Protein AF-0000000085181084 (afdb_homodimer)

Organism: NCBI:txid2984134

Sequence (718 aa):
MHEFSTTYSQARTTFMAAAGNAGAENFSYGRSDVFGAQGEALSVDVAVLGPAQADKAAIVISGVHGGEAFTGSAAQVKWLQSEAPKALPPGLRVVLVHGVNPWGFSHMLRTTEANIDLNRNFHTAWPVPENQAYRQLAPYFHTDQSDAAEDLRAWRAYCSYLDQNGWDIEGRAISGQSQDPKGIFYTGTGPDWANLTFRRILNDHFNGAAKIGFIDFHTGVGDYGEIVHLIFAAADSDERARAMKWWQLDGDGSSGFRAGSVPPYEGLLCGAIAQELPDARIVGSVIEFGTGDAFSVFRQDRFERWLRHEGQLEPDQPGLRDFCRDATTLRDHGWRQLVLKQGSARINRMLMGLAAWNDMHEFSTTYSQARTTFMAAAGNAGAENFSYGRSDVFGAQGEALSVDVAVLGPAQADKAAIVISGVHGGEAFTGSAAQVKWLQSEAPKALPPGLRVVLVHGVNPWGFSHMLRTTEANIDLNRNFHTAWPVPENQAYRQLAPYFHTDQSDAAEDLRAWRAYCSYLDQNGWDIEGRAISGQSQDPKGIFYTGTGPDWANLTFRRILNDHFNGAAKIGFIDFHTGVGDYGEIVHLIFAAADSDERARAMKWWQLDGDGSSGFRAGSVPPYEGLLCGAIAQELPDARIVGSVIEFGTGDAFSVFRQDRFERWLRHEGQLEPDQPGLRDFCRDATTLRDHGWRQLVLKQGSARINRMLMGLAAWND

Secondary structure (DSSP, 8-state):
-TTS-SSHHHHHHHHHHHHHHTT-EEEEEEE-S---TTS--EEEEEEEES-SS-SEEEEEEE-TTGGGHHHHHHHHHHHHHSSGGGGPPTTEEEEEEE-SSHHHHHHT-SS-TT-B-GGG---SSSSPPP-HHHHHHHHHHS---S-HHHHHHHHHHHHHHHHHH-THHHHHHTT-BSS-TTSTTB--SS--HHHHHHHHHHHHH-TT-SEEEEEEEEEESSSTT-EEEE--S-TTSHHHHHHHHHTT--TTS-TT-TTSS-----S-HHHHHHHH-TTSEEEEEEEEEE-S-HHHHHHHHHHHHHHHHT-TT-TTHHHHHHHHHHHHS---HHHHHHHHHHHHHHHHHHHHHHHT---/-TTS-SSHHHHHHHHHHHHHHTT-EEEEEEE-S---TTS--EEEEEEEES-SS-SEEEEEEE-TTGGGHHHHHHHHHHHHHSSGGGGPPTTEEEEEEE-SSHHHHHHT-SS-TT-B-GGG---SSSSPPP-HHHHHHHHHHS---S-HHHHHHHHHHHHHHHHHH-THHHHHHTT-BSS-TTSTTB--SS--HHHHHHHHHHHHH-TT-SEEEEEEEEEESSSTT-EEEE--S-TTSHHHHHHHHHTT--TTS-TT-TTSS-----S-HHHHHHHH-TTSEEEEEEEEEE-S-HHHHHHHHHHHHHHHHT-TT-TTHHHHHHHHHHHHS---HHHHHHHHHHHHHHHHHHHHHHHT---

InterPro domains:
  IPR021259 Protein of unknown function DUF2817 [PF10994] (4-342)

pLDDT: mean 92.29, std 7.9, range [60.12, 98.94]

Solvent-accessible surface area (backbone atoms only — not comparable to full-atom values): 36570 Å² total; per-residue (Å²): 117,88,52,57,46,92,44,43,68,53,39,50,52,50,39,52,51,27,30,50,76,46,66,29,52,74,47,74,50,72,44,85,88,58,60,28,71,83,66,40,84,31,43,33,37,34,34,37,39,65,50,76,84,18,52,33,32,37,38,41,37,14,3,55,44,2,36,23,16,45,52,25,46,15,18,53,30,43,32,34,67,44,69,54,60,81,62,56,61,87,60,39,19,39,37,38,38,43,27,52,22,32,51,6,30,34,57,54,29,50,27,40,91,78,38,24,23,49,61,23,27,42,56,93,63,72,72,59,67,72,36,67,45,30,64,70,48,40,74,65,54,71,53,78,67,66,40,26,50,53,42,40,52,42,49,52,50,48,49,53,49,30,72,74,73,38,50,60,47,55,34,52,25,65,29,26,28,46,78,43,71,78,41,82,40,7,21,51,79,52,73,45,70,48,52,54,49,49,53,49,50,46,59,73,64,46,59,79,31,43,38,35,39,39,39,36,36,42,42,33,52,40,46,53,43,33,74,32,60,45,56,81,53,55,89,90,34,68,43,34,54,48,38,33,60,43,68,68,55,69,85,88,48,33,83,79,32,93,64,61,46,80,49,77,68,43,15,31,56,73,52,43,56,46,69,77,35,70,85,32,48,71,32,46,31,41,37,17,44,14,55,33,54,72,66,57,50,54,47,42,59,33,42,55,44,34,42,73,73,69,37,73,77,44,87,58,43,68,52,54,51,48,49,49,44,46,53,37,44,62,81,44,58,27,50,46,49,46,42,38,54,49,40,28,49,51,52,50,30,48,51,52,44,55,72,65,65,69,136,117,87,54,56,46,92,44,47,70,52,38,51,52,51,39,53,50,28,31,50,76,47,66,29,52,74,47,74,52,72,44,85,86,58,60,28,71,84,66,39,85,31,43,31,37,34,34,36,39,66,50,77,84,17,52,34,33,35,39,41,36,14,3,55,44,2,36,22,15,46,50,23,45,16,18,52,29,42,33,33,66,43,70,54,61,81,62,59,60,89,60,39,20,40,36,37,38,44,27,51,24,32,52,6,31,34,58,53,29,49,28,40,92,78,37,25,24,48,59,23,28,43,57,94,62,76,71,58,68,72,35,68,46,30,63,71,47,41,73,64,54,71,52,73,66,68,39,27,50,53,42,39,50,41,50,52,49,48,49,52,48,29,72,75,72,39,52,60,47,54,34,52,24,65,30,25,27,46,78,42,71,80,40,83,41,7,22,51,79,53,73,45,71,49,52,54,49,50,54,49,50,47,57,72,63,46,60,78,32,44,36,36,39,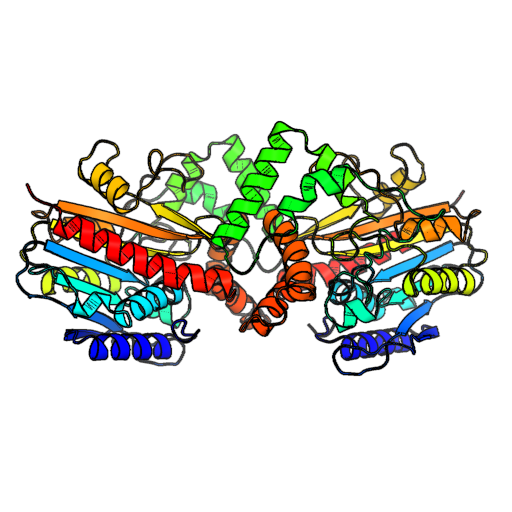40,38,37,37,42,41,34,52,39,46,51,42,34,75,31,59,47,56,80,53,56,90,90,35,70,43,32,54,48,38,32,60,43,68,69,55,69,84,89,49,32,82,78,31,93,63,60,45,80,49,78,68,43,14,32,57,73,52,44,54,47,67,78,36,70,83,30,48,69,32,44,31,41,35,18,43,14,54,34,57,72,65,58,50,55,47,44,59,32,41,55,43,34,40,72,75,69,36,73,77,45,86,59,43,69,54,54,50,50,49,51,45,46,53,36,43,62,81,46,60,30,49,47,50,47,43,39,54,49,40,29,50,51,53,49,29,48,52,51,43,54,71,65,64,68,134

Foldseek 3Di:
DQLQDDALVSLVVLLVVLLVVLVWDKDWAWDDPDAFPVRHTFTKMKTKAADLAAQAEEEEEAALQQLLLSLSSSQSSLLSNDCDSVVFPHRYMYMYIHRLQRRSNRHNGGAHPLQARQQQAQFPDFDDDFQVLLVVCVVLLADDQPDPVVLVVSVVVSVVVCVVVPVLSVLSNLLAGPPDSLTHRHHHGHHDPSLVVLLVVLCNRVPNHAEYEYEYEFEAQDAQPDKAWAWPPDQPDPLQVLLCVLLVDDDSSQVRPPNSDRRPHDNGSVVSNCVSVVNHDYHYTYMYNYQHDPSLSSSLRSLSSCCVPPCVPPPPSVVSSVSNSCSSPPPDPVSSVSSNVVSSVSVVSSSVSSSPDDD/DQLQDDALVSLVVLLVVLLVVLVWDKDWAWDDPDAFPVRHTFTKMKTKAADLAAQAEEEEEAALQQLLLSLSSSQSSLLSNDCDSVVFPHRYMYMYIHRLQRRSNRHNGGAHPQQARQQQAQFPDFDDDFQVLLVVLVVLLADDLPDPVVLVVSVVVSVVVCVVVPVLSVLSNLLAGPPDSLTHRHHHGHHDPSLVVLLVVLCNRVPNHAEYEYEYEFEAQDAQPDKAWAWPPDQPDPLQVLLCVLLVDDDSSQVRDPNSDRRPHDNGSVVSNCVSVVNHDYHYTYMYNYQHDPSLSSSLRSLSSCCVPPCVPPPPSVVSSVSNSCSSPPPDPVSSVSSNVVSSVSVVSSSVSSSVDDD

Structure (mmCIF, N/CA/C/O backbone):
data_AF-0000000085181084-model_v1
#
loop_
_entity.id
_entity.type
_entity.pdbx_description
1 polymer 'M14 family metallopeptidase'
#
loop_
_atom_site.group_PDB
_atom_site.id
_atom_site.type_symbol
_atom_site.label_atom_id
_atom_site.label_alt_id
_atom_site.label_comp_id
_atom_site.label_asym_id
_atom_site.label_entity_id
_atom_site.label_seq_id
_atom_site.pdbx_PDB_ins_code
_atom_site.Cartn_x
_atom_site.Cartn_y
_atom_site.Cartn_z
_atom_site.occupancy
_atom_site.B_iso_or_equiv
_atom_site.auth_seq_id
_atom_site.auth_comp_id
_atom_site.auth_asym_id
_atom_site.auth_atom_id
_atom_site.pdbx_PDB_model_num
ATOM 1 N N . MET A 1 1 ? -15.305 12.445 -5.426 1 74.56 1 MET A N 1
ATOM 2 C CA . MET A 1 1 ? -15.125 13.305 -4.258 1 74.56 1 MET A CA 1
ATOM 3 C C . MET A 1 1 ? -14.469 14.625 -4.641 1 74.56 1 MET A C 1
ATOM 5 O O . MET A 1 1 ? -13.25 14.68 -4.836 1 74.56 1 MET A O 1
ATOM 9 N N . HIS A 1 2 ? -15.203 15.711 -4.68 1 82.25 2 HIS A N 1
ATOM 10 C CA . HIS A 1 2 ? -14.805 16.969 -5.297 1 82.25 2 HIS A CA 1
ATOM 11 C C . HIS A 1 2 ? -13.852 17.75 -4.391 1 82.25 2 HIS A C 1
ATOM 13 O O . HIS A 1 2 ? -13.195 18.688 -4.84 1 82.25 2 HIS A O 1
ATOM 19 N N . GLU A 1 3 ? -13.75 17.328 -3.152 1 90.44 3 GLU A N 1
ATOM 20 C CA . GLU A 1 3 ? -12.883 18.047 -2.221 1 90.44 3 GLU A CA 1
ATOM 21 C C . GLU A 1 3 ? -11.414 17.734 -2.48 1 90.44 3 GLU A C 1
ATOM 23 O O . GLU A 1 3 ? -10.531 18.531 -2.139 1 90.44 3 GLU A O 1
ATOM 28 N N . PHE A 1 4 ? -11.18 16.594 -3.049 1 94.06 4 PHE A N 1
ATOM 29 C CA . PHE A 1 4 ? -9.812 16.203 -3.357 1 94.06 4 PHE A CA 1
ATOM 30 C C . PHE A 1 4 ? -9.414 16.688 -4.75 1 94.06 4 PHE A C 1
ATOM 32 O O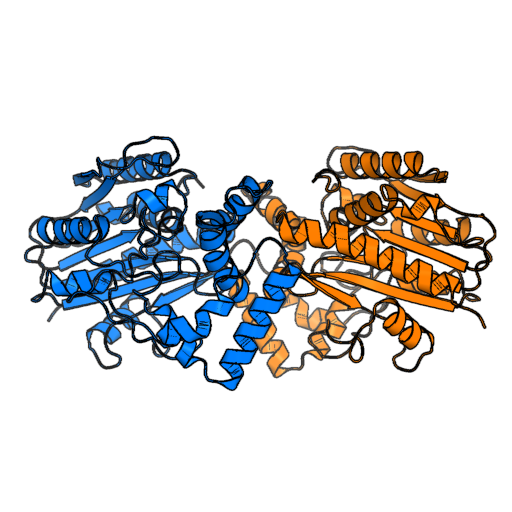 . PHE A 1 4 ? -9.938 16.188 -5.754 1 94.06 4 PHE A O 1
ATOM 39 N N . SER A 1 5 ? -8.516 17.641 -4.762 1 95.12 5 SER A N 1
ATOM 40 C CA . SER A 1 5 ? -8 18.156 -6.023 1 95.12 5 SER A CA 1
ATOM 41 C C . SER A 1 5 ? -6.777 17.375 -6.48 1 95.12 5 SER A C 1
ATOM 43 O O . SER A 1 5 ? -6.168 16.641 -5.691 1 95.12 5 SER A O 1
ATOM 45 N N . THR A 1 6 ? -6.414 17.547 -7.781 1 91.31 6 THR A N 1
ATOM 46 C CA . THR A 1 6 ? -5.309 16.766 -8.328 1 91.31 6 THR A CA 1
ATOM 47 C C . THR A 1 6 ? -4.125 17.672 -8.664 1 91.31 6 THR A C 1
ATOM 49 O O . THR A 1 6 ? -3.014 17.188 -8.891 1 91.31 6 THR A O 1
ATOM 52 N N . THR A 1 7 ? -4.395 18.953 -8.672 1 95.44 7 THR A N 1
ATOM 53 C CA . THR A 1 7 ? -3.32 19.922 -8.906 1 95.44 7 THR A CA 1
ATOM 54 C C . THR A 1 7 ? -3.377 21.047 -7.887 1 95.44 7 THR A C 1
ATOM 56 O O . THR A 1 7 ? -4.418 21.297 -7.273 1 95.44 7 THR A O 1
ATOM 59 N N . TYR A 1 8 ? -2.268 21.672 -7.758 1 97.25 8 TYR A N 1
ATOM 60 C CA . TYR A 1 8 ? -2.188 22.844 -6.891 1 97.25 8 TYR A CA 1
ATOM 61 C C . TYR A 1 8 ? -3.205 23.891 -7.301 1 97.25 8 TYR A C 1
ATOM 63 O O . TYR A 1 8 ? -3.932 24.422 -6.457 1 97.25 8 TYR A O 1
ATOM 71 N N . SER A 1 9 ? -3.301 24.188 -8.578 1 98 9 SER A N 1
ATOM 72 C CA . SER A 1 9 ? -4.203 25.219 -9.07 1 98 9 SER A CA 1
ATOM 73 C C . SER A 1 9 ? -5.656 24.875 -8.766 1 98 9 SER A C 1
ATOM 75 O O . SER A 1 9 ? -6.434 25.75 -8.359 1 98 9 SER A O 1
ATOM 77 N N . GLN A 1 10 ? -5.965 23.656 -8.953 1 97.81 10 GLN A N 1
ATOM 78 C CA . GLN A 1 10 ? -7.324 23.219 -8.648 1 97.81 10 GLN A CA 1
ATOM 79 C C . GLN A 1 10 ? -7.617 23.328 -7.156 1 97.81 10 GLN A C 1
ATOM 81 O O . GLN A 1 10 ? -8.703 23.75 -6.758 1 97.81 10 GLN A O 1
ATOM 86 N N . ALA A 1 11 ? -6.695 22.906 -6.359 1 98.25 11 ALA A N 1
ATOM 87 C CA . ALA A 1 11 ? -6.871 22.938 -4.91 1 98.25 11 ALA A CA 1
ATOM 88 C C . ALA A 1 11 ? -7.047 24.359 -4.41 1 98.25 11 ALA A C 1
ATOM 90 O O . ALA A 1 11 ? -7.906 24.625 -3.564 1 98.25 11 ALA A O 1
ATOM 91 N N . ARG A 1 12 ? -6.23 25.203 -4.934 1 98.12 12 ARG A N 1
ATOM 92 C CA . ARG A 1 12 ? -6.312 26.609 -4.559 1 98.12 12 ARG A CA 1
ATOM 93 C C . ARG A 1 12 ? -7.676 27.188 -4.922 1 98.12 12 ARG A C 1
ATOM 95 O O . ARG A 1 12 ? -8.312 27.844 -4.098 1 98.12 12 ARG A O 1
ATOM 102 N N . THR A 1 13 ? -8.086 26.922 -6.133 1 98.06 13 THR A N 1
ATOM 103 C CA . THR A 1 13 ? -9.367 27.438 -6.613 1 98.06 13 THR A CA 1
ATOM 104 C C . THR A 1 13 ? -10.516 26.906 -5.746 1 98.06 13 THR A C 1
ATOM 106 O O . THR A 1 13 ? -11.398 27.672 -5.359 1 98.06 13 THR A O 1
ATOM 109 N N . THR A 1 14 ? -10.469 25.641 -5.488 1 98.44 14 THR A N 1
ATOM 110 C CA . THR A 1 14 ? -11.508 25.016 -4.691 1 98.44 14 THR A CA 1
ATOM 111 C C . THR A 1 14 ? -11.531 25.594 -3.277 1 98.44 14 THR A C 1
ATOM 113 O O . THR A 1 14 ? -12.602 25.875 -2.732 1 98.44 14 THR A O 1
ATOM 116 N N . PHE A 1 15 ? -10.406 25.781 -2.705 1 98.69 15 PHE A N 1
ATOM 117 C CA . PHE A 1 15 ? -10.297 26.328 -1.358 1 98.69 15 PHE A CA 1
ATOM 118 C C . PHE A 1 15 ? -10.82 27.75 -1.308 1 98.69 15 PHE A C 1
ATOM 120 O O . PHE A 1 15 ? -11.625 28.094 -0.436 1 98.69 15 PHE A O 1
ATOM 127 N N . MET A 1 16 ? -10.391 28.547 -2.258 1 98.38 16 MET A N 1
ATOM 128 C CA . MET A 1 16 ? -10.781 29.953 -2.279 1 98.38 16 MET A CA 1
ATOM 129 C C . MET A 1 16 ? -12.281 30.094 -2.49 1 98.38 16 MET A C 1
ATOM 131 O O . MET A 1 16 ? -12.922 30.953 -1.878 1 98.38 16 MET A O 1
ATOM 135 N N . ALA A 1 17 ? -12.805 29.297 -3.316 1 98.25 17 ALA A N 1
ATOM 136 C CA . ALA A 1 17 ? -14.242 29.328 -3.551 1 98.25 17 ALA A CA 1
ATOM 137 C C . ALA A 1 17 ? -15.008 28.922 -2.295 1 98.25 17 ALA A C 1
ATOM 139 O O . ALA A 1 17 ? -16 29.578 -1.931 1 98.25 17 ALA A O 1
ATOM 140 N N . ALA A 1 18 ? -14.578 27.844 -1.667 1 98.56 18 ALA A N 1
ATOM 141 C CA . ALA A 1 18 ? -15.234 27.391 -0.444 1 98.56 18 ALA A CA 1
ATOM 142 C C . ALA A 1 18 ? -15.156 28.453 0.652 1 98.56 18 ALA A C 1
ATOM 144 O O . ALA A 1 18 ? -16.125 28.672 1.382 1 98.56 18 ALA A O 1
ATOM 145 N N . ALA A 1 19 ? -14.023 29.078 0.76 1 98.69 19 ALA A N 1
ATOM 146 C CA . ALA A 1 19 ? -13.82 30.125 1.755 1 98.69 19 ALA A CA 1
ATOM 147 C C . ALA A 1 19 ? -14.758 31.312 1.497 1 98.69 19 ALA A C 1
ATOM 149 O O . ALA A 1 19 ? -15.391 31.812 2.422 1 98.69 19 ALA A O 1
ATOM 150 N N . GLY A 1 20 ? -14.781 31.734 0.252 1 98 20 GLY A N 1
ATOM 151 C CA . GLY A 1 20 ? -15.688 32.812 -0.111 1 98 20 GLY A CA 1
ATOM 152 C C . GLY A 1 20 ? -17.141 32.5 0.195 1 98 20 GLY A C 1
ATOM 153 O O . GLY A 1 20 ? -17.859 33.344 0.743 1 98 20 GLY A O 1
ATOM 154 N N . ASN A 1 21 ? -17.547 31.344 -0.14 1 97.81 21 ASN A N 1
ATOM 155 C CA . ASN A 1 21 ? -18.922 30.906 0.087 1 97.81 21 ASN A CA 1
ATOM 156 C C . ASN A 1 21 ? -19.25 30.844 1.576 1 97.81 21 ASN A C 1
ATOM 158 O O . ASN A 1 21 ? -20.406 31.031 1.975 1 97.81 21 ASN A O 1
ATOM 162 N N . ALA A 1 22 ? -18.25 30.625 2.359 1 98.06 22 ALA A N 1
ATOM 163 C CA . ALA A 1 22 ? -18.438 30.516 3.805 1 98.06 22 ALA A CA 1
ATOM 164 C C . ALA A 1 22 ? -18.422 31.906 4.457 1 98.06 22 ALA A C 1
ATOM 166 O O . ALA A 1 22 ? -18.641 32.031 5.66 1 98.06 22 ALA A O 1
ATOM 167 N N . GLY A 1 23 ? -18.141 32.938 3.68 1 97.25 23 GLY A N 1
ATOM 168 C CA . GLY A 1 23 ? -18.125 34.312 4.191 1 97.25 23 GLY A CA 1
ATOM 169 C C . GLY A 1 23 ? -16.781 34.688 4.793 1 97.25 23 GLY A C 1
ATOM 170 O O . GLY A 1 23 ? -16.703 35.656 5.574 1 97.25 23 GLY A O 1
ATOM 171 N N . ALA A 1 24 ? -15.742 33.969 4.484 1 98.38 24 ALA A N 1
ATOM 172 C CA . ALA A 1 24 ? -14.422 34.25 5.023 1 98.38 24 ALA A CA 1
ATOM 173 C C . ALA A 1 24 ? -13.789 35.438 4.301 1 98.38 24 ALA A C 1
ATOM 175 O O . ALA A 1 24 ? -14.094 35.719 3.133 1 98.38 24 ALA A O 1
ATOM 176 N N . GLU A 1 25 ? -12.992 36.188 5.004 1 97.88 25 GLU A N 1
ATOM 177 C CA . GLU A 1 25 ? -12.055 37.125 4.371 1 97.88 25 GLU A CA 1
ATOM 178 C C . GLU A 1 25 ? -10.812 36.375 3.877 1 97.88 25 GLU A C 1
ATOM 180 O O . GLU A 1 25 ? -10.148 35.688 4.645 1 97.88 25 GLU A O 1
ATOM 185 N N . ASN A 1 26 ? -10.523 36.562 2.609 1 98.19 26 ASN A N 1
ATOM 186 C CA . ASN A 1 26 ? -9.445 35.812 2 1 98.19 26 ASN A CA 1
ATOM 187 C C . ASN A 1 26 ? -8.211 36.656 1.768 1 98.19 26 ASN A C 1
ATOM 189 O O . ASN A 1 26 ? -8.328 37.844 1.402 1 98.19 26 ASN A O 1
ATOM 193 N N . PHE A 1 27 ? -7.09 36.125 2.049 1 98.5 27 PHE A N 1
ATOM 194 C CA . PHE A 1 27 ? -5.789 36.75 1.811 1 98.5 27 PHE A CA 1
ATOM 195 C C . PHE A 1 27 ? -4.871 35.812 1.046 1 98.5 27 PHE A C 1
ATOM 197 O O . PHE A 1 27 ? -5.004 34.594 1.153 1 98.5 27 PHE A O 1
ATOM 204 N N . SER A 1 28 ? -3.977 36.375 0.241 1 98.56 28 SER A N 1
ATOM 205 C CA . SER A 1 28 ? -2.98 35.594 -0.475 1 98.56 28 SER A CA 1
ATOM 206 C C . SER A 1 28 ? -1.583 36.156 -0.304 1 98.56 28 SER A C 1
ATOM 208 O O . SER A 1 28 ? -1.39 37.375 -0.447 1 98.56 28 SER A O 1
ATOM 210 N N . TYR A 1 29 ? -0.683 35.344 0.09 1 98.62 29 TYR A N 1
ATOM 211 C CA . TYR A 1 29 ? 0.729 35.719 0.202 1 98.62 29 TYR A CA 1
ATOM 212 C C . TYR A 1 29 ? 1.536 35.062 -0.929 1 98.62 29 TYR A C 1
ATOM 214 O O . TYR A 1 29 ? 1.897 33.906 -0.865 1 98.62 29 TYR A O 1
ATOM 222 N N . GLY A 1 30 ? 1.889 35.844 -1.874 1 97.75 30 GLY A N 1
ATOM 223 C CA . GLY A 1 30 ? 2.436 35.344 -3.129 1 97.75 30 GLY A CA 1
ATOM 224 C C . GLY A 1 30 ? 3.934 35.125 -3.076 1 97.75 30 GLY A C 1
ATOM 225 O O . GLY A 1 30 ? 4.66 35.875 -2.408 1 97.75 30 GLY A O 1
ATOM 226 N N . ARG A 1 31 ? 4.289 34.125 -3.715 1 94.56 31 ARG A N 1
ATOM 227 C CA . ARG A 1 31 ? 5.695 33.844 -3.998 1 94.56 31 ARG A CA 1
ATOM 228 C C . ARG A 1 31 ? 6.035 34.188 -5.445 1 94.56 31 ARG A C 1
ATOM 230 O O . ARG A 1 31 ? 5.52 33.562 -6.371 1 94.56 31 ARG A O 1
ATOM 237 N N . SER A 1 32 ? 6.867 35.094 -5.699 1 88.88 32 SER A N 1
ATOM 238 C CA . SER A 1 32 ? 7.039 35.656 -7.031 1 88.88 32 SER A CA 1
ATOM 239 C C . SER A 1 32 ? 8.32 35.156 -7.688 1 88.88 32 SER A C 1
ATOM 241 O O . SER A 1 32 ? 8.516 35.344 -8.891 1 88.88 32 SER A O 1
ATOM 243 N N . ASP A 1 33 ? 9.102 34.469 -7.043 1 92.62 33 ASP A N 1
ATOM 244 C CA . ASP A 1 33 ? 10.43 34.219 -7.582 1 92.62 33 ASP A CA 1
ATOM 245 C C . ASP A 1 33 ? 10.523 32.781 -8.133 1 92.62 33 ASP A C 1
ATOM 247 O O . ASP A 1 33 ? 11.5 32.438 -8.797 1 92.62 33 ASP A O 1
ATOM 251 N N . VAL A 1 34 ? 9.531 31.984 -7.812 1 95 34 VAL A N 1
ATOM 252 C CA . VAL A 1 34 ? 9.5 30.625 -8.344 1 95 34 VAL A CA 1
ATOM 253 C C . VAL A 1 34 ? 8.094 30.312 -8.844 1 95 34 VAL A C 1
ATOM 255 O O . VAL A 1 34 ? 7.125 30.953 -8.453 1 95 34 VAL A O 1
ATOM 258 N N . PHE A 1 35 ? 8.008 29.312 -9.758 1 96.5 35 PHE A N 1
ATOM 259 C CA . PHE A 1 35 ? 6.73 28.938 -10.359 1 96.5 35 PHE A CA 1
ATOM 260 C C . PHE A 1 35 ? 6.379 27.484 -10.031 1 96.5 35 PHE A C 1
ATOM 262 O O . PHE A 1 35 ? 7.238 26.719 -9.586 1 96.5 35 PHE A O 1
ATOM 269 N N . GLY A 1 36 ? 5.098 27.219 -10.148 1 96.5 36 GLY A N 1
ATOM 270 C CA . GLY A 1 36 ? 4.621 25.859 -9.914 1 96.5 36 GLY A CA 1
ATOM 271 C C . GLY A 1 36 ? 4.961 24.906 -11.047 1 96.5 36 GLY A C 1
ATOM 272 O O . GLY A 1 36 ? 5.645 25.281 -12 1 96.5 36 GLY A O 1
ATOM 273 N N . ALA A 1 37 ? 4.586 23.688 -10.844 1 92.75 37 ALA A N 1
ATOM 274 C CA . ALA A 1 37 ? 4.918 22.609 -11.773 1 92.75 37 ALA A CA 1
ATOM 275 C C . ALA A 1 37 ? 4.352 22.875 -13.164 1 92.75 37 ALA A C 1
ATOM 277 O O . ALA A 1 37 ? 4.934 22.469 -14.164 1 92.75 37 ALA A O 1
ATOM 278 N N . GLN A 1 38 ? 3.271 23.641 -13.25 1 94.44 38 GLN A N 1
ATOM 279 C CA . GLN A 1 38 ? 2.645 23.953 -14.531 1 94.44 38 GLN A CA 1
ATOM 280 C C . GLN A 1 38 ? 2.852 25.422 -14.906 1 94.44 38 GLN A C 1
ATOM 282 O O . GLN A 1 38 ? 2.109 25.969 -15.719 1 94.44 38 GLN A O 1
ATOM 287 N N . GLY A 1 39 ? 3.73 25.953 -14.258 1 96.06 39 GLY A N 1
ATOM 288 C CA . GLY A 1 39 ? 4.062 27.344 -14.57 1 96.06 39 GLY A CA 1
ATOM 289 C C . GLY A 1 39 ? 3.162 28.344 -13.867 1 96.06 39 GLY A C 1
ATOM 290 O O . GLY A 1 39 ? 3.25 29.547 -14.125 1 96.06 39 GLY A O 1
ATOM 291 N N . GLU A 1 40 ? 2.334 27.859 -12.984 1 97.06 40 GLU A N 1
ATOM 292 C CA . GLU A 1 40 ? 1.401 28.75 -12.305 1 97.06 40 GLU A CA 1
ATOM 293 C C . GLU A 1 40 ? 2.102 29.547 -11.203 1 97.06 40 GLU A C 1
ATOM 295 O O . GLU A 1 40 ? 3.146 29.125 -10.695 1 97.06 40 GLU A O 1
ATOM 300 N N . ALA A 1 41 ? 1.485 30.734 -10.875 1 97.06 41 ALA A N 1
ATOM 301 C CA . ALA A 1 41 ? 1.943 31.5 -9.719 1 97.06 41 ALA A CA 1
ATOM 302 C C . ALA A 1 41 ? 1.644 30.766 -8.422 1 97.06 41 ALA A C 1
ATOM 304 O O . ALA A 1 41 ? 0.668 30.016 -8.336 1 97.06 41 ALA A O 1
ATOM 305 N N . LEU A 1 42 ? 2.506 30.953 -7.457 1 98.31 42 LEU A N 1
ATOM 306 C CA . LEU A 1 42 ? 2.373 30.266 -6.18 1 98.31 42 LEU A CA 1
ATOM 307 C C . LEU A 1 42 ? 2.033 31.25 -5.062 1 98.31 42 LEU A C 1
ATOM 309 O O . LEU A 1 42 ? 2.484 32.406 -5.078 1 98.31 42 LEU A O 1
ATOM 313 N N . SER A 1 43 ? 1.199 30.828 -4.129 1 98.5 43 SER A N 1
ATOM 314 C CA . SER A 1 43 ? 0.86 31.625 -2.951 1 98.5 43 SER A CA 1
ATOM 315 C C . SER A 1 43 ? 0.435 30.734 -1.79 1 98.5 43 SER A C 1
ATOM 317 O O . SER A 1 43 ? 0.093 29.562 -1.989 1 98.5 43 SER A O 1
ATOM 319 N N . VAL A 1 44 ? 0.63 31.25 -0.634 1 98.75 44 VAL A N 1
ATOM 320 C CA . VAL A 1 44 ? -0.093 30.75 0.527 1 98.75 44 VAL A CA 1
ATOM 321 C C . VAL A 1 44 ? -1.41 31.5 0.687 1 98.75 44 VAL A C 1
ATOM 323 O O . VAL A 1 44 ? -1.422 32.75 0.736 1 98.75 44 VAL A O 1
ATOM 326 N N . ASP A 1 45 ? -2.5 30.766 0.714 1 98.88 45 ASP A N 1
ATOM 327 C CA . ASP A 1 45 ? -3.801 31.406 0.853 1 98.88 45 ASP A CA 1
ATOM 328 C C . ASP A 1 45 ? -4.348 31.25 2.27 1 98.88 45 ASP A C 1
ATOM 330 O O . ASP A 1 45 ? -4.148 30.203 2.902 1 98.88 45 ASP A O 1
ATOM 334 N N . VAL A 1 46 ? -4.996 32.312 2.744 1 98.81 46 VAL A N 1
ATOM 335 C CA . VAL A 1 46 ? -5.512 32.344 4.109 1 98.81 46 VAL A CA 1
ATOM 336 C C . VAL A 1 46 ? -6.984 32.75 4.098 1 98.81 46 VAL A C 1
ATOM 338 O O . VAL A 1 46 ? -7.359 33.719 3.42 1 98.81 46 VAL A O 1
ATOM 341 N N . ALA A 1 47 ? -7.797 31.984 4.723 1 98.88 47 ALA A N 1
ATOM 342 C CA . ALA A 1 47 ? -9.195 32.312 4.953 1 98.88 47 ALA A CA 1
ATOM 343 C C . ALA A 1 47 ? -9.453 32.625 6.43 1 98.88 47 ALA A C 1
ATOM 345 O O . ALA A 1 47 ? -9.078 31.828 7.301 1 98.88 47 ALA A O 1
ATOM 346 N N . VAL A 1 48 ? -10.086 33.75 6.715 1 98.38 48 VAL A N 1
ATOM 347 C CA . VAL A 1 48 ? -10.297 34.156 8.094 1 98.38 48 VAL A CA 1
ATOM 348 C C . VAL A 1 48 ? -11.797 34.312 8.359 1 98.38 48 VAL A C 1
ATOM 350 O O . VAL A 1 48 ? -12.508 34.969 7.598 1 98.38 48 VAL A O 1
ATOM 353 N N . LEU A 1 49 ? -12.234 33.688 9.375 1 98.06 49 LEU A N 1
ATOM 354 C CA . LEU A 1 49 ? -13.602 33.812 9.867 1 98.06 49 LEU A CA 1
ATOM 355 C C . LEU A 1 49 ? -13.625 34.312 11.305 1 98.06 49 LEU A C 1
ATOM 357 O O . LEU A 1 49 ? -12.734 33.969 12.094 1 98.06 49 LEU A O 1
ATOM 361 N N . GLY A 1 50 ? -14.641 35.094 11.688 1 95.5 50 GLY A N 1
ATOM 362 C CA . GLY A 1 50 ? -14.773 35.594 13.039 1 95.5 50 GLY A CA 1
ATOM 363 C C . GLY A 1 50 ? -14.133 36.969 13.227 1 95.5 50 GLY A C 1
ATOM 364 O O . GLY A 1 50 ? -13.633 37.562 12.273 1 95.5 50 GLY A O 1
ATOM 365 N N . PRO A 1 51 ? -14.203 37.469 14.414 1 93.81 51 PRO A N 1
ATOM 366 C CA . PRO A 1 51 ? -13.727 38.844 14.656 1 93.81 51 PRO A CA 1
ATOM 367 C C . PRO A 1 51 ? -12.203 38.938 14.648 1 93.81 51 PRO A C 1
ATOM 369 O O . PRO A 1 51 ? -11.516 38.031 15.078 1 93.81 51 PRO A O 1
ATOM 372 N N . ALA A 1 52 ? -11.648 40.062 14.172 1 88.75 52 ALA A N 1
ATOM 373 C CA . ALA A 1 52 ? -10.211 40.312 14.039 1 88.75 52 ALA A CA 1
ATOM 374 C C . ALA A 1 52 ? -9.531 40.312 15.406 1 88.75 52 ALA A C 1
ATOM 376 O O . ALA A 1 52 ? -8.398 39.844 15.539 1 88.75 52 ALA A O 1
ATOM 377 N N . GLN A 1 53 ? -10.289 40.906 16.375 1 88.12 53 GLN A N 1
ATOM 378 C CA . GLN A 1 53 ? -9.719 40.938 17.719 1 88.12 53 GLN A CA 1
ATOM 379 C C . GLN A 1 53 ? -10.406 39.906 18.625 1 88.12 53 GLN A C 1
ATOM 381 O O . GLN A 1 53 ? -11.492 40.188 19.156 1 88.12 53 GLN A O 1
ATOM 386 N N . ALA A 1 54 ? -9.984 38.688 18.516 1 93.12 54 ALA A N 1
ATOM 387 C CA . ALA A 1 54 ? -10.539 37.656 19.359 1 93.12 54 ALA A CA 1
ATOM 388 C C . ALA A 1 54 ? -9.508 37.156 20.359 1 93.12 54 ALA A C 1
ATOM 390 O O . ALA A 1 54 ? -8.32 37.031 20.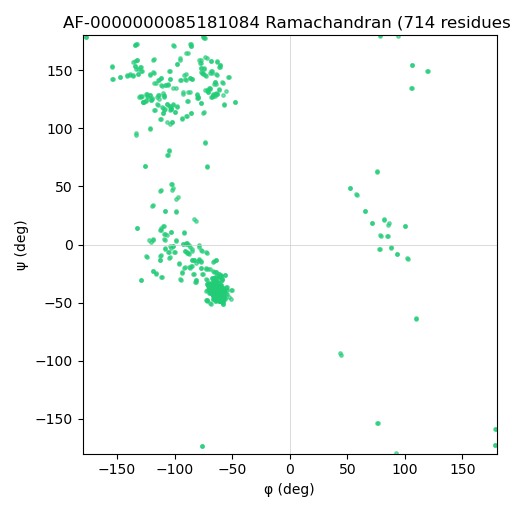047 1 93.12 54 ALA A O 1
ATOM 391 N N . ASP A 1 55 ? -9.938 36.969 21.562 1 94.81 55 ASP A N 1
ATOM 392 C CA . ASP A 1 55 ? -9.086 36.406 22.609 1 94.81 55 ASP A CA 1
ATOM 393 C C . ASP A 1 55 ? -8.75 34.938 22.328 1 94.81 55 ASP A C 1
ATOM 395 O O . ASP A 1 55 ? -7.703 34.469 22.75 1 94.81 55 ASP A O 1
ATOM 399 N N . LYS A 1 56 ? -9.688 34.281 21.703 1 97.19 56 LYS A N 1
ATOM 400 C CA . LYS A 1 56 ? -9.539 32.875 21.328 1 97.19 56 LYS A CA 1
ATOM 401 C C . LYS A 1 56 ? -9.516 32.719 19.812 1 97.19 56 LYS A C 1
ATOM 403 O O . LYS A 1 56 ? -10.383 33.25 19.109 1 97.19 56 LYS A O 1
ATOM 408 N N . ALA A 1 57 ? -8.461 32 19.312 1 97.88 57 ALA A N 1
ATOM 409 C CA . ALA A 1 57 ? -8.328 31.828 17.859 1 97.88 57 ALA A CA 1
ATOM 410 C C . ALA A 1 57 ? -7.832 30.422 17.516 1 97.88 57 ALA A C 1
ATOM 412 O O . ALA A 1 57 ? -7.109 29.797 18.297 1 97.88 57 ALA A O 1
ATOM 413 N N . ALA A 1 58 ? -8.312 29.922 16.406 1 98.44 58 ALA A N 1
ATOM 414 C CA . ALA A 1 58 ? -7.879 28.625 15.875 1 98.44 58 ALA A CA 1
ATOM 415 C C . ALA A 1 58 ? -7.125 28.797 14.555 1 98.44 58 ALA A C 1
ATOM 417 O O . ALA A 1 58 ? -7.477 29.656 13.742 1 98.44 58 ALA A O 1
ATOM 418 N N . ILE A 1 59 ? -6.125 28.031 14.375 1 98.69 59 ILE A N 1
ATOM 419 C CA . ILE A 1 59 ? -5.422 28 13.094 1 98.69 59 ILE A CA 1
ATOM 420 C C . ILE A 1 59 ? -5.414 26.562 12.547 1 98.69 59 ILE A C 1
ATOM 422 O O . ILE A 1 59 ? -5.113 25.625 13.281 1 98.69 59 ILE A O 1
ATOM 426 N N . VAL A 1 60 ? -5.84 26.328 11.328 1 98.88 60 VAL A N 1
ATOM 427 C CA . VAL A 1 60 ? -5.828 25.062 10.617 1 98.88 60 VAL A CA 1
ATOM 428 C C . VAL A 1 60 ? -4.891 25.141 9.414 1 98.88 60 VAL A C 1
ATOM 430 O O . VAL A 1 60 ? -5.113 25.938 8.5 1 98.88 60 VAL A O 1
ATOM 433 N N . ILE A 1 61 ? -3.906 24.281 9.453 1 98.88 61 ILE A N 1
ATOM 434 C CA . ILE A 1 61 ? -2.803 24.422 8.508 1 98.88 61 ILE A CA 1
ATOM 435 C C . ILE A 1 61 ? -2.742 23.219 7.59 1 98.88 61 ILE A C 1
ATOM 437 O O . ILE A 1 61 ? -2.967 22.078 8.031 1 98.88 61 ILE A O 1
ATOM 441 N N . SER A 1 62 ? -2.48 23.438 6.312 1 98.69 62 SER A N 1
ATOM 442 C CA . SER A 1 62 ? -2.164 22.375 5.363 1 98.69 62 SER A CA 1
ATOM 443 C C . SER A 1 62 ? -0.925 22.719 4.543 1 98.69 62 SER A C 1
ATOM 445 O O . SER A 1 62 ? -0.612 23.891 4.344 1 98.69 62 SER A O 1
ATOM 447 N N . GLY A 1 63 ? -0.167 21.719 4.195 1 98.31 63 GLY A N 1
ATOM 448 C CA . GLY A 1 63 ? 0.814 21.875 3.131 1 98.31 63 GLY A CA 1
ATOM 449 C C . GLY A 1 63 ? 2.225 22.094 3.645 1 98.31 63 GLY A C 1
ATOM 450 O O . GLY A 1 63 ? 3.104 22.516 2.896 1 98.31 63 GLY A O 1
ATOM 451 N N . VAL A 1 64 ? 2.461 21.797 4.91 1 98.5 64 VAL A N 1
ATOM 452 C CA . VAL A 1 64 ? 3.826 21.891 5.418 1 98.5 64 VAL A CA 1
ATOM 453 C C . VAL A 1 64 ? 4.746 20.984 4.613 1 98.5 64 VAL A C 1
ATOM 455 O O . VAL A 1 64 ? 5.848 21.375 4.227 1 98.5 64 VAL A O 1
ATOM 458 N N . HIS A 1 65 ? 4.246 19.797 4.395 1 97.44 65 HIS A N 1
ATOM 459 C CA . HIS A 1 65 ? 5 18.828 3.611 1 97.44 65 HIS A CA 1
ATOM 460 C C . HIS A 1 65 ? 4.461 18.719 2.189 1 97.44 65 HIS A C 1
ATOM 462 O O . HIS A 1 65 ? 4.23 17.625 1.686 1 97.44 65 HIS A O 1
ATOM 468 N N . GLY A 1 66 ? 4.34 19.812 1.539 1 94.5 66 GLY A N 1
ATOM 469 C CA . GLY A 1 66 ? 4.059 19.922 0.117 1 94.5 66 GLY A CA 1
ATOM 470 C C . GLY A 1 66 ? 2.973 18.984 -0.359 1 94.5 66 GLY A C 1
ATOM 471 O O . GLY A 1 66 ? 1.782 19.266 -0.188 1 94.5 66 GLY A O 1
ATOM 472 N N . GLY A 1 67 ? 3.381 17.844 -0.852 1 92.25 67 GLY A N 1
ATOM 473 C CA . GLY A 1 67 ? 2.486 16.875 -1.458 1 92.25 67 GLY A CA 1
ATOM 474 C C . GLY A 1 67 ? 1.361 16.438 -0.537 1 92.25 67 GLY A C 1
ATOM 475 O O . GLY A 1 67 ? 0.284 16.062 -1 1 92.25 67 GLY A O 1
ATOM 476 N N . GLU A 1 68 ? 1.525 16.5 0.725 1 96.12 68 GLU A N 1
ATOM 477 C CA . GLU A 1 68 ? 0.503 16.141 1.699 1 96.12 68 GLU A CA 1
ATOM 478 C C . GLU A 1 68 ? -0.62 17.172 1.738 1 96.12 68 GLU A C 1
ATOM 480 O O . GLU A 1 68 ? -1.686 16.922 2.305 1 96.12 68 GLU A O 1
ATOM 485 N N . ALA A 1 69 ? -0.39 18.219 1.03 1 97.44 69 ALA A N 1
ATOM 486 C CA . ALA A 1 69 ? -1.312 19.359 1.101 1 97.44 69 ALA A CA 1
ATOM 487 C C . ALA A 1 69 ? -2.678 18.984 0.531 1 97.44 69 ALA A C 1
ATOM 489 O O . ALA A 1 69 ? -3.699 19.547 0.94 1 97.44 69 ALA A O 1
ATOM 490 N N . PHE A 1 70 ? -2.719 18.078 -0.385 1 97.44 70 PHE A N 1
ATOM 491 C CA . PHE A 1 70 ? -3.988 17.719 -1.004 1 97.44 70 PHE A CA 1
ATOM 492 C C . PHE A 1 70 ? -4.965 17.188 0.037 1 97.44 70 PHE A C 1
ATOM 494 O O . PHE A 1 70 ? -6.164 17.469 -0.023 1 97.44 70 PHE A O 1
ATOM 501 N N . THR A 1 71 ? -4.434 16.469 0.973 1 97.56 71 THR A N 1
ATOM 502 C CA . THR A 1 71 ? -5.266 15.93 2.041 1 97.56 71 THR A CA 1
ATOM 503 C C . THR A 1 71 ? -5.723 17.031 2.986 1 97.56 71 THR A C 1
ATOM 505 O O . THR A 1 71 ? -6.906 17.125 3.316 1 97.56 71 THR A O 1
ATOM 508 N N . GLY A 1 72 ? -4.793 17.828 3.398 1 98.44 72 GLY A N 1
ATOM 509 C CA . GLY A 1 72 ? -5.164 18.938 4.258 1 98.44 72 GLY A CA 1
ATOM 510 C C . GLY A 1 72 ? -6.117 19.922 3.592 1 98.44 72 GLY A C 1
ATOM 511 O O . GLY A 1 72 ? -7.043 20.422 4.227 1 98.44 72 GLY A O 1
ATOM 512 N N . SER A 1 73 ? -5.855 20.188 2.354 1 98.69 73 SER A N 1
ATOM 513 C CA . SER A 1 73 ? -6.734 21.047 1.569 1 98.69 73 SER A CA 1
ATOM 514 C C . SER A 1 73 ? -8.156 20.5 1.527 1 98.69 73 SER A C 1
ATOM 516 O O . SER A 1 73 ? -9.125 21.234 1.719 1 98.69 73 SER A O 1
ATOM 518 N N . ALA A 1 74 ? -8.273 19.219 1.286 1 98.5 74 ALA A N 1
ATOM 519 C CA . ALA A 1 74 ? -9.586 18.594 1.222 1 98.5 74 ALA A CA 1
ATOM 520 C C . ALA A 1 74 ? -10.32 18.703 2.557 1 98.5 74 ALA A C 1
ATOM 522 O O . ALA A 1 74 ? -11.523 18.953 2.594 1 98.5 74 ALA A O 1
ATOM 523 N N . ALA A 1 75 ? -9.602 18.5 3.637 1 98.56 75 ALA A N 1
ATOM 524 C CA . ALA A 1 75 ? -10.188 18.609 4.969 1 98.56 75 ALA A CA 1
ATOM 525 C C . ALA A 1 75 ? -10.672 20.047 5.227 1 98.56 75 ALA A C 1
ATOM 527 O O . ALA A 1 75 ? -11.766 20.25 5.754 1 98.56 75 ALA A O 1
ATOM 528 N N . GLN A 1 76 ? -9.883 21 4.844 1 98.88 76 GLN A N 1
ATOM 529 C CA . GLN A 1 76 ? -10.25 22.391 5.016 1 98.88 76 GLN A CA 1
ATOM 530 C C . GLN A 1 76 ? -11.484 22.75 4.18 1 98.88 76 GLN A C 1
ATOM 532 O O . GLN A 1 76 ? -12.406 23.406 4.668 1 98.88 76 GLN A O 1
ATOM 537 N N . VAL A 1 77 ? -11.438 22.281 2.945 1 98.81 77 VAL A N 1
ATOM 538 C CA . VAL A 1 77 ? -12.539 22.562 2.027 1 98.81 77 VAL A CA 1
ATOM 539 C C . VAL A 1 77 ? -13.828 21.938 2.551 1 98.81 77 VAL A C 1
ATOM 541 O O . VAL A 1 77 ? -14.875 22.594 2.566 1 98.81 77 VAL A O 1
ATOM 544 N N . LYS A 1 78 ? -13.727 20.703 2.971 1 98.62 78 LYS A N 1
ATOM 545 C CA . LYS A 1 78 ? -14.906 20.031 3.496 1 98.62 78 LYS A CA 1
ATOM 546 C C . LYS A 1 78 ? -15.492 20.781 4.684 1 98.62 78 LYS A C 1
ATOM 548 O O . LYS A 1 78 ? -16.703 20.922 4.797 1 98.62 78 LYS A O 1
ATOM 553 N N . TRP A 1 79 ? -14.656 21.203 5.605 1 98.75 79 TRP A N 1
ATOM 554 C CA . TRP A 1 79 ? -15.117 21.953 6.77 1 98.75 79 TRP A CA 1
ATOM 555 C C . TRP A 1 79 ? -15.781 23.266 6.348 1 98.75 79 TRP A C 1
ATOM 557 O O . TRP A 1 79 ? -16.844 23.609 6.859 1 98.75 79 TRP A O 1
ATOM 567 N N . LEU A 1 80 ? -15.211 23.969 5.391 1 98.69 80 LEU A N 1
ATOM 568 C CA . LEU A 1 80 ? -15.727 25.25 4.902 1 98.69 80 LEU A CA 1
ATOM 569 C C . LEU A 1 80 ? -17.094 25.062 4.258 1 98.69 80 LEU A C 1
ATOM 571 O O . LEU A 1 80 ? -17.938 25.969 4.301 1 98.69 80 LEU A O 1
ATOM 575 N N . GLN A 1 81 ? -17.297 23.938 3.703 1 98 81 GLN A N 1
ATOM 576 C CA . GLN A 1 81 ? -18.547 23.672 2.994 1 98 81 GLN A CA 1
ATOM 577 C C . GLN A 1 81 ? -19.625 23.203 3.955 1 98 81 GLN A C 1
ATOM 579 O O . GLN A 1 81 ? -20.812 23.172 3.592 1 98 81 GLN A O 1
ATOM 584 N N . SER A 1 82 ? -19.219 22.875 5.102 1 97.81 82 SER A N 1
ATOM 585 C CA . SER A 1 82 ? -20.188 22.438 6.102 1 97.81 82 SER A CA 1
ATOM 586 C C . SER A 1 82 ? -20.953 23.625 6.688 1 97.81 82 SER A C 1
ATOM 588 O O . SER A 1 82 ? -20.844 24.75 6.199 1 97.81 82 SER A O 1
ATOM 590 N N . GLU A 1 83 ? -21.781 23.328 7.746 1 96.62 83 GLU A N 1
ATOM 591 C CA . GLU A 1 83 ? -22.531 24.391 8.414 1 96.62 83 GLU A CA 1
ATOM 592 C C . GLU A 1 83 ? -21.703 25.031 9.523 1 96.62 83 GLU A C 1
ATOM 594 O O . GLU A 1 83 ? -22.094 26.078 10.062 1 96.62 83 GLU A O 1
ATOM 599 N N . ALA A 1 84 ? -20.516 24.516 9.68 1 96.38 84 ALA A N 1
ATOM 600 C CA . ALA A 1 84 ? -19.734 24.906 10.852 1 96.38 84 ALA A CA 1
ATOM 601 C C . ALA A 1 84 ? -19.312 26.359 10.766 1 96.38 84 ALA A C 1
ATOM 603 O O . ALA A 1 84 ? -19.406 27.094 11.75 1 96.38 84 ALA A O 1
ATOM 604 N N . PRO A 1 85 ? -18.906 26.828 9.617 1 96.75 85 PRO A N 1
ATOM 605 C CA . PRO A 1 85 ? -18.484 28.219 9.547 1 96.75 85 PRO A CA 1
ATOM 606 C C . PRO A 1 85 ? -19.609 29.203 9.898 1 96.75 85 PRO A C 1
ATOM 608 O O . PRO A 1 85 ? -19.344 30.281 10.422 1 96.75 85 PRO A O 1
ATOM 611 N N . LYS A 1 86 ? -20.812 28.859 9.695 1 93.75 86 LYS A N 1
ATOM 612 C CA . LYS A 1 86 ? -21.953 29.719 9.961 1 93.75 86 LYS A CA 1
ATOM 613 C C . LYS A 1 86 ? -22.359 29.656 11.43 1 93.75 86 LYS A C 1
ATOM 615 O O . LYS A 1 86 ? -23.094 30.531 11.914 1 93.75 86 LYS A O 1
ATOM 620 N N . ALA A 1 87 ? -21.844 28.703 12.094 1 94.5 87 ALA A N 1
ATOM 621 C CA . ALA A 1 87 ? -22.25 28.484 13.484 1 94.5 87 ALA A CA 1
ATOM 622 C C . ALA A 1 87 ? -21.062 28.609 14.43 1 94.5 87 ALA A C 1
ATOM 624 O O . ALA A 1 87 ? -21 27.938 15.453 1 94.5 87 ALA A O 1
ATOM 625 N N . LEU A 1 88 ? -20.156 29.469 14.078 1 94.88 88 LEU A N 1
ATOM 626 C CA . LEU A 1 88 ? -18.984 29.641 14.914 1 94.88 88 LEU A CA 1
ATOM 627 C C . LEU A 1 88 ? -19.359 30.188 16.281 1 94.88 88 LEU A C 1
ATOM 629 O O . LEU A 1 88 ? -20.219 31.062 16.391 1 94.88 88 LEU A O 1
ATOM 633 N N . PRO A 1 89 ? -18.75 29.672 17.344 1 91.69 89 PRO A N 1
ATOM 634 C CA . PRO A 1 89 ? -18.938 30.312 18.641 1 91.69 89 PRO A CA 1
ATOM 635 C C . PRO A 1 89 ? -18.609 31.797 18.625 1 91.69 89 PRO A C 1
ATOM 637 O O . PRO A 1 89 ? -17.641 32.219 17.969 1 91.69 89 PRO A O 1
ATOM 640 N N . PRO A 1 90 ? -19.406 32.562 19.422 1 89.81 90 PRO A N 1
ATOM 641 C CA . PRO A 1 90 ? -19.141 34 19.453 1 89.81 90 PRO A CA 1
ATOM 642 C C . PRO A 1 90 ? -17.734 34.344 19.969 1 89.81 90 PRO A C 1
ATOM 644 O O . PRO A 1 90 ? -17.266 33.719 20.922 1 89.81 90 PRO A O 1
ATOM 647 N N . GLY A 1 91 ? -17.031 35.219 19.281 1 91.75 91 GLY A N 1
ATOM 648 C CA . GLY A 1 91 ? -15.75 35.719 19.734 1 91.75 91 GLY A CA 1
ATOM 649 C C . GLY A 1 91 ? -14.586 34.875 19.297 1 91.75 91 GLY A C 1
ATOM 650 O O . GLY A 1 91 ? -13.43 35.188 19.609 1 91.75 91 GLY A O 1
ATOM 651 N N . LEU A 1 92 ? -14.883 33.781 18.609 1 95.75 92 LEU A N 1
ATOM 652 C CA . LEU A 1 92 ? -13.82 32.906 18.156 1 95.75 92 LEU A CA 1
ATOM 653 C C . LEU A 1 92 ? -13.375 33.281 16.75 1 95.75 92 LEU A C 1
ATOM 655 O O . LEU A 1 92 ? -14.211 33.5 15.867 1 95.75 92 LEU A O 1
ATOM 659 N N . ARG A 1 93 ? -12.102 33.406 16.547 1 97.38 93 ARG A N 1
ATOM 660 C CA . ARG A 1 93 ? -11.523 33.625 15.227 1 97.38 93 ARG A CA 1
ATOM 661 C C . ARG A 1 93 ? -10.945 32.312 14.672 1 97.38 93 ARG A C 1
ATOM 663 O O . ARG A 1 93 ? -10.305 31.562 15.406 1 97.38 93 ARG A O 1
ATOM 670 N N . VAL A 1 94 ? -11.227 32.031 13.43 1 98.5 94 VAL A N 1
ATOM 671 C CA . VAL A 1 94 ? -10.695 30.828 12.766 1 98.5 94 VAL A CA 1
ATOM 672 C C . VAL A 1 94 ? -9.875 31.25 11.547 1 98.5 94 VAL A C 1
ATOM 674 O O . VAL A 1 94 ? -10.367 31.984 10.68 1 98.5 94 VAL A O 1
ATOM 677 N N . VAL A 1 95 ? -8.656 30.828 11.516 1 98.75 95 VAL A N 1
ATOM 678 C CA . VAL A 1 95 ? -7.754 31.125 10.406 1 98.75 95 VAL A CA 1
ATOM 679 C C . VAL A 1 95 ? -7.336 29.8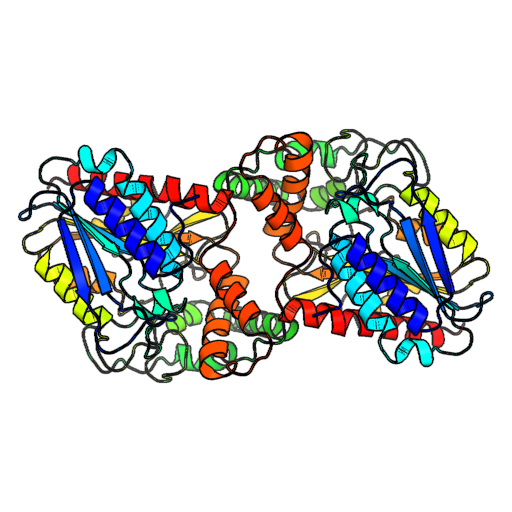28 9.727 1 98.75 95 VAL A C 1
ATOM 681 O O . VAL A 1 95 ? -6.719 28.953 10.352 1 98.75 95 VAL A O 1
ATOM 684 N N . LEU A 1 96 ? -7.699 29.641 8.477 1 98.94 96 LEU A N 1
ATOM 685 C CA . LEU A 1 96 ? -7.246 28.516 7.672 1 98.94 96 LEU A CA 1
ATOM 686 C C . LEU A 1 96 ? -6.074 28.922 6.785 1 98.94 96 LEU A C 1
ATOM 688 O O . LEU A 1 96 ? -6.188 29.844 5.992 1 98.94 96 LEU A O 1
ATOM 692 N N . VAL A 1 97 ? -4.957 28.281 6.992 1 98.94 97 VAL A N 1
ATOM 693 C CA . VAL A 1 97 ? -3.77 28.516 6.176 1 98.94 97 VAL A CA 1
ATOM 694 C C . VAL A 1 97 ? -3.604 27.375 5.176 1 98.94 97 VAL A C 1
ATOM 696 O O . VAL A 1 97 ? -3.375 26.219 5.562 1 98.94 97 VAL A O 1
ATOM 699 N N . HIS A 1 98 ? -3.682 27.672 3.898 1 98.88 98 HIS A N 1
ATOM 700 C CA . HIS A 1 98 ? -3.752 26.688 2.818 1 98.88 98 HIS A CA 1
ATOM 701 C C . HIS A 1 98 ? -2.465 26.672 2.002 1 98.88 98 HIS A C 1
ATOM 703 O O . HIS A 1 98 ? -2.127 27.672 1.353 1 98.88 98 HIS A O 1
ATOM 709 N N . GLY A 1 99 ? -1.757 25.562 2.102 1 98.44 99 GLY A N 1
ATOM 710 C CA . GLY A 1 99 ? -0.588 25.391 1.255 1 98.44 99 GLY A CA 1
ATOM 711 C C . GLY A 1 99 ? 0.609 26.203 1.707 1 98.44 99 GLY A C 1
ATOM 712 O O . GLY A 1 99 ? 1.16 26.984 0.934 1 98.44 99 GLY A O 1
ATOM 713 N N . VAL A 1 100 ? 1.114 25.922 2.9 1 98.38 100 VAL A N 1
ATOM 714 C CA . VAL A 1 100 ? 2.188 26.734 3.479 1 98.38 100 VAL A CA 1
ATOM 715 C C . VAL A 1 100 ? 3.461 26.562 2.652 1 98.38 100 VAL A C 1
ATOM 717 O O . VAL A 1 100 ? 4.285 27.469 2.576 1 98.38 100 VAL A O 1
ATOM 720 N N . ASN A 1 101 ? 3.682 25.422 2.092 1 98.38 101 ASN A N 1
ATOM 721 C CA . ASN A 1 101 ? 4.742 25.125 1.135 1 98.38 101 ASN A CA 1
ATOM 722 C C . ASN A 1 101 ? 4.191 24.984 -0.283 1 98.38 101 ASN A C 1
ATOM 724 O O . ASN A 1 101 ? 4.141 23.875 -0.825 1 98.38 101 ASN A O 1
ATOM 728 N N . PRO A 1 102 ? 3.895 26.156 -0.903 1 98.44 102 PRO A N 1
ATOM 729 C CA . PRO A 1 102 ? 3.164 26.094 -2.172 1 98.44 102 PRO A CA 1
ATOM 730 C C . PRO A 1 102 ? 3.986 25.484 -3.297 1 98.44 102 PRO A C 1
ATOM 732 O O . PRO A 1 102 ? 3.43 24.844 -4.203 1 98.44 102 PRO A O 1
ATOM 735 N N . TRP A 1 103 ? 5.273 25.609 -3.248 1 97.88 103 TRP A N 1
ATOM 736 C CA . TRP A 1 103 ? 6.094 25 -4.289 1 97.88 103 TRP A CA 1
ATOM 737 C C . TRP A 1 103 ? 6.062 23.469 -4.18 1 97.88 103 TRP A C 1
ATOM 739 O O . TRP A 1 103 ? 5.832 22.781 -5.176 1 97.88 103 TRP A O 1
ATOM 749 N N . GLY A 1 104 ? 6.328 22.984 -2.943 1 96.31 104 GLY A N 1
ATOM 750 C CA . GLY A 1 104 ? 6.207 21.547 -2.75 1 96.31 104 GLY A CA 1
ATOM 751 C C . GLY A 1 104 ? 4.824 21.016 -3.086 1 96.31 104 GLY A C 1
ATOM 752 O O . GLY A 1 104 ? 4.691 19.922 -3.652 1 96.31 104 GLY A O 1
ATOM 753 N N . PHE A 1 105 ? 3.82 21.812 -2.746 1 97 105 PHE A N 1
ATOM 754 C CA . PHE A 1 105 ? 2.432 21.484 -3.053 1 97 105 PHE A CA 1
ATOM 755 C C . PHE A 1 105 ? 2.236 21.312 -4.555 1 97 105 PHE A C 1
ATOM 757 O O . PHE A 1 105 ? 1.742 20.281 -5.004 1 97 105 PHE A O 1
ATOM 764 N N . SER A 1 106 ? 2.699 22.203 -5.281 1 96.5 106 SER A N 1
ATOM 765 C CA . SER A 1 106 ? 2.518 22.203 -6.73 1 96.5 106 SER A CA 1
ATOM 766 C C . SER A 1 106 ? 3.328 21.094 -7.391 1 96.5 106 SER A C 1
ATOM 768 O O . SER A 1 106 ? 2.859 20.453 -8.336 1 96.5 106 SER A O 1
ATOM 770 N N . HIS A 1 107 ? 4.5 20.875 -6.875 1 92.56 107 HIS A N 1
ATOM 771 C CA . HIS A 1 107 ? 5.398 19.906 -7.484 1 92.56 107 HIS A CA 1
ATOM 772 C C . HIS A 1 107 ? 5.227 18.531 -6.855 1 92.56 107 HIS A C 1
ATOM 774 O O . HIS A 1 107 ? 5.926 17.578 -7.227 1 92.56 107 HIS A O 1
ATOM 780 N N . MET A 1 108 ? 4.352 18.469 -5.953 1 90.69 108 MET A N 1
ATOM 781 C CA . MET A 1 108 ? 4.043 17.219 -5.266 1 90.69 108 MET A CA 1
ATOM 782 C C . MET A 1 108 ? 5.285 16.641 -4.598 1 90.69 108 MET A C 1
ATOM 784 O O . MET A 1 108 ? 5.598 15.461 -4.773 1 90.69 108 MET A O 1
ATOM 788 N N . LEU A 1 109 ? 6 17.531 -3.986 1 92.38 109 LEU A N 1
ATOM 789 C CA . LEU A 1 109 ? 7.18 17.172 -3.203 1 92.38 109 LEU A CA 1
ATOM 790 C C . LEU A 1 109 ? 6.996 17.562 -1.741 1 92.38 109 LEU A C 1
ATOM 792 O O . LEU A 1 109 ? 6.297 18.531 -1.436 1 92.38 109 LEU A O 1
ATOM 796 N N . ARG A 1 110 ? 7.578 16.797 -0.896 1 95.31 110 ARG A N 1
ATOM 797 C CA . ARG A 1 110 ? 7.5 17.047 0.54 1 95.31 110 ARG A CA 1
ATOM 798 C C . ARG A 1 110 ? 8.164 18.375 0.902 1 95.31 110 ARG A C 1
ATOM 800 O O . ARG A 1 110 ? 7.68 19.109 1.768 1 95.31 110 ARG A O 1
ATOM 807 N N . THR A 1 111 ? 9.297 18.656 0.252 1 96.81 111 THR A N 1
ATOM 808 C CA . THR A 1 111 ? 10.188 19.734 0.659 1 96.81 111 THR A CA 1
ATOM 809 C C . THR A 1 111 ? 9.992 20.969 -0.224 1 96.81 111 THR A C 1
ATOM 811 O O . THR A 1 111 ? 9.219 20.938 -1.188 1 96.81 111 THR A O 1
ATOM 814 N N . THR A 1 112 ? 10.617 22.062 0.174 1 97.38 112 THR A N 1
ATOM 815 C CA . THR A 1 112 ? 10.586 23.312 -0.598 1 97.38 112 THR A CA 1
ATOM 816 C C . THR A 1 112 ? 11.508 23.203 -1.81 1 97.38 112 THR A C 1
ATOM 818 O O . THR A 1 112 ? 12.148 22.172 -2.029 1 97.38 112 THR A O 1
ATOM 821 N N . GLU A 1 113 ? 11.555 24.25 -2.605 1 96 113 GLU A N 1
ATOM 822 C CA . GLU A 1 113 ? 12.406 24.312 -3.791 1 96 113 GLU A CA 1
ATOM 823 C C . GLU A 1 113 ? 13.875 24.125 -3.43 1 96 113 GLU A C 1
ATOM 825 O O . GLU A 1 113 ? 14.648 23.578 -4.215 1 96 113 GLU A O 1
ATOM 830 N N . ALA A 1 114 ? 14.273 24.516 -2.273 1 96.5 114 ALA A N 1
ATOM 831 C CA . ALA A 1 114 ? 15.656 24.406 -1.817 1 96.5 114 ALA A CA 1
ATOM 832 C C . ALA A 1 114 ? 15.875 23.078 -1.077 1 96.5 114 ALA A C 1
ATOM 834 O O . ALA A 1 114 ? 16.891 22.906 -0.406 1 96.5 114 ALA A O 1
ATOM 835 N N . ASN A 1 115 ? 14.898 22.141 -1.129 1 96.81 115 ASN A N 1
ATOM 836 C CA . ASN A 1 115 ? 14.906 20.828 -0.509 1 96.81 115 ASN A CA 1
ATOM 837 C C . ASN A 1 115 ? 14.773 20.922 1.008 1 96.81 115 ASN A C 1
ATOM 839 O O . ASN A 1 115 ? 15.086 19.953 1.721 1 96.81 115 ASN A O 1
ATOM 843 N N . ILE A 1 116 ? 14.328 21.984 1.468 1 98 116 ILE A N 1
ATOM 844 C CA . ILE A 1 116 ? 14.18 22.188 2.904 1 98 116 ILE A CA 1
ATOM 845 C C . ILE A 1 116 ? 12.906 21.5 3.395 1 98 116 ILE A C 1
ATOM 847 O O . ILE A 1 116 ? 11.844 21.641 2.793 1 98 116 ILE A O 1
ATOM 851 N N . ASP A 1 117 ? 13.039 20.688 4.383 1 98.06 117 ASP A N 1
ATOM 852 C CA . ASP A 1 117 ? 11.875 20.219 5.129 1 98.06 117 ASP A CA 1
ATOM 853 C C . ASP A 1 117 ? 11.344 21.297 6.055 1 98.06 117 ASP A C 1
ATOM 855 O O . ASP A 1 117 ? 11.969 21.625 7.066 1 98.06 117 ASP A O 1
ATOM 859 N N . LEU A 1 118 ? 10.188 21.75 5.762 1 97.75 118 LEU A N 1
ATOM 860 C CA . LEU A 1 118 ? 9.688 22.938 6.438 1 97.75 118 LEU A CA 1
ATOM 861 C C . LEU A 1 118 ? 9.461 22.672 7.922 1 97.75 118 LEU A C 1
ATOM 863 O O . LEU A 1 118 ? 9.562 23.578 8.742 1 97.75 118 LEU A O 1
ATOM 867 N N . ASN A 1 119 ? 9.156 21.453 8.289 1 97.81 119 ASN A N 1
ATOM 868 C CA . ASN A 1 119 ? 9.016 21.125 9.703 1 97.81 119 ASN A CA 1
ATOM 869 C C . ASN A 1 119 ? 10.367 20.844 10.352 1 97.81 119 ASN A C 1
ATOM 871 O O . ASN A 1 119 ? 10.445 20.172 11.375 1 97.81 119 ASN A O 1
ATOM 875 N N . ARG A 1 120 ? 11.406 21.359 9.734 1 97.75 120 ARG A N 1
ATOM 876 C CA . ARG A 1 120 ? 12.742 21.391 10.312 1 97.75 120 ARG A CA 1
ATOM 877 C C . ARG A 1 120 ? 13.375 22.766 10.164 1 97.75 120 ARG A C 1
ATOM 879 O O . ARG A 1 120 ? 14.578 22.938 10.398 1 97.75 120 ARG A O 1
ATOM 886 N N . ASN A 1 121 ? 12.625 23.719 9.844 1 98.38 121 ASN A N 1
ATOM 887 C CA . ASN A 1 121 ? 13.211 24.984 9.438 1 98.38 121 ASN A CA 1
ATOM 888 C C . ASN A 1 121 ? 12.797 26.109 10.367 1 98.38 121 ASN A C 1
ATOM 890 O O . ASN A 1 121 ? 13.156 27.281 10.148 1 98.38 121 ASN A O 1
ATOM 894 N N . PHE A 1 122 ? 12.109 25.891 11.414 1 98 122 PHE A N 1
ATOM 895 C CA . PHE A 1 122 ? 11.633 26.938 12.297 1 98 122 PHE A CA 1
ATOM 896 C C . PHE A 1 122 ? 12.492 27.031 13.547 1 98 122 PHE A C 1
ATOM 898 O O . PHE A 1 122 ? 11.969 27.109 14.664 1 98 122 PHE A O 1
ATOM 905 N N . HIS A 1 123 ? 13.719 27.031 13.312 1 95.69 123 HIS A N 1
ATOM 906 C CA . HIS A 1 123 ? 14.688 27.172 14.398 1 95.69 123 HIS A CA 1
ATOM 907 C C . HIS A 1 123 ? 14.789 28.625 14.859 1 95.69 123 HIS A C 1
ATOM 909 O O . HIS A 1 123 ? 14.469 29.547 14.102 1 95.69 123 HIS A O 1
ATOM 915 N N . THR A 1 124 ? 15.281 28.797 16.078 1 93 124 THR A N 1
ATOM 916 C CA . THR A 1 124 ? 15.43 30.125 16.656 1 93 124 THR A CA 1
ATOM 917 C C . THR A 1 124 ? 16.859 30.641 16.453 1 93 124 THR A C 1
ATOM 919 O O . THR A 1 124 ? 17.109 31.844 16.625 1 93 124 THR A O 1
ATOM 922 N N . ALA A 1 125 ? 17.688 29.75 16.156 1 94.12 125 ALA A N 1
ATOM 923 C CA . ALA A 1 125 ? 19.094 30.109 15.977 1 94.12 125 ALA A CA 1
ATOM 924 C C . ALA A 1 125 ? 19.703 29.391 14.781 1 94.12 125 ALA A C 1
ATOM 926 O O . ALA A 1 125 ? 19.344 28.25 14.492 1 94.12 125 ALA A O 1
ATOM 927 N N . TRP A 1 126 ? 20.594 30.109 14.148 1 94.94 126 TRP A N 1
ATOM 928 C CA . TRP A 1 126 ? 21.297 29.609 12.977 1 94.94 126 TRP A CA 1
ATOM 929 C C . TRP A 1 126 ? 22.797 29.844 13.094 1 94.94 126 TRP A C 1
ATOM 931 O O . TRP A 1 126 ? 23.234 30.844 13.672 1 94.94 126 TRP A O 1
ATOM 941 N N . PRO A 1 127 ? 23.688 29 12.484 1 93.06 127 PRO A N 1
ATOM 942 C CA . PRO A 1 127 ? 23.344 27.781 11.773 1 93.06 127 PRO A CA 1
ATOM 943 C C . PRO A 1 127 ? 22.953 26.641 12.703 1 93.06 127 PRO A C 1
ATOM 945 O O . PRO A 1 127 ? 23.344 26.625 13.875 1 93.06 127 PRO A O 1
ATOM 948 N N . VAL A 1 128 ? 22.094 25.703 12.242 1 95.5 128 VAL A N 1
ATOM 949 C CA . VAL A 1 128 ? 21.734 24.484 12.969 1 95.5 128 VAL A CA 1
ATOM 950 C C . VAL A 1 128 ? 22.922 23.516 12.961 1 95.5 128 VAL A C 1
ATOM 952 O O . VAL A 1 128 ? 23.547 23.312 11.922 1 95.5 128 VAL A O 1
ATOM 955 N N . PRO A 1 129 ? 23.266 22.953 14.094 1 94.06 129 PRO A N 1
ATOM 956 C CA . PRO A 1 129 ? 24.391 22.031 14.148 1 94.06 129 PRO A CA 1
ATOM 957 C C . PRO A 1 129 ? 24.172 20.781 13.305 1 94.06 129 PRO A C 1
ATOM 959 O O . PRO A 1 129 ? 23.031 20.406 13.031 1 94.06 129 PRO A O 1
ATOM 962 N N . GLU A 1 130 ? 25.344 20.203 12.969 1 96.06 130 GLU A N 1
ATOM 963 C CA . GLU A 1 130 ? 25.281 18.938 12.242 1 96.06 130 GLU A CA 1
ATOM 964 C C . GLU A 1 130 ? 24.625 17.844 13.094 1 96.06 130 GLU A C 1
ATOM 966 O O . GLU A 1 130 ? 24.734 17.875 14.32 1 96.06 130 GLU A O 1
ATOM 971 N N . ASN A 1 131 ? 23.922 16.984 12.438 1 97 131 ASN A N 1
ATOM 972 C CA . ASN A 1 131 ? 23.234 15.867 13.086 1 97 131 ASN A CA 1
ATOM 973 C C . ASN A 1 131 ? 24 14.555 12.891 1 97 131 ASN A C 1
ATOM 975 O O . ASN A 1 131 ? 23.922 13.945 11.82 1 97 131 ASN A O 1
ATOM 979 N N . GLN A 1 132 ? 24.641 14.109 13.922 1 96.44 132 GLN A N 1
ATOM 980 C CA . GLN A 1 132 ? 25.484 12.914 13.852 1 96.44 132 GLN A CA 1
ATOM 981 C C . GLN A 1 132 ? 24.641 11.672 13.586 1 96.44 132 GLN A C 1
ATOM 983 O O . GLN A 1 132 ? 25.078 10.75 12.898 1 96.44 132 GLN A O 1
ATOM 988 N N . ALA A 1 133 ? 23.453 11.648 14.18 1 96.19 133 ALA A N 1
ATOM 989 C CA . ALA A 1 133 ? 22.578 10.5 13.945 1 96.19 133 ALA A CA 1
ATOM 990 C C . ALA A 1 133 ? 22.188 10.398 12.477 1 96.19 133 ALA A C 1
ATOM 992 O O . ALA A 1 133 ? 22.094 9.297 11.93 1 96.19 133 ALA A O 1
ATOM 993 N N . TYR A 1 134 ? 21.938 11.523 11.883 1 96.5 134 TYR A N 1
ATOM 994 C CA . TYR A 1 134 ? 21.641 11.508 10.453 1 96.5 134 TYR A CA 1
ATOM 995 C C . TYR A 1 134 ? 22.828 10.969 9.656 1 96.5 134 TYR A C 1
ATOM 997 O O . TYR A 1 134 ? 22.641 10.172 8.727 1 96.5 134 TYR A O 1
ATOM 1005 N N . ARG A 1 135 ? 24 11.438 9.977 1 95.75 135 ARG A N 1
ATOM 1006 C CA . ARG A 1 135 ? 25.188 10.945 9.297 1 95.75 135 ARG A CA 1
ATOM 1007 C C . ARG A 1 135 ? 25.281 9.43 9.383 1 95.75 135 ARG A C 1
ATOM 1009 O O . ARG A 1 135 ? 25.672 8.766 8.422 1 95.75 135 ARG A O 1
ATOM 1016 N N . GLN A 1 136 ? 24.938 8.922 10.484 1 95.06 136 GLN A N 1
ATOM 1017 C CA . GLN A 1 136 ? 24.984 7.48 10.719 1 95.06 136 GLN A CA 1
ATOM 1018 C C . GLN A 1 136 ? 23.984 6.738 9.836 1 95.06 136 GLN A C 1
ATOM 1020 O O . GLN A 1 136 ? 24.266 5.629 9.375 1 95.06 136 GLN A O 1
ATOM 1025 N N . LEU A 1 137 ? 22.875 7.324 9.602 1 95.5 137 LEU A N 1
ATOM 1026 C CA . LEU A 1 137 ? 21.797 6.617 8.914 1 95.5 137 LEU A CA 1
ATOM 1027 C C . LEU A 1 137 ? 21.75 7.008 7.438 1 95.5 137 LEU A C 1
ATOM 1029 O O . LEU A 1 137 ? 21.031 6.379 6.648 1 95.5 137 LEU A O 1
ATOM 1033 N N . ALA A 1 138 ? 22.531 7.969 6.996 1 94.12 138 ALA A N 1
ATOM 1034 C CA . ALA A 1 138 ? 22.531 8.516 5.645 1 94.12 138 ALA A CA 1
ATOM 1035 C C . ALA A 1 138 ? 22.719 7.414 4.605 1 94.12 138 ALA A C 1
ATOM 1037 O O . ALA A 1 138 ? 22.109 7.449 3.533 1 94.12 138 ALA A O 1
ATOM 1038 N N . PRO A 1 139 ? 23.531 6.387 4.863 1 91.75 139 PRO A N 1
ATOM 1039 C CA . PRO A 1 139 ? 23.719 5.332 3.859 1 91.75 139 PRO A CA 1
ATOM 1040 C C . PRO A 1 139 ? 22.406 4.598 3.537 1 91.75 139 PRO A C 1
ATOM 1042 O O . PRO A 1 139 ? 22.266 4.059 2.438 1 91.75 139 PRO A O 1
ATOM 1045 N N . TYR A 1 140 ? 21.469 4.586 4.445 1 91.69 140 TYR A N 1
ATOM 1046 C CA . TYR A 1 140 ? 20.203 3.898 4.223 1 91.69 140 TYR A CA 1
ATOM 1047 C C . TYR A 1 140 ? 19.219 4.801 3.488 1 91.69 140 TYR A C 1
ATOM 1049 O O . TYR A 1 140 ? 18.25 4.316 2.904 1 91.69 140 TYR A O 1
ATOM 1057 N N . PHE A 1 141 ? 19.484 6.09 3.518 1 89.56 141 PHE A N 1
ATOM 1058 C CA . PHE A 1 141 ? 18.562 7.059 2.938 1 89.56 141 PHE A CA 1
ATOM 1059 C C . PHE A 1 141 ? 18.922 7.34 1.482 1 89.56 141 PHE A C 1
ATOM 1061 O O . PHE A 1 141 ? 18.094 7.812 0.713 1 89.56 141 PHE A O 1
ATOM 1068 N N . HIS A 1 142 ? 20.156 7.055 1.053 1 81.38 142 HIS A N 1
ATOM 1069 C CA . HIS A 1 142 ? 20.672 7.48 -0.246 1 81.38 142 HIS A CA 1
ATOM 1070 C C . HIS A 1 142 ? 20.891 6.285 -1.17 1 81.38 142 HIS A C 1
ATOM 1072 O O . HIS A 1 142 ? 21.953 6.148 -1.771 1 81.38 142 HIS A O 1
ATOM 1078 N N . THR A 1 143 ? 19.953 5.383 -1.276 1 75 143 THR A N 1
ATOM 1079 C CA . THR A 1 143 ? 20.109 4.211 -2.131 1 75 143 THR A CA 1
ATOM 1080 C C . THR A 1 143 ? 19.281 4.355 -3.4 1 75 143 THR A C 1
ATOM 1082 O O . THR A 1 143 ? 18.312 5.121 -3.432 1 75 143 THR A O 1
ATOM 1085 N N . ASP A 1 144 ? 19.797 3.746 -4.461 1 72.12 144 ASP A N 1
ATOM 1086 C CA . ASP A 1 144 ? 19.016 3.629 -5.684 1 72.12 144 ASP A CA 1
ATOM 1087 C C . ASP A 1 144 ? 17.672 2.947 -5.418 1 72.12 144 ASP A C 1
ATOM 1089 O O . ASP A 1 144 ? 17.625 1.936 -4.715 1 72.12 144 ASP A O 1
ATOM 1093 N N . GLN A 1 145 ? 16.672 3.604 -5.953 1 71.44 145 GLN A N 1
ATOM 1094 C CA . GLN A 1 145 ? 15.328 3.156 -5.582 1 71.44 145 GLN A CA 1
ATOM 1095 C C . GLN A 1 145 ? 14.602 2.543 -6.777 1 71.44 145 GLN A C 1
ATOM 1097 O O . GLN A 1 145 ? 13.383 2.357 -6.738 1 71.44 145 GLN A O 1
ATOM 1102 N N . SER A 1 146 ? 15.359 2.307 -7.77 1 71.88 146 SER A N 1
ATOM 1103 C CA . SER A 1 146 ? 14.711 1.792 -8.969 1 71.88 146 SER A CA 1
ATOM 1104 C C . SER A 1 146 ? 14.477 0.288 -8.875 1 71.88 146 SER A C 1
ATOM 1106 O O . SER A 1 146 ? 13.656 -0.268 -9.609 1 71.88 146 SER A O 1
ATOM 1108 N N . ASP A 1 147 ? 15.156 -0.311 -7.934 1 80.19 147 ASP A N 1
ATOM 1109 C CA . ASP A 1 147 ? 15.055 -1.758 -7.777 1 80.19 147 ASP A CA 1
ATOM 1110 C C . ASP A 1 147 ? 14.273 -2.119 -6.516 1 80.19 147 ASP A C 1
ATOM 1112 O O . ASP A 1 147 ? 14.742 -1.881 -5.398 1 80.19 147 ASP A O 1
ATOM 1116 N N . ALA A 1 148 ? 13.117 -2.777 -6.688 1 85.12 148 ALA A N 1
ATOM 1117 C CA . ALA A 1 148 ? 12.219 -3.082 -5.578 1 85.12 148 ALA A CA 1
ATOM 1118 C C . ALA A 1 148 ? 12.883 -4.008 -4.566 1 85.12 148 ALA A C 1
ATOM 1120 O O . ALA A 1 148 ? 12.711 -3.842 -3.357 1 85.12 148 ALA A O 1
ATOM 1121 N N . ALA A 1 149 ? 13.57 -5.004 -5.047 1 87.88 149 ALA A N 1
ATOM 1122 C CA . ALA A 1 149 ? 14.25 -5.934 -4.148 1 87.88 149 ALA A CA 1
ATOM 1123 C C . ALA A 1 149 ? 15.32 -5.219 -3.322 1 87.88 149 ALA A C 1
ATOM 1125 O O . ALA A 1 149 ? 15.492 -5.512 -2.137 1 87.88 149 ALA A O 1
ATOM 1126 N N . GLU A 1 150 ? 15.969 -4.324 -3.959 1 86.69 150 GLU A N 1
ATOM 1127 C CA . GLU A 1 150 ? 17 -3.555 -3.26 1 86.69 150 GLU A CA 1
ATOM 1128 C C . GLU A 1 150 ? 16.375 -2.613 -2.232 1 86.69 150 GLU A C 1
ATOM 1130 O O . GLU A 1 150 ? 16.953 -2.375 -1.171 1 86.69 150 GLU A O 1
ATOM 1135 N N . ASP A 1 151 ? 15.242 -2.094 -2.59 1 88.12 151 ASP A N 1
ATOM 1136 C CA . ASP A 1 151 ? 14.531 -1.242 -1.642 1 88.12 151 ASP A CA 1
ATOM 1137 C C . ASP A 1 151 ? 14.18 -2.01 -0.369 1 88.12 151 ASP A C 1
ATOM 1139 O O . ASP A 1 151 ? 14.344 -1.495 0.739 1 88.12 151 ASP A O 1
ATOM 1143 N N . LEU A 1 152 ? 13.727 -3.174 -0.582 1 89.69 152 LEU A N 1
ATOM 1144 C CA . LEU A 1 152 ? 13.359 -4.012 0.554 1 89.69 152 LEU A CA 1
ATOM 1145 C C . LEU A 1 152 ? 14.594 -4.395 1.368 1 89.69 152 LEU A C 1
ATOM 1147 O O . LEU A 1 152 ? 14.555 -4.387 2.602 1 89.69 152 LEU A O 1
ATOM 1151 N N . ARG A 1 153 ? 15.633 -4.758 0.7 1 90.44 153 ARG A N 1
ATOM 1152 C CA . ARG A 1 153 ? 16.875 -5.09 1.385 1 90.44 153 ARG A CA 1
ATOM 1153 C C . ARG A 1 153 ? 17.359 -3.918 2.229 1 90.44 153 ARG A C 1
ATOM 1155 O O . ARG A 1 153 ? 17.812 -4.109 3.361 1 90.44 153 ARG A O 1
ATOM 1162 N N . ALA A 1 154 ? 17.281 -2.719 1.635 1 91.12 154 ALA A N 1
ATOM 1163 C CA . ALA A 1 154 ? 17.688 -1.518 2.354 1 91.12 154 ALA A CA 1
ATOM 1164 C C . ALA A 1 154 ? 16.844 -1.304 3.604 1 91.12 154 ALA A C 1
ATOM 1166 O O . ALA A 1 154 ? 17.359 -0.956 4.664 1 91.12 154 ALA A O 1
ATOM 1167 N N . TRP A 1 155 ? 15.578 -1.514 3.465 1 92.75 155 TRP A N 1
ATOM 1168 C CA . TRP A 1 155 ? 14.664 -1.372 4.594 1 92.75 155 TRP A CA 1
ATOM 1169 C C . TRP A 1 155 ? 15 -2.373 5.695 1 92.75 155 TRP A C 1
ATOM 1171 O O . TRP A 1 155 ? 15.07 -2.012 6.871 1 92.75 155 TRP A O 1
ATOM 1181 N N . ARG A 1 156 ? 15.219 -3.625 5.32 1 93.12 156 ARG A N 1
ATOM 1182 C CA . ARG A 1 156 ? 15.523 -4.668 6.293 1 93.12 156 ARG A CA 1
ATOM 1183 C C . ARG A 1 156 ? 16.859 -4.402 6.98 1 93.12 156 ARG A C 1
ATOM 1185 O O . ARG A 1 156 ? 17 -4.633 8.188 1 93.12 156 ARG A O 1
ATOM 1192 N N . ALA A 1 157 ? 17.812 -3.945 6.199 1 94 157 ALA A N 1
ATOM 1193 C CA . ALA A 1 157 ? 19.109 -3.58 6.777 1 94 157 ALA A CA 1
ATOM 1194 C C . ALA A 1 157 ? 18.969 -2.414 7.75 1 94 157 ALA A C 1
ATOM 1196 O O . ALA A 1 157 ? 19.578 -2.406 8.82 1 94 157 ALA A O 1
ATOM 1197 N N . TYR A 1 158 ? 18.172 -1.425 7.379 1 94.75 158 TYR A N 1
ATOM 1198 C CA . TYR A 1 158 ? 17.859 -0.274 8.219 1 94.75 158 TYR A CA 1
ATOM 1199 C C . TYR A 1 158 ? 17.234 -0.714 9.539 1 94.75 158 TYR A C 1
ATOM 1201 O O . TYR A 1 158 ? 17.688 -0.32 10.609 1 94.75 158 TYR A O 1
ATOM 1209 N N . CYS A 1 159 ? 16.25 -1.578 9.469 1 94.88 159 CYS A N 1
ATOM 1210 C CA . CYS A 1 159 ? 15.57 -2.082 10.656 1 94.88 159 CYS A CA 1
ATOM 1211 C C . CYS A 1 159 ? 16.531 -2.891 11.531 1 94.88 159 CYS A C 1
ATOM 1213 O O . CYS A 1 159 ? 16.547 -2.734 12.75 1 94.88 159 CYS A O 1
ATOM 1215 N N . SER A 1 160 ? 17.266 -3.77 10.859 1 95.56 160 SER A N 1
ATOM 1216 C CA . SER A 1 160 ? 18.234 -4.582 11.594 1 95.56 160 SER A CA 1
ATOM 1217 C C . SER A 1 160 ? 19.234 -3.709 12.344 1 95.56 160 SER A C 1
ATOM 1219 O O . SER A 1 160 ? 19.562 -3.99 13.5 1 95.56 160 SER A O 1
ATOM 1221 N N . TYR A 1 161 ? 19.688 -2.674 11.711 1 95.75 161 TYR A N 1
ATOM 1222 C CA . TYR A 1 161 ? 20.625 -1.747 12.344 1 95.75 161 TYR A CA 1
ATOM 1223 C C . TYR A 1 161 ? 20 -1.095 13.57 1 95.75 161 TYR A C 1
ATOM 1225 O O . TYR A 1 161 ? 20.625 -1.022 14.633 1 95.75 161 TYR A O 1
ATOM 1233 N N . LEU A 1 162 ? 18.781 -0.646 13.445 1 94.56 162 LEU A N 1
ATOM 1234 C CA . LEU A 1 162 ? 18.109 0.051 14.531 1 94.56 162 LEU A CA 1
ATOM 1235 C C . LEU A 1 162 ? 17.75 -0.913 15.664 1 94.56 162 LEU A C 1
ATOM 1237 O O . LEU A 1 162 ? 17.781 -0.537 16.828 1 94.56 162 LEU A O 1
ATOM 1241 N N . ASP A 1 163 ? 17.406 -2.123 15.297 1 94.06 163 ASP A N 1
ATOM 1242 C CA . ASP A 1 163 ? 17.156 -3.145 16.312 1 94.06 163 ASP A CA 1
ATOM 1243 C C . ASP A 1 163 ? 18.406 -3.383 17.156 1 94.06 163 ASP A C 1
ATOM 1245 O O . ASP A 1 163 ? 18.297 -3.623 18.375 1 94.06 163 ASP A O 1
ATOM 1249 N N . GLN A 1 164 ? 19.531 -3.346 16.531 1 95.5 164 GLN A N 1
ATOM 1250 C CA . GLN A 1 164 ? 20.797 -3.639 17.188 1 95.5 164 GLN A CA 1
ATOM 1251 C C . GLN A 1 164 ? 21.312 -2.422 17.953 1 95.5 164 GLN A C 1
ATOM 1253 O O . GLN A 1 164 ? 21.938 -2.562 19.016 1 95.5 164 GLN A O 1
ATOM 1258 N N . ASN A 1 165 ? 21.047 -1.222 17.469 1 94.31 165 ASN A N 1
ATOM 1259 C CA . ASN A 1 165 ? 21.703 -0.035 18 1 94.31 165 ASN A CA 1
ATOM 1260 C C . ASN A 1 165 ? 20.734 0.872 18.734 1 94.31 165 ASN A C 1
ATOM 1262 O O . ASN A 1 165 ? 21.141 1.803 19.438 1 94.31 165 ASN A O 1
ATOM 1266 N N . GLY A 1 166 ? 19.438 0.557 18.625 1 90.44 166 GLY A N 1
ATOM 1267 C CA . GLY A 1 166 ? 18.422 1.348 19.297 1 90.44 166 GLY A CA 1
ATOM 1268 C C . GLY A 1 166 ? 17.641 2.25 18.375 1 90.44 166 GLY A C 1
ATOM 1269 O O . GLY A 1 166 ? 18.219 2.982 17.562 1 90.44 166 GLY A O 1
ATOM 1270 N N . TRP A 1 167 ? 16.375 2.242 18.562 1 89.31 167 TRP A N 1
ATOM 1271 C CA . TRP A 1 167 ? 15.469 2.963 17.672 1 89.31 167 TRP A CA 1
ATOM 1272 C C . TRP A 1 167 ? 15.484 4.457 17.969 1 89.31 167 TRP A C 1
ATOM 1274 O O . TRP A 1 167 ? 14.992 5.262 17.172 1 89.31 167 TRP A O 1
ATOM 1284 N N . ASP A 1 168 ? 15.984 4.895 19.062 1 88.88 168 ASP A N 1
ATOM 1285 C CA . ASP A 1 168 ? 16.125 6.309 19.391 1 88.88 168 ASP A CA 1
ATOM 1286 C C . ASP A 1 168 ? 17 7.031 18.375 1 88.88 168 ASP A C 1
ATOM 1288 O O . ASP A 1 168 ? 16.844 8.234 18.156 1 88.88 168 ASP A O 1
ATOM 1292 N N . ILE A 1 169 ? 17.922 6.297 17.734 1 93.5 169 ILE A N 1
ATOM 1293 C CA . ILE A 1 169 ? 18.781 6.867 16.703 1 93.5 169 ILE A CA 1
ATOM 1294 C C . ILE A 1 169 ? 17.938 7.414 15.562 1 93.5 169 ILE A C 1
ATOM 1296 O O . ILE A 1 169 ? 18.234 8.477 15.008 1 93.5 169 ILE A O 1
ATOM 1300 N N . GLU A 1 170 ? 16.891 6.695 15.227 1 92.44 170 GLU A N 1
ATOM 1301 C CA . GLU A 1 170 ? 16.016 7.156 14.148 1 92.44 170 GLU A CA 1
ATOM 1302 C C . GLU A 1 170 ? 15.375 8.492 14.5 1 92.44 170 GLU A C 1
ATOM 1304 O O . GLU A 1 170 ? 15.336 9.406 13.68 1 92.44 170 GLU A O 1
ATOM 1309 N N . GLY A 1 171 ? 14.859 8.531 15.758 1 90.06 171 GLY A N 1
ATOM 1310 C CA . GLY A 1 171 ? 14.25 9.781 16.203 1 90.06 171 GLY A CA 1
ATOM 1311 C C . GLY A 1 171 ? 15.18 10.969 16.078 1 90.06 171 GLY A C 1
ATOM 1312 O O . GLY A 1 171 ? 14.766 12.047 15.633 1 90.06 171 GLY A O 1
ATOM 1313 N N . ARG A 1 172 ? 16.391 10.781 16.438 1 93.25 172 ARG A N 1
ATOM 1314 C CA . ARG A 1 172 ? 17.375 11.844 16.344 1 93.25 172 ARG A CA 1
ATOM 1315 C C . ARG A 1 172 ? 17.703 12.156 14.883 1 93.25 172 ARG A C 1
ATOM 1317 O O . ARG A 1 172 ? 17.828 13.32 14.508 1 93.25 172 ARG A O 1
ATOM 1324 N N . ALA A 1 173 ? 17.812 11.141 14.125 1 93.88 173 ALA A N 1
ATOM 1325 C CA . ALA A 1 173 ? 18.203 11.297 12.727 1 93.88 173 ALA A CA 1
ATOM 1326 C C . ALA A 1 173 ? 17.156 12.086 11.945 1 93.88 173 ALA A C 1
ATOM 1328 O O . ALA A 1 173 ? 17.5 12.914 11.102 1 93.88 173 ALA A O 1
ATOM 1329 N N . ILE A 1 174 ? 15.93 11.852 12.273 1 92.19 174 ILE A N 1
ATOM 1330 C CA . ILE A 1 174 ? 14.867 12.422 11.461 1 92.19 174 ILE A CA 1
ATOM 1331 C C . ILE A 1 174 ? 14.492 13.805 11.992 1 92.19 174 ILE A C 1
ATOM 1333 O O . ILE A 1 174 ? 13.609 14.469 11.445 1 92.19 174 ILE A O 1
ATOM 1337 N N . SER A 1 175 ? 15.133 14.289 13.031 1 93.62 175 SER A N 1
ATOM 1338 C CA . SER A 1 175 ? 14.812 15.562 13.664 1 93.62 175 SER A CA 1
ATOM 1339 C C . SER A 1 175 ? 15.383 16.734 12.875 1 93.62 175 SER A C 1
ATOM 1341 O O . SER A 1 175 ? 15.172 17.891 13.242 1 93.62 175 SER A O 1
ATOM 1343 N N . GLY A 1 176 ? 16.062 16.438 11.789 1 95.62 176 GLY A N 1
ATOM 1344 C CA . GLY A 1 176 ? 16.625 17.484 10.93 1 95.62 176 GLY A CA 1
ATOM 1345 C C . GLY A 1 176 ? 18.141 17.406 10.82 1 95.62 176 GLY A C 1
ATOM 1346 O O . GLY A 1 176 ? 18.812 17 11.758 1 95.62 176 GLY A O 1
ATOM 1347 N N . GLN A 1 177 ? 18.641 17.828 9.672 1 96.81 177 GLN A N 1
ATOM 1348 C CA . GLN A 1 177 ? 20.094 17.859 9.445 1 96.81 177 GLN A CA 1
ATOM 1349 C C . GLN A 1 177 ? 20.484 19.016 8.531 1 96.81 177 GLN A C 1
ATOM 1351 O O . GLN A 1 177 ? 19.75 19.359 7.605 1 96.81 177 GLN A O 1
ATOM 1356 N N . SER A 1 178 ? 21.656 19.594 8.828 1 97.06 178 SER A N 1
ATOM 1357 C CA . SER A 1 178 ? 22.094 20.781 8.109 1 97.06 178 SER A CA 1
ATOM 1358 C C . SER A 1 178 ? 23.25 20.453 7.168 1 97.06 178 SER A C 1
ATOM 1360 O O . SER A 1 178 ? 23.656 21.297 6.359 1 97.06 178 SER A O 1
ATOM 1362 N N . GLN A 1 179 ? 23.75 19.25 7.164 1 96.31 179 GLN A N 1
ATOM 1363 C CA . GLN A 1 179 ? 25.047 18.969 6.559 1 96.31 179 GLN A CA 1
ATOM 1364 C C . GLN A 1 179 ? 24.891 18.516 5.109 1 96.31 179 GLN A C 1
ATOM 1366 O O . GLN A 1 179 ? 25.844 18.578 4.328 1 96.31 179 GLN A O 1
ATOM 1371 N N . ASP A 1 180 ? 23.812 17.984 4.691 1 96.19 180 ASP A N 1
ATOM 1372 C CA . ASP A 1 180 ? 23.594 17.484 3.338 1 96.19 180 ASP A CA 1
ATOM 1373 C C . ASP A 1 180 ? 22.422 18.188 2.672 1 96.19 180 ASP A C 1
ATOM 1375 O O . ASP A 1 180 ? 21.266 17.75 2.809 1 96.19 180 ASP A O 1
ATOM 1379 N N . PRO A 1 181 ? 22.656 19.141 1.826 1 96.5 181 PRO A N 1
ATOM 1380 C CA . PRO A 1 181 ? 21.562 19.891 1.2 1 96.5 181 PRO A CA 1
ATOM 1381 C C . PRO A 1 181 ? 20.719 19.016 0.263 1 96.5 181 PRO A C 1
ATOM 1383 O O . PRO A 1 181 ? 19.625 19.422 -0.134 1 96.5 181 PRO A O 1
ATOM 1386 N N . LYS A 1 182 ? 21.188 17.875 -0.111 1 95.12 182 LYS A N 1
ATOM 1387 C CA . LYS A 1 182 ? 20.422 16.984 -0.987 1 95.12 182 LYS A CA 1
ATOM 1388 C C . LYS A 1 182 ? 19.766 15.867 -0.191 1 95.12 182 LYS A C 1
ATOM 1390 O O . LYS A 1 182 ? 19.031 15.055 -0.751 1 95.12 182 LYS A O 1
ATOM 1395 N N . GLY A 1 183 ? 19.969 15.828 1.101 1 95.62 183 GLY A N 1
ATOM 1396 C CA . GLY A 1 183 ? 19.438 14.773 1.952 1 95.62 183 GLY A CA 1
ATOM 1397 C C . GLY A 1 183 ? 18.031 15.031 2.422 1 95.62 183 GLY A C 1
ATOM 1398 O O . GLY A 1 183 ? 17.484 16.109 2.193 1 95.62 183 GLY A O 1
ATOM 1399 N N . ILE A 1 184 ? 17.438 14.031 3.031 1 95.25 184 ILE A N 1
ATOM 1400 C CA . ILE A 1 184 ? 16.094 14.172 3.613 1 95.25 184 ILE A CA 1
ATOM 1401 C C . ILE A 1 184 ? 16.188 14.93 4.938 1 95.25 184 ILE A C 1
ATOM 1403 O O . ILE A 1 184 ? 17.25 14.938 5.582 1 95.25 184 ILE A O 1
ATOM 1407 N N . PHE A 1 185 ? 15.172 15.633 5.336 1 96.69 185 PHE A N 1
ATOM 1408 C CA . PHE A 1 185 ? 15.023 16.375 6.586 1 96.69 185 PHE A CA 1
ATOM 1409 C C . PHE A 1 185 ? 16.016 17.531 6.648 1 96.69 185 PHE A C 1
ATOM 1411 O O . PHE A 1 185 ? 16.516 17.875 7.723 1 96.69 185 PHE A O 1
ATOM 1418 N N . TYR A 1 186 ? 16.359 18.031 5.5 1 97.56 186 TYR A N 1
ATOM 1419 C CA . TYR A 1 186 ? 17.297 19.141 5.418 1 97.56 186 TYR A CA 1
ATOM 1420 C C . TYR A 1 186 ? 16.688 20.406 6.031 1 97.56 186 TYR A C 1
ATOM 1422 O O . TYR A 1 186 ? 15.578 20.812 5.676 1 97.56 186 TYR A O 1
ATOM 1430 N N . THR A 1 187 ? 17.438 21.078 6.961 1 98.06 187 THR A N 1
ATOM 1431 C CA . THR A 1 187 ? 16.922 22.203 7.727 1 98.06 187 THR A CA 1
ATOM 1432 C C . THR A 1 187 ? 17.125 23.516 6.957 1 98.06 187 THR A C 1
ATOM 1434 O O . THR A 1 187 ? 16.469 24.516 7.238 1 98.06 187 THR A O 1
ATOM 1437 N N . GLY A 1 188 ? 18.016 23.516 5.992 1 97.44 188 GLY A N 1
ATOM 1438 C CA . GLY A 1 188 ? 18.469 24.766 5.402 1 97.44 188 GLY A CA 1
ATOM 1439 C C . GLY A 1 188 ? 19.484 25.5 6.258 1 97.44 188 GLY A C 1
ATOM 1440 O O . GLY A 1 188 ? 19.922 24.984 7.293 1 97.44 188 GLY A O 1
ATOM 1441 N N . THR A 1 189 ? 19.953 26.656 5.77 1 96.56 189 THR A N 1
ATOM 1442 C CA . THR A 1 189 ? 20.969 27.438 6.469 1 96.56 189 THR A CA 1
ATOM 1443 C C . THR A 1 189 ? 20.359 28.719 7.051 1 96.56 189 THR A C 1
ATOM 1445 O O . THR A 1 189 ? 21.062 29.547 7.605 1 96.56 189 THR A O 1
ATOM 1448 N N . GLY A 1 190 ? 19.156 28.859 6.941 1 97.38 190 GLY A N 1
ATOM 1449 C CA . GLY A 1 190 ? 18.359 29.969 7.43 1 97.38 190 GLY A CA 1
ATOM 1450 C C . GLY A 1 190 ? 16.875 29.781 7.176 1 97.38 190 GLY A C 1
ATOM 1451 O O . GLY A 1 190 ? 16.453 28.766 6.621 1 97.38 190 GLY A O 1
ATOM 1452 N N . PRO A 1 191 ? 16.078 30.75 7.625 1 97.62 191 PRO A N 1
ATOM 1453 C CA . PRO A 1 191 ? 14.641 30.641 7.402 1 97.62 191 PRO A CA 1
ATOM 1454 C C . PRO A 1 191 ? 14.273 30.688 5.922 1 97.62 191 PRO A C 1
ATOM 1456 O O . PRO A 1 191 ? 14.727 31.562 5.188 1 97.62 191 PRO A O 1
ATOM 1459 N N . ASP A 1 192 ? 13.484 29.703 5.535 1 97.5 192 ASP A N 1
ATOM 1460 C CA . ASP A 1 192 ? 12.938 29.641 4.184 1 97.5 192 ASP A CA 1
ATOM 1461 C C . ASP A 1 192 ? 11.859 30.688 3.963 1 97.5 192 ASP A C 1
ATOM 1463 O O . ASP A 1 192 ? 11.359 31.281 4.922 1 97.5 192 ASP A O 1
ATOM 1467 N N . TRP A 1 193 ? 11.578 30.984 2.707 1 97.81 193 TRP A N 1
ATOM 1468 C CA . TRP A 1 193 ? 10.484 31.891 2.373 1 97.81 193 TRP A CA 1
ATOM 1469 C C . TRP A 1 193 ? 9.195 31.484 3.072 1 97.81 193 TRP A C 1
ATOM 1471 O O . TRP A 1 193 ? 8.469 32.312 3.602 1 97.81 193 TRP A O 1
ATOM 1481 N N . ALA A 1 194 ? 8.852 30.219 3.035 1 97.88 194 ALA A N 1
ATOM 1482 C CA . ALA A 1 194 ? 7.625 29.703 3.652 1 97.88 194 ALA A CA 1
ATOM 1483 C C . ALA A 1 194 ? 7.629 29.953 5.16 1 97.88 194 ALA A C 1
ATOM 1485 O O . ALA A 1 194 ? 6.578 30.203 5.754 1 97.88 194 ALA A O 1
ATOM 1486 N N . ASN A 1 195 ? 8.781 29.781 5.781 1 98.31 195 ASN A N 1
ATOM 1487 C CA . ASN A 1 195 ? 8.945 30.094 7.195 1 98.31 195 ASN A CA 1
ATOM 1488 C C . ASN A 1 195 ? 8.609 31.547 7.484 1 98.31 195 ASN A C 1
ATOM 1490 O O . ASN A 1 195 ? 7.773 31.844 8.344 1 98.31 195 ASN A O 1
ATOM 1494 N N . LEU A 1 196 ? 9.188 32.438 6.738 1 98.06 196 LEU A N 1
ATOM 1495 C CA . LEU A 1 196 ? 8.977 33.875 6.93 1 98.06 196 LEU A CA 1
ATOM 1496 C C . LEU A 1 196 ? 7.531 34.25 6.637 1 98.06 196 LEU A C 1
ATOM 1498 O O . LEU A 1 196 ? 6.945 35.062 7.34 1 98.06 196 LEU A O 1
ATOM 1502 N N . THR A 1 197 ? 7.016 33.688 5.625 1 98.56 197 THR A N 1
ATOM 1503 C CA . THR A 1 197 ? 5.633 33.938 5.25 1 98.56 197 THR A CA 1
ATOM 1504 C C . THR A 1 197 ? 4.676 33.5 6.344 1 98.56 197 THR A C 1
ATOM 1506 O O . THR A 1 197 ? 3.725 34.219 6.68 1 98.56 197 THR A O 1
ATOM 1509 N N . PHE A 1 198 ? 4.883 32.312 6.891 1 98.62 198 PHE A N 1
ATOM 1510 C CA . PHE A 1 198 ? 4.027 31.812 7.957 1 98.62 198 PHE A CA 1
ATOM 1511 C C . PHE A 1 198 ? 4.074 32.719 9.172 1 98.62 198 PHE A C 1
ATOM 1513 O O . PHE A 1 198 ? 3.041 33 9.781 1 98.62 198 PHE A O 1
ATOM 1520 N N . ARG A 1 199 ? 5.254 33.188 9.562 1 97.94 199 ARG A N 1
ATOM 1521 C CA . ARG A 1 199 ? 5.395 34.125 10.672 1 97.94 199 ARG A CA 1
ATOM 1522 C C . ARG A 1 199 ? 4.629 35.406 10.398 1 97.94 199 ARG A C 1
ATOM 1524 O O . ARG A 1 199 ? 4.008 35.969 11.305 1 97.94 199 ARG A O 1
ATOM 1531 N N . ARG A 1 200 ? 4.711 35.875 9.148 1 98.12 200 ARG A N 1
ATOM 1532 C CA . ARG A 1 200 ? 3.945 37.031 8.766 1 98.12 200 ARG A CA 1
ATOM 1533 C C . ARG A 1 200 ? 2.449 36.812 8.93 1 98.12 200 ARG A C 1
ATOM 1535 O O . ARG A 1 200 ? 1.725 37.688 9.422 1 98.12 200 ARG A O 1
ATOM 1542 N N . ILE A 1 201 ? 1.984 35.656 8.516 1 98.31 201 ILE A N 1
ATOM 1543 C CA . ILE A 1 201 ? 0.574 35.281 8.625 1 98.31 201 ILE A CA 1
ATOM 1544 C C . ILE A 1 201 ? 0.156 35.281 10.094 1 98.31 201 ILE A C 1
ATOM 1546 O O . ILE A 1 201 ? -0.908 35.812 10.438 1 98.31 201 ILE A O 1
ATOM 1550 N N . LEU A 1 202 ? 0.983 34.75 10.969 1 97.81 202 LEU A N 1
ATOM 1551 C CA . LEU A 1 202 ? 0.69 34.75 12.391 1 97.81 202 LEU A CA 1
ATOM 1552 C C . LEU A 1 202 ? 0.556 36.156 12.922 1 97.81 202 LEU A C 1
ATOM 1554 O O . LEU A 1 202 ? -0.39 36.469 13.648 1 97.81 202 LEU A O 1
ATOM 1558 N N . ASN A 1 203 ? 1.433 37.031 12.523 1 96.38 203 ASN A N 1
ATOM 1559 C CA . ASN A 1 203 ? 1.421 38.406 12.984 1 96.38 203 ASN A CA 1
ATOM 1560 C C . ASN A 1 203 ? 0.219 39.156 12.438 1 96.38 203 ASN A C 1
ATOM 1562 O O . ASN A 1 203 ? -0.351 40 13.125 1 96.38 203 ASN A O 1
ATOM 1566 N N . ASP A 1 204 ? -0.128 38.844 11.25 1 96.94 204 ASP A N 1
ATOM 1567 C CA . ASP A 1 204 ? -1.222 39.562 10.594 1 96.94 204 ASP A CA 1
ATOM 1568 C C . ASP A 1 204 ? -2.57 39.156 11.188 1 96.94 204 ASP A C 1
ATOM 1570 O O . ASP A 1 204 ? -3.496 39.969 11.242 1 96.94 204 ASP A O 1
ATOM 1574 N N . HIS A 1 205 ? -2.664 37.875 11.688 1 97.06 205 HIS A N 1
ATOM 1575 C CA . HIS A 1 205 ? -4.027 37.406 11.914 1 97.06 205 HIS A CA 1
ATOM 1576 C C . HIS A 1 205 ? -4.223 36.969 13.352 1 97.06 205 HIS A C 1
ATOM 1578 O O . HIS A 1 205 ? -5.348 36.688 13.773 1 97.06 205 HIS A O 1
ATOM 1584 N N . PHE A 1 206 ? -3.178 36.844 14.141 1 94.81 206 PHE A N 1
ATOM 1585 C CA . PHE A 1 206 ? -3.324 36.281 15.492 1 94.81 206 PHE A CA 1
ATOM 1586 C C . PHE A 1 206 ? -2.848 37.312 16.531 1 94.81 206 PHE A C 1
ATOM 1588 O O . PHE A 1 206 ? -2.811 37 17.719 1 94.81 206 PHE A O 1
ATOM 1595 N N . ASN A 1 207 ? -2.484 38.406 16.094 1 81.56 207 ASN A N 1
ATOM 1596 C CA . ASN A 1 207 ? -2.025 39.406 17.078 1 81.56 207 ASN A CA 1
ATOM 1597 C C . ASN A 1 207 ? -3.094 39.688 18.125 1 81.56 207 ASN A C 1
ATOM 1599 O O . ASN A 1 207 ? -4.25 39.938 17.781 1 81.56 207 ASN A O 1
ATOM 1603 N N . GLY A 1 208 ? -2.816 39.469 19.422 1 83.81 208 GLY A N 1
ATOM 1604 C CA . GLY A 1 208 ? -3.697 39.781 20.531 1 83.81 208 GLY A CA 1
ATOM 1605 C C . GLY A 1 208 ? -4.422 38.562 21.078 1 83.81 208 GLY A C 1
ATOM 1606 O O . GLY A 1 208 ? -5.062 38.625 22.125 1 83.81 208 GLY A O 1
ATOM 1607 N N . ALA A 1 209 ? -4.371 37.438 20.359 1 94.31 209 ALA A N 1
ATOM 1608 C CA . ALA A 1 209 ? -5.035 36.25 20.844 1 94.31 209 ALA A CA 1
ATOM 1609 C C . ALA A 1 209 ? -4.316 35.656 22.062 1 94.31 209 ALA A C 1
ATOM 1611 O O . ALA A 1 209 ? -3.086 35.594 22.094 1 94.31 209 ALA A O 1
ATOM 1612 N N . ALA A 1 210 ? -5.055 35.312 23.109 1 96.44 210 ALA A N 1
ATOM 1613 C CA . ALA A 1 210 ? -4.484 34.781 24.344 1 96.44 210 ALA A CA 1
ATOM 1614 C C . ALA A 1 210 ? -4.488 33.25 24.344 1 96.44 210 ALA A C 1
ATOM 1616 O O . ALA A 1 210 ? -3.666 32.625 25.031 1 96.44 210 ALA A O 1
ATOM 1617 N N . LYS A 1 211 ? -5.414 32.656 23.703 1 97.69 211 LYS A N 1
ATOM 1618 C CA . LYS A 1 211 ? -5.578 31.219 23.609 1 97.69 211 LYS A CA 1
ATOM 1619 C C . LYS A 1 211 ? -5.676 30.781 22.141 1 97.69 211 LYS A C 1
ATOM 1621 O O . LYS A 1 211 ? -6.555 31.234 21.406 1 97.69 211 LYS A O 1
ATOM 1626 N N . ILE A 1 212 ? -4.77 29.891 21.75 1 97.88 212 ILE A N 1
ATOM 1627 C CA . ILE A 1 212 ? -4.699 29.5 20.344 1 97.88 212 ILE A CA 1
ATOM 1628 C C . ILE A 1 212 ? -4.75 27.984 20.234 1 97.88 212 ILE A C 1
ATOM 1630 O O . ILE A 1 212 ? -4.012 27.281 20.922 1 97.88 212 ILE A O 1
ATOM 1634 N N . GLY A 1 213 ? -5.723 27.469 19.484 1 98.38 213 GLY A N 1
ATOM 1635 C CA . GLY A 1 213 ? -5.727 26.078 19.047 1 98.38 213 GLY A CA 1
ATOM 1636 C C . GLY A 1 213 ? -5.152 25.891 17.656 1 98.38 213 GLY A C 1
ATOM 1637 O O . GLY A 1 213 ? -5.367 26.734 16.766 1 98.38 213 GLY A O 1
ATOM 1638 N N . PHE A 1 214 ? -4.402 24.797 17.453 1 98.62 214 PHE A N 1
ATOM 1639 C CA . PHE A 1 214 ? -3.908 24.609 16.094 1 98.62 214 PHE A CA 1
ATOM 1640 C C . PHE A 1 214 ? -4.07 23.156 15.648 1 98.62 214 PHE A C 1
ATOM 1642 O O . PHE A 1 214 ? -4.02 22.234 16.469 1 98.62 214 PHE A O 1
ATOM 1649 N N . ILE A 1 215 ? -4.332 22.953 14.445 1 98.69 215 ILE A N 1
ATOM 1650 C CA . ILE A 1 215 ? -4.254 21.688 13.719 1 98.69 215 ILE A CA 1
ATOM 1651 C C . ILE A 1 215 ? -3.363 21.859 12.492 1 98.69 215 ILE A C 1
ATOM 1653 O O . ILE A 1 215 ? -3.529 22.797 11.719 1 98.69 215 ILE A O 1
ATOM 1657 N N . ASP A 1 216 ? -2.391 21.062 12.414 1 98.56 216 ASP A N 1
ATOM 1658 C CA . ASP A 1 216 ? -1.556 20.922 11.227 1 98.56 216 ASP A CA 1
ATOM 1659 C C . ASP A 1 216 ? -1.754 19.547 10.57 1 98.56 216 ASP A C 1
ATOM 1661 O O . ASP A 1 216 ? -1.282 18.531 11.086 1 98.56 216 ASP A O 1
ATOM 1665 N N . PHE A 1 217 ? -2.43 19.547 9.406 1 98.5 217 PHE A N 1
ATOM 1666 C CA . PHE A 1 217 ? -2.791 18.297 8.766 1 98.5 217 PHE A CA 1
ATOM 1667 C C . PHE A 1 217 ? -1.613 17.719 7.984 1 98.5 217 PHE A C 1
ATOM 1669 O O . PHE A 1 217 ? -0.979 18.438 7.207 1 98.5 217 PHE A O 1
ATOM 1676 N N . HIS A 1 218 ? -1.345 16.516 8.234 1 97.38 218 HIS A N 1
ATOM 1677 C CA . HIS A 1 218 ? -0.326 15.719 7.551 1 97.38 218 HIS A CA 1
ATOM 1678 C C . HIS A 1 218 ? -0.855 14.344 7.176 1 97.38 218 HIS A C 1
ATOM 1680 O O . HIS A 1 218 ? -2.004 14.008 7.477 1 97.38 218 HIS A O 1
ATOM 1686 N N . THR A 1 219 ? -0.068 13.633 6.406 1 96.19 219 THR A N 1
ATOM 1687 C CA . THR A 1 219 ? -0.308 12.227 6.102 1 96.19 219 THR A CA 1
ATOM 1688 C C . THR A 1 219 ? 0.971 11.414 6.273 1 96.19 219 THR A C 1
ATOM 1690 O O . THR A 1 219 ? 2.041 11.969 6.52 1 96.19 219 THR A O 1
ATOM 1693 N N . GLY A 1 220 ? 0.805 10.125 6.176 1 91.12 220 GLY A N 1
ATOM 1694 C CA . GLY A 1 220 ? 1.955 9.234 6.227 1 91.12 220 GLY A CA 1
ATOM 1695 C C . GLY A 1 220 ? 2.012 8.414 7.5 1 91.12 220 GLY A C 1
ATOM 1696 O O . GLY A 1 220 ? 1.84 7.191 7.461 1 91.12 220 GLY A O 1
ATOM 1697 N N . VAL A 1 221 ? 2.16 9.047 8.648 1 89.31 221 VAL A N 1
ATOM 1698 C CA . VAL A 1 221 ? 2.32 8.352 9.922 1 89.31 221 VAL A CA 1
ATOM 1699 C C . VAL A 1 221 ? 0.999 7.699 10.32 1 89.31 221 VAL A C 1
ATOM 1701 O O . VAL A 1 221 ? -0.051 8.344 10.297 1 89.31 221 VAL A O 1
ATOM 1704 N N . GLY A 1 222 ? 1.096 6.426 10.68 1 89.62 222 GLY A N 1
ATOM 1705 C CA . GLY A 1 222 ? -0.081 5.656 11.055 1 89.62 222 GLY A CA 1
ATOM 1706 C C . GLY A 1 222 ? -0.499 4.652 10 1 89.62 222 GLY A C 1
ATOM 1707 O O . GLY A 1 222 ? -0.26 4.859 8.805 1 89.62 222 GLY A O 1
ATOM 1708 N N . ASP A 1 223 ? -1.194 3.586 10.445 1 88.94 223 ASP A N 1
ATOM 1709 C CA . ASP A 1 223 ? -1.719 2.584 9.523 1 88.94 223 ASP A CA 1
ATOM 1710 C C . ASP A 1 223 ? -2.836 3.164 8.656 1 88.94 223 ASP A C 1
ATOM 1712 O O . ASP A 1 223 ? -3.408 4.203 8.992 1 88.94 223 ASP A O 1
ATOM 1716 N N . TYR A 1 224 ? -3.07 2.514 7.5 1 88.81 224 TYR A N 1
ATOM 1717 C CA . TYR A 1 224 ? -4.246 2.859 6.707 1 88.81 224 TYR A CA 1
ATOM 1718 C C . TYR A 1 224 ? -5.492 2.932 7.582 1 88.81 224 TYR A C 1
ATOM 1720 O O . TYR A 1 224 ? -5.793 1.992 8.32 1 88.81 224 TYR A O 1
ATOM 1728 N N . GLY A 1 225 ? -6.16 4.098 7.578 1 88.81 225 GLY A N 1
ATOM 1729 C CA . GLY A 1 225 ? -7.402 4.238 8.312 1 88.81 225 GLY A CA 1
ATOM 1730 C C . GLY A 1 225 ? -7.203 4.777 9.719 1 88.81 225 GLY A C 1
ATOM 1731 O O . GLY A 1 225 ? -8.172 5.086 10.414 1 88.81 225 GLY A O 1
ATOM 1732 N N . GLU A 1 226 ? -5.996 4.879 10.102 1 91.75 226 GLU A N 1
ATOM 1733 C CA . GLU A 1 226 ? -5.676 5.391 11.43 1 91.75 226 GLU A CA 1
ATOM 1734 C C . GLU A 1 226 ? -5.492 6.902 11.414 1 91.75 226 GLU A C 1
ATOM 1736 O O . GLU A 1 226 ? -4.996 7.461 10.43 1 91.75 226 GLU A O 1
ATOM 1741 N N . ILE A 1 227 ? -5.938 7.57 12.422 1 93.88 227 ILE A N 1
ATOM 1742 C CA . ILE A 1 227 ? -5.664 8.984 12.648 1 93.88 227 ILE A CA 1
ATOM 1743 C C . ILE A 1 227 ? -4.738 9.156 13.852 1 93.88 227 ILE A C 1
ATOM 1745 O O . ILE A 1 227 ? -5.098 8.789 14.969 1 93.88 227 ILE A O 1
ATOM 1749 N N . VAL A 1 228 ? -3.604 9.695 13.602 1 92.81 228 VAL A N 1
ATOM 1750 C CA . VAL A 1 228 ? -2.607 9.852 14.656 1 92.81 228 VAL A CA 1
ATOM 1751 C C . VAL A 1 228 ? -2.475 11.328 15.031 1 92.81 228 VAL A C 1
ATOM 1753 O O . VAL A 1 228 ? -2.314 12.18 14.156 1 92.81 228 VAL A O 1
ATOM 1756 N N . HIS A 1 229 ? -2.605 11.57 16.312 1 94.81 229 HIS A N 1
ATOM 1757 C CA . HIS A 1 229 ? -2.373 12.914 16.844 1 94.81 229 HIS A CA 1
ATOM 1758 C C . HIS A 1 229 ? -0.981 13.023 17.453 1 94.81 229 HIS A C 1
ATOM 1760 O O . HIS A 1 229 ? -0.678 12.352 18.453 1 94.81 229 HIS A O 1
ATOM 1766 N N . LEU A 1 230 ? -0.189 13.828 16.828 1 92.5 230 LEU A N 1
ATOM 1767 C CA . LEU A 1 230 ? 1.114 14.133 17.406 1 92.5 230 LEU A CA 1
ATOM 1768 C C . LEU A 1 230 ? 1.053 15.398 18.25 1 92.5 230 LEU A C 1
ATOM 1770 O O . LEU A 1 230 ? 0.967 16.5 17.719 1 92.5 230 LEU A O 1
ATOM 1774 N N . ILE A 1 231 ? 1.128 15.195 19.547 1 92.19 231 ILE A N 1
ATOM 1775 C CA . ILE A 1 231 ? 1.09 16.297 20.484 1 92.19 231 ILE A CA 1
ATOM 1776 C C . ILE A 1 231 ? 2.504 16.609 20.969 1 92.19 231 ILE A C 1
ATOM 1778 O O . ILE A 1 231 ? 3.164 15.766 21.578 1 92.19 231 ILE A O 1
ATOM 1782 N N . PHE A 1 232 ? 2.926 17.828 20.719 1 89.75 232 PHE A N 1
ATOM 1783 C CA . PHE A 1 232 ? 4.312 18.156 21.016 1 89.75 232 PHE A CA 1
ATOM 1784 C C . PHE A 1 232 ? 4.41 18.984 22.297 1 89.75 232 PHE A C 1
ATOM 1786 O O . PHE A 1 232 ? 5.508 19.328 22.75 1 89.75 232 PHE A O 1
ATOM 1793 N N . ALA A 1 233 ? 3.291 19.297 22.906 1 89.69 233 ALA A N 1
ATOM 1794 C CA . ALA A 1 233 ? 3.307 19.922 24.219 1 89.69 233 ALA A CA 1
ATOM 1795 C C . ALA A 1 233 ? 3.98 19.016 25.25 1 89.69 233 ALA A C 1
ATOM 1797 O O . ALA A 1 233 ? 3.957 17.797 25.125 1 89.69 233 ALA A O 1
ATOM 1798 N N . ALA A 1 234 ? 4.559 19.609 26.281 1 87.19 234 ALA A N 1
ATOM 1799 C CA . ALA A 1 234 ? 5.258 18.859 27.312 1 87.19 234 ALA A CA 1
ATOM 1800 C C . ALA A 1 234 ? 4.324 17.859 27.984 1 87.19 234 ALA A C 1
ATOM 1802 O O . ALA A 1 234 ? 3.139 18.125 28.172 1 87.19 234 ALA A O 1
ATOM 1803 N N . ALA A 1 235 ? 4.766 16.609 28.312 1 83.56 235 ALA A N 1
ATOM 1804 C CA . ALA A 1 235 ? 3.99 15.484 28.828 1 83.56 235 ALA A CA 1
ATOM 1805 C C . ALA A 1 235 ? 3.156 15.898 30.031 1 83.56 235 ALA A C 1
ATOM 1807 O O . ALA A 1 235 ? 2 15.492 30.172 1 83.56 235 ALA A O 1
ATOM 1808 N N . ASP A 1 236 ? 3.562 16.719 30.984 1 87.06 236 ASP A N 1
ATOM 1809 C CA . ASP A 1 236 ? 2.84 17.062 32.219 1 87.06 236 ASP A CA 1
ATOM 1810 C C . ASP A 1 236 ? 2.309 18.484 32.156 1 87.06 236 ASP A C 1
ATOM 1812 O O . ASP A 1 236 ? 1.957 19.062 33.188 1 87.06 236 ASP A O 1
ATOM 1816 N N . SER A 1 237 ? 2.049 18.891 30.906 1 91.5 237 SER A N 1
ATOM 1817 C CA . SER A 1 237 ? 1.568 20.266 30.781 1 91.5 237 SER A CA 1
ATOM 1818 C C . SER A 1 237 ? 0.048 20.312 30.672 1 91.5 237 SER A C 1
ATOM 1820 O O . SER A 1 237 ? -0.582 19.328 30.281 1 91.5 237 SER A O 1
ATOM 1822 N N . ASP A 1 238 ? -0.529 21.406 31.047 1 94.56 238 ASP A N 1
ATOM 1823 C CA . ASP A 1 238 ? -1.956 21.656 30.875 1 94.56 238 ASP A CA 1
ATOM 1824 C C . ASP A 1 238 ? -2.342 21.625 29.406 1 94.56 238 ASP A C 1
ATOM 1826 O O . ASP A 1 238 ? -3.438 21.188 29.047 1 94.56 238 ASP A O 1
ATOM 1830 N N . GLU A 1 239 ? -1.454 22.109 28.578 1 94.62 239 GLU A N 1
ATOM 1831 C CA . GLU A 1 239 ? -1.703 22.156 27.141 1 94.62 239 GLU A CA 1
ATOM 1832 C C . GLU A 1 239 ? -1.857 20.75 26.562 1 94.62 239 GLU A C 1
ATOM 1834 O O . GLU A 1 239 ? -2.738 20.5 25.734 1 94.62 239 GLU A O 1
ATOM 1839 N N . ARG A 1 240 ? -1.052 19.812 27.016 1 93.25 240 ARG A N 1
ATOM 1840 C CA . ARG A 1 240 ? -1.168 18.438 26.578 1 93.25 240 ARG A CA 1
ATOM 1841 C C . ARG A 1 240 ? -2.482 17.812 27.047 1 93.25 240 ARG A C 1
ATOM 1843 O O . ARG A 1 240 ? -3.162 17.125 26.281 1 93.25 240 ARG A O 1
ATOM 1850 N N . ALA A 1 241 ? -2.771 18.031 28.328 1 93.69 241 ALA A N 1
ATOM 1851 C CA . ALA A 1 241 ? -4.012 17.5 28.875 1 93.69 241 ALA A CA 1
ATOM 1852 C C . ALA A 1 241 ? -5.223 18 28.094 1 93.69 241 ALA A C 1
ATOM 1854 O O . ALA A 1 241 ? -6.164 17.25 27.844 1 93.69 241 ALA A O 1
ATOM 1855 N N . ARG A 1 242 ? -5.219 19.234 27.75 1 95.69 242 ARG A N 1
ATOM 1856 C CA . ARG A 1 242 ? -6.324 19.828 27 1 95.69 242 ARG A CA 1
ATOM 1857 C C . ARG A 1 242 ? -6.422 19.234 25.594 1 95.69 242 ARG A C 1
ATOM 1859 O O . ARG A 1 242 ? -7.52 18.953 25.109 1 95.69 242 ARG A O 1
ATOM 1866 N N . ALA A 1 243 ? -5.301 19.078 24.938 1 95.75 243 ALA A N 1
ATOM 1867 C CA . ALA A 1 243 ? -5.301 18.469 23.609 1 95.75 243 ALA A CA 1
ATOM 1868 C C . ALA A 1 243 ? -5.883 17.047 23.656 1 95.75 243 ALA A C 1
ATOM 1870 O O . ALA A 1 243 ? -6.695 16.688 22.797 1 95.75 243 ALA A O 1
ATOM 1871 N N . MET A 1 244 ? -5.469 16.312 24.672 1 94.31 244 MET A N 1
ATOM 1872 C CA . MET A 1 244 ? -5.973 14.945 24.844 1 94.31 244 MET A CA 1
ATOM 1873 C C . MET A 1 244 ? -7.484 14.953 25.031 1 94.31 244 MET A C 1
ATOM 1875 O O . MET A 1 244 ? -8.188 14.094 24.484 1 94.31 244 MET A O 1
ATOM 1879 N N . LYS A 1 245 ? -7.969 15.867 25.75 1 95.06 245 LYS A N 1
ATOM 1880 C CA . LYS A 1 245 ? -9.398 15.984 26 1 95.06 245 LYS A CA 1
ATOM 1881 C C . LYS A 1 245 ? -10.148 16.406 24.734 1 95.06 245 LYS A C 1
ATOM 1883 O O . LYS A 1 245 ? -11.219 15.867 24.438 1 95.06 245 LYS A O 1
ATOM 1888 N N . TRP A 1 246 ? -9.562 17.359 23.984 1 97.06 246 TRP A N 1
ATOM 1889 C CA . TRP A 1 246 ? -10.219 17.859 22.781 1 97.06 246 TRP A CA 1
ATOM 1890 C C . TRP A 1 246 ? -10.5 16.734 21.797 1 97.06 246 TRP A C 1
ATOM 1892 O O . TRP A 1 246 ? -11.578 16.672 21.188 1 97.06 246 TRP A O 1
ATOM 1902 N N . TRP A 1 247 ? -9.539 15.852 21.641 1 96.06 247 TRP A N 1
ATOM 1903 C CA . TRP A 1 247 ? -9.688 14.836 20.609 1 96.06 247 TRP A CA 1
ATOM 1904 C C . TRP A 1 247 ? -9.867 13.453 21.219 1 96.06 247 TRP A C 1
ATOM 1906 O O . TRP A 1 247 ? -9.758 12.438 20.531 1 96.06 247 TRP A O 1
ATOM 1916 N N . GLN A 1 248 ? -10.148 13.383 22.531 1 93.31 248 GLN A N 1
ATOM 1917 C CA . GLN A 1 248 ? -10.484 12.164 23.25 1 93.31 248 GLN A CA 1
ATOM 1918 C C . GLN A 1 248 ? -9.445 11.078 23.016 1 93.31 248 GLN A C 1
ATOM 1920 O O . GLN A 1 248 ? -9.789 9.961 22.625 1 93.31 248 GLN A O 1
ATOM 1925 N N . LEU A 1 249 ? -8.242 11.477 23.172 1 91.44 249 LEU A N 1
ATOM 1926 C CA . LEU A 1 249 ? -7.141 10.547 22.922 1 91.44 249 LEU A CA 1
ATOM 1927 C C . LEU A 1 249 ? -6.863 9.703 24.172 1 91.44 249 LEU A C 1
ATOM 1929 O O . LEU A 1 249 ? -7.012 10.18 25.297 1 91.44 249 LEU A O 1
ATOM 1933 N N . ASP A 1 250 ? -6.551 8.477 23.828 1 82.88 250 ASP A N 1
ATOM 1934 C CA . ASP A 1 250 ? -6.172 7.57 24.906 1 82.88 250 ASP A CA 1
ATOM 1935 C C . ASP A 1 250 ? -4.656 7.516 25.062 1 82.88 250 ASP A C 1
ATOM 1937 O O . ASP A 1 250 ? -3.912 7.859 24.141 1 82.88 250 ASP A O 1
ATOM 1941 N N . GLY A 1 251 ? -4.297 7.109 26.203 1 76.5 251 GLY A N 1
ATOM 1942 C CA . GLY A 1 251 ? -2.873 6.93 26.438 1 76.5 251 GLY A CA 1
ATOM 1943 C C . GLY A 1 251 ? -2.137 8.234 26.656 1 76.5 251 GLY A C 1
ATOM 1944 O O . GLY A 1 251 ? -2.688 9.18 27.234 1 76.5 251 GLY A O 1
ATOM 1945 N N . ASP A 1 252 ? -0.762 8.094 26.281 1 67.75 252 ASP A N 1
ATOM 1946 C CA . ASP A 1 252 ? 0.058 9.258 26.578 1 67.75 252 ASP A CA 1
ATOM 1947 C C . ASP A 1 252 ? 0.344 10.078 25.328 1 67.75 252 ASP A C 1
ATOM 1949 O O . ASP A 1 252 ? 1.175 10.984 25.344 1 67.75 252 ASP A O 1
ATOM 1953 N N . GLY A 1 253 ? -0.383 9.695 24.297 1 62.84 253 GLY A N 1
ATOM 1954 C CA . GLY A 1 253 ? -0.256 10.461 23.062 1 62.84 253 GLY A CA 1
ATOM 1955 C C . GLY A 1 253 ? 0.997 10.125 22.281 1 62.84 253 GLY A C 1
ATOM 1956 O O . GLY A 1 253 ? 1.35 10.836 21.328 1 62.84 253 GLY A O 1
ATOM 1957 N N . SER A 1 254 ? 1.698 9.117 22.688 1 60.94 254 SER A N 1
ATOM 1958 C CA . SER A 1 254 ? 2.975 8.805 22.047 1 60.94 254 SER A CA 1
ATOM 1959 C C . SER A 1 254 ? 2.824 7.684 21.016 1 60.94 254 SER A C 1
ATOM 1961 O O . SER A 1 254 ? 3.803 7.273 20.391 1 60.94 254 SER A O 1
ATOM 1963 N N . SER A 1 255 ? 1.722 7.215 20.766 1 60.12 255 SER A N 1
ATOM 1964 C CA . SER A 1 255 ? 1.491 6.016 19.969 1 60.12 255 SER A CA 1
ATOM 1965 C C . SER A 1 255 ? 1.941 6.215 18.531 1 60.12 255 SER A C 1
ATOM 1967 O O . SER A 1 255 ? 2.238 5.25 17.828 1 60.12 255 SER A O 1
ATOM 1969 N N . GLY A 1 256 ? 2.201 7.266 18.078 1 66.06 256 GLY A N 1
ATOM 1970 C CA . GLY A 1 256 ? 2.578 7.449 16.688 1 66.06 256 GLY A CA 1
ATOM 1971 C C . GLY A 1 256 ? 4.074 7.352 16.453 1 66.06 256 GLY A C 1
ATOM 1972 O O . GLY A 1 256 ? 4.531 7.359 15.312 1 66.06 256 GLY A O 1
ATOM 1973 N N . PHE A 1 257 ? 4.762 7.102 17.562 1 68.75 257 PHE A N 1
ATOM 1974 C CA . PHE A 1 257 ? 6.211 7.062 17.438 1 68.75 257 PHE A CA 1
ATOM 1975 C C . PHE A 1 257 ? 6.742 5.664 17.703 1 68.75 257 PHE A C 1
ATOM 1977 O O . PHE A 1 257 ? 6.453 5.078 18.75 1 68.75 257 PHE A O 1
ATOM 1984 N N . ARG A 1 258 ? 7.48 5.09 16.828 1 65.88 258 ARG A N 1
ATOM 1985 C CA . ARG A 1 258 ? 7.984 3.721 16.891 1 65.88 258 ARG A CA 1
ATOM 1986 C C . ARG A 1 258 ? 8.875 3.514 18.094 1 65.88 258 ARG A C 1
ATOM 1988 O O . ARG A 1 258 ? 8.883 2.436 18.703 1 65.88 258 ARG A O 1
ATOM 1995 N N . ALA A 1 259 ? 9.625 4.605 18.484 1 65.31 259 ALA A N 1
ATOM 1996 C CA . ALA A 1 259 ? 10.508 4.539 19.641 1 65.31 259 ALA A CA 1
ATOM 1997 C C . ALA A 1 259 ? 9.719 4.613 20.953 1 65.31 259 ALA A C 1
ATOM 1999 O O . ALA A 1 259 ? 10.266 4.406 22.031 1 65.31 259 ALA A O 1
ATOM 2000 N N . GLY A 1 260 ? 8.453 4.836 20.812 1 67.31 260 GLY A N 1
ATOM 2001 C CA . GLY A 1 260 ? 7.621 4.977 21.984 1 67.31 260 GLY A CA 1
ATOM 2002 C C . GLY A 1 260 ? 7.742 6.34 22.641 1 67.31 260 GLY A C 1
ATOM 2003 O O . GLY A 1 260 ? 7.148 6.582 23.703 1 67.31 260 GLY A O 1
ATOM 2004 N N . SER A 1 261 ? 8.672 7.188 22.078 1 71.31 261 SER A N 1
ATOM 2005 C CA . SER A 1 261 ? 8.828 8.547 22.578 1 71.31 261 SER A CA 1
ATOM 2006 C C . SER A 1 261 ? 8.898 9.555 21.438 1 71.31 261 SER A C 1
ATOM 2008 O O . SER A 1 261 ? 9.32 9.219 20.328 1 71.31 261 SER A O 1
ATOM 2010 N N . VAL A 1 262 ? 8.469 10.75 21.844 1 78.94 262 VAL A N 1
ATOM 2011 C CA . VAL A 1 262 ? 8.547 11.836 20.859 1 78.94 262 VAL A CA 1
ATOM 2012 C C . VAL A 1 262 ? 10.008 12.156 20.562 1 78.94 262 VAL A C 1
ATOM 2014 O O . VAL A 1 262 ? 10.805 12.375 21.484 1 78.94 262 VAL A O 1
ATOM 2017 N N . PRO A 1 263 ? 10.359 12.156 19.344 1 82.12 263 PRO A N 1
ATOM 2018 C CA . PRO A 1 263 ? 11.719 12.562 19 1 82.12 263 PRO A CA 1
ATOM 2019 C C . PRO A 1 263 ? 12.023 14 19.422 1 82.12 263 PRO A C 1
ATOM 2021 O O . PRO A 1 263 ? 11.102 14.789 19.656 1 82.12 263 PRO A O 1
ATOM 2024 N N . PRO A 1 264 ? 13.273 14.305 19.641 1 83.69 264 PRO A N 1
ATOM 2025 C CA . PRO A 1 264 ? 13.648 15.68 19.984 1 83.69 264 PRO A CA 1
ATOM 2026 C C . PRO A 1 264 ? 13.547 16.641 18.797 1 83.69 264 PRO A C 1
ATOM 2028 O O . PRO A 1 264 ? 14.547 17.219 18.391 1 83.69 264 PRO A O 1
ATOM 2031 N N . TYR A 1 265 ? 12.367 16.812 18.406 1 88.19 265 TYR A N 1
ATOM 2032 C CA . TYR A 1 265 ? 12.117 17.656 17.234 1 88.19 265 TYR A CA 1
ATOM 2033 C C . TYR A 1 265 ? 12.422 19.109 17.547 1 88.19 265 TYR A C 1
ATOM 2035 O O . TYR A 1 265 ? 12.086 19.609 18.625 1 88.19 265 TYR A O 1
ATOM 2043 N N . GLU A 1 266 ? 13.117 19.656 16.578 1 89.62 266 GLU A N 1
ATOM 2044 C CA . GLU A 1 266 ? 13.305 21.109 16.562 1 89.62 266 GLU A CA 1
ATOM 2045 C C . GLU A 1 266 ? 12.938 21.688 15.195 1 89.62 266 GLU A C 1
ATOM 2047 O O . GLU A 1 266 ? 12.93 20.984 14.195 1 89.62 266 GLU A O 1
ATOM 2052 N N . GLY A 1 267 ? 12.547 22.906 15.266 1 95.19 267 GLY A N 1
ATOM 2053 C CA . GLY A 1 267 ? 12.289 23.594 14.008 1 95.19 267 GLY A CA 1
ATOM 2054 C C . GLY A 1 267 ? 10.922 23.281 13.43 1 95.19 267 GLY A C 1
ATOM 2055 O O . GLY A 1 267 ? 10.688 23.469 12.234 1 95.19 267 GLY A O 1
ATOM 2056 N N . LEU A 1 268 ? 10.016 22.828 14.305 1 96.19 268 LEU A N 1
ATOM 2057 C CA . LEU A 1 268 ? 8.656 22.531 13.844 1 96.19 268 LEU A CA 1
ATOM 2058 C C . LEU A 1 268 ? 7.867 23.812 13.617 1 96.19 268 LEU A C 1
ATOM 2060 O O . LEU A 1 268 ? 8.055 24.797 14.328 1 96.19 268 LEU A O 1
ATOM 2064 N N . LEU A 1 269 ? 6.996 23.719 12.641 1 96.75 269 LEU A N 1
ATOM 2065 C CA . LEU A 1 269 ? 6.145 24.859 12.328 1 96.75 269 LEU A CA 1
ATOM 2066 C C . LEU A 1 269 ? 5.332 25.297 13.547 1 96.75 269 LEU A C 1
ATOM 2068 O O . LEU A 1 269 ? 5.156 26.484 13.789 1 96.75 269 LEU A O 1
ATOM 2072 N N . CYS A 1 270 ? 4.82 24.375 14.336 1 93.56 270 CYS A N 1
ATOM 2073 C CA . CYS A 1 270 ? 4.004 24.734 15.484 1 93.56 270 CYS A CA 1
ATOM 2074 C C . CYS A 1 270 ? 4.824 25.516 16.516 1 93.56 270 CYS A C 1
ATOM 2076 O O . CYS A 1 270 ? 4.273 26.312 17.281 1 93.56 270 CYS A O 1
ATOM 2078 N N . GLY A 1 271 ? 6.129 25.344 16.5 1 94.69 271 GLY A N 1
ATOM 2079 C CA . GLY A 1 271 ? 6.996 26.141 17.344 1 94.69 271 GLY A CA 1
ATOM 2080 C C . GLY A 1 271 ? 6.965 27.625 17 1 94.69 271 GLY A C 1
ATOM 2081 O O . GLY A 1 271 ? 7.133 28.469 17.859 1 94.69 271 GLY A O 1
ATOM 2082 N N . ALA A 1 272 ? 6.781 27.906 15.758 1 96.62 272 ALA A N 1
ATOM 2083 C CA . ALA A 1 272 ? 6.723 29.297 15.312 1 96.62 272 ALA A CA 1
ATOM 2084 C C . ALA A 1 272 ? 5.516 30.016 15.906 1 96.62 272 ALA A C 1
ATOM 2086 O O . ALA A 1 272 ? 5.559 31.234 16.141 1 96.62 272 ALA A O 1
ATOM 2087 N N . ILE A 1 273 ? 4.418 29.297 16.141 1 96.38 273 ILE A N 1
ATOM 2088 C CA . ILE A 1 273 ? 3.238 29.906 16.734 1 96.38 273 ILE A CA 1
ATOM 2089 C C . ILE A 1 273 ? 3.59 30.469 18.109 1 96.38 273 ILE A C 1
ATOM 2091 O O . ILE A 1 273 ? 3.297 31.641 18.406 1 96.38 273 ILE A O 1
ATOM 2095 N N . ALA A 1 274 ? 4.297 29.688 18.859 1 93.25 274 ALA A N 1
ATOM 2096 C CA . ALA A 1 274 ? 4.699 30.125 20.188 1 93.25 274 ALA A CA 1
ATOM 2097 C C . ALA A 1 274 ? 5.742 31.234 20.125 1 93.25 274 ALA A C 1
ATOM 2099 O O . ALA A 1 274 ? 5.762 32.125 20.969 1 93.25 274 ALA A O 1
ATOM 2100 N N . GLN A 1 275 ? 6.59 31.172 19.172 1 94.75 275 GLN A N 1
ATOM 2101 C CA . GLN A 1 275 ? 7.648 32.156 19.031 1 94.75 275 GLN A CA 1
ATOM 2102 C C . GLN A 1 275 ? 7.074 33.531 18.672 1 94.75 275 GLN A C 1
ATOM 2104 O O . GLN A 1 275 ? 7.527 34.562 19.188 1 94.75 275 GLN A O 1
ATOM 2109 N N . GLU A 1 276 ? 6.109 33.562 17.828 1 96.12 276 GLU A N 1
ATOM 2110 C CA . GLU A 1 276 ? 5.539 34.812 17.344 1 96.12 276 GLU A CA 1
ATOM 2111 C C . GLU A 1 276 ? 4.488 35.375 18.312 1 96.12 276 GLU A C 1
ATOM 2113 O O . GLU A 1 276 ? 4.195 36.562 18.312 1 96.12 276 GLU A O 1
ATOM 2118 N N . LEU A 1 277 ? 3.926 34.406 19.078 1 95.5 277 LEU A N 1
ATOM 2119 C CA . LEU A 1 277 ? 2.885 34.781 20.031 1 95.5 277 LEU A CA 1
ATOM 2120 C C . LEU A 1 277 ? 3.225 34.312 21.422 1 95.5 277 LEU A C 1
ATOM 2122 O O . LEU A 1 277 ? 2.498 33.5 22 1 95.5 277 LEU A O 1
ATOM 2126 N N . PRO A 1 278 ? 4.246 34.875 22.031 1 93.44 278 PRO A N 1
ATOM 2127 C CA . PRO A 1 278 ? 4.801 34.344 23.281 1 93.44 278 PRO A CA 1
ATOM 2128 C C . PRO A 1 278 ? 3.834 34.469 24.453 1 93.44 278 PRO A C 1
ATOM 2130 O O . PRO A 1 278 ? 3.957 33.75 25.438 1 93.44 278 PRO A O 1
ATOM 2133 N N . ASP A 1 279 ? 2.877 35.375 24.406 1 94.19 279 ASP A N 1
ATOM 2134 C CA . ASP A 1 279 ? 1.962 35.594 25.516 1 94.19 279 ASP A CA 1
ATOM 2135 C C . ASP A 1 279 ? 0.748 34.688 25.422 1 94.19 279 ASP A C 1
ATOM 2137 O O . ASP A 1 279 ? -0.049 34.594 26.359 1 94.19 279 ASP A O 1
ATOM 2141 N N . ALA A 1 280 ? 0.62 33.969 24.328 1 96.12 280 ALA A N 1
ATOM 2142 C CA . ALA A 1 280 ? -0.545 33.125 24.109 1 96.12 280 ALA A CA 1
ATOM 2143 C C . ALA A 1 280 ? -0.287 31.703 24.625 1 96.12 280 ALA A C 1
ATOM 2145 O O . ALA A 1 280 ? 0.846 31.219 24.594 1 96.12 280 ALA A O 1
ATOM 2146 N N . ARG A 1 281 ? -1.299 31.062 25.141 1 96.44 281 ARG A N 1
ATOM 2147 C CA . ARG A 1 281 ? -1.29 29.625 25.391 1 96.44 281 ARG A CA 1
ATOM 2148 C C . ARG A 1 281 ? -1.721 28.859 24.156 1 96.44 281 ARG A C 1
ATOM 2150 O O . ARG A 1 281 ? -2.711 29.203 23.516 1 96.44 281 ARG A O 1
ATOM 2157 N N . ILE A 1 282 ? -0.913 27.859 23.844 1 97.19 282 ILE A N 1
ATOM 2158 C CA . ILE A 1 282 ? -1.113 27.188 22.562 1 97.19 282 ILE A CA 1
ATOM 2159 C C . ILE A 1 282 ? -1.424 25.703 22.812 1 97.19 282 ILE A C 1
ATOM 2161 O O . ILE A 1 282 ? -0.68 25.016 23.516 1 97.19 282 ILE A O 1
ATOM 2165 N N . VAL A 1 283 ? -2.537 25.188 22.297 1 97.31 283 VAL A N 1
ATOM 2166 C CA . VAL A 1 283 ? -2.936 23.781 22.344 1 97.31 283 VAL A CA 1
ATOM 2167 C C . VAL A 1 283 ? -3.191 23.266 20.938 1 97.31 283 VAL A C 1
ATOM 2169 O O . VAL A 1 283 ? -3.885 23.906 20.141 1 97.31 283 VAL A O 1
ATOM 2172 N N . GLY A 1 284 ? -2.586 22.156 20.641 1 96.5 284 GLY A N 1
ATOM 2173 C CA . GLY A 1 284 ? -2.879 21.641 19.312 1 96.5 284 GLY A CA 1
ATOM 2174 C C . GLY A 1 284 ? -2.123 20.375 18.984 1 96.5 284 GLY A C 1
ATOM 2175 O O . GLY A 1 284 ? -1.586 19.703 19.875 1 96.5 284 GLY A O 1
ATOM 2176 N N . SER A 1 285 ? -2.246 19.969 17.719 1 95.44 285 SER A N 1
ATOM 2177 C CA . SER A 1 285 ? -1.678 18.703 17.266 1 95.44 285 SER A CA 1
ATOM 2178 C C . SER A 1 285 ? -1.373 18.734 15.781 1 95.44 285 SER A C 1
ATOM 2180 O O . SER A 1 285 ? -2.059 19.422 15.016 1 95.44 285 SER A O 1
ATOM 2182 N N . VAL A 1 286 ? -0.296 18.109 15.484 1 96.19 286 VAL A N 1
ATOM 2183 C CA . VAL A 1 286 ? -0.167 17.625 14.117 1 96.19 286 VAL A CA 1
ATOM 2184 C C . VAL A 1 286 ? -1.011 16.359 13.93 1 96.19 286 VAL A C 1
ATOM 2186 O O . VAL A 1 286 ? -0.878 15.398 14.688 1 96.19 286 VAL A O 1
ATOM 2189 N N . ILE A 1 287 ? -1.89 16.422 13.023 1 96.62 287 ILE A N 1
ATOM 2190 C CA . ILE A 1 287 ? -2.781 15.289 12.805 1 96.62 287 ILE A CA 1
ATOM 2191 C C . ILE A 1 287 ? -2.385 14.555 11.523 1 96.62 287 ILE A C 1
ATOM 2193 O O . ILE A 1 287 ? -2.379 15.148 10.438 1 96.62 287 ILE A O 1
ATOM 2197 N N . GLU A 1 288 ? -2.066 13.305 11.664 1 96.19 288 GLU A N 1
ATOM 2198 C CA . GLU A 1 288 ? -1.63 12.422 10.578 1 96.19 288 GLU A CA 1
ATOM 2199 C C . GLU A 1 288 ? -2.74 11.461 10.164 1 96.19 288 GLU A C 1
ATOM 2201 O O . GLU A 1 288 ? -3.252 10.703 10.992 1 96.19 288 GLU A O 1
ATOM 2206 N N . PHE A 1 289 ? -3.107 11.586 8.938 1 96.44 289 PHE A N 1
ATOM 2207 C CA . PHE A 1 289 ? -3.914 10.508 8.375 1 96.44 289 PHE A CA 1
ATOM 2208 C C . PHE A 1 289 ? -3.027 9.391 7.84 1 96.44 289 PHE A C 1
ATOM 2210 O O . PHE A 1 289 ? -2.34 9.562 6.828 1 96.44 289 PHE A O 1
ATOM 2217 N N . GLY A 1 290 ? -3.139 8.305 8.5 1 93.69 290 GLY A N 1
ATOM 2218 C CA . GLY A 1 290 ? -2.264 7.195 8.156 1 93.69 290 GLY A CA 1
ATOM 2219 C C . GLY A 1 290 ? -2.5 6.656 6.762 1 93.69 290 GLY A C 1
ATOM 2220 O O . GLY A 1 290 ? -3.645 6.543 6.32 1 93.69 290 GLY A O 1
ATOM 2221 N N . THR A 1 291 ? -1.399 6.312 6.02 1 90.94 291 THR A N 1
ATOM 2222 C CA . THR A 1 291 ? -1.519 5.902 4.625 1 90.94 291 THR A CA 1
ATOM 2223 C C . THR A 1 291 ? -1.066 4.453 4.449 1 90.94 291 THR A C 1
ATOM 2225 O O . THR A 1 291 ? -1.391 3.816 3.445 1 90.94 291 THR A O 1
ATOM 2228 N N . GLY A 1 292 ? -0.265 3.988 5.281 1 85.12 292 GLY A N 1
ATOM 2229 C CA . GLY A 1 292 ? 0.253 2.641 5.109 1 85.12 292 GLY A CA 1
ATOM 2230 C C . GLY A 1 292 ? 1.242 2.24 6.188 1 85.12 292 GLY A C 1
ATOM 2231 O O . GLY A 1 292 ? 1.278 2.846 7.262 1 85.12 292 GLY A O 1
ATOM 2232 N N . ASP A 1 293 ? 2.064 1.226 5.844 1 85.88 293 ASP A N 1
ATOM 2233 C CA . ASP A 1 293 ? 3.002 0.702 6.832 1 85.88 293 ASP A CA 1
ATOM 2234 C C . ASP A 1 293 ? 4.301 1.506 6.84 1 85.88 293 ASP A C 1
ATOM 2236 O O . ASP A 1 293 ? 4.5 2.377 5.992 1 85.88 293 ASP A O 1
ATOM 2240 N N . ALA A 1 294 ? 5.152 1.197 7.824 1 87 294 ALA A N 1
ATOM 2241 C CA . ALA A 1 294 ? 6.395 1.936 8.031 1 87 294 ALA A CA 1
ATOM 2242 C C . ALA A 1 294 ? 7.309 1.826 6.812 1 87 294 ALA A C 1
ATOM 2244 O O . ALA A 1 294 ? 8.031 2.77 6.484 1 87 294 ALA A O 1
ATOM 2245 N N . PHE A 1 295 ? 7.371 0.695 6.129 1 90.12 295 PHE A N 1
ATOM 2246 C CA . PHE A 1 295 ? 8.211 0.516 4.953 1 90.12 295 PHE A CA 1
ATOM 2247 C C . PHE A 1 295 ? 7.773 1.444 3.826 1 90.12 295 PHE A C 1
ATOM 2249 O O . PHE A 1 295 ? 8.609 2.025 3.133 1 90.12 295 PHE A O 1
ATOM 2256 N N . SER A 1 296 ? 6.477 1.57 3.648 1 87 296 SER A N 1
ATOM 2257 C CA . SER A 1 296 ? 5.969 2.441 2.594 1 87 296 SER A CA 1
ATOM 2258 C C . SER A 1 296 ? 6.375 3.893 2.834 1 87 296 SER A C 1
ATOM 2260 O O . SER A 1 296 ? 6.691 4.617 1.889 1 87 296 SER A O 1
ATOM 2262 N N . VAL A 1 297 ? 6.262 4.344 4.074 1 87.56 297 VAL A N 1
ATOM 2263 C CA . VAL A 1 297 ? 6.648 5.707 4.422 1 87.56 297 VAL A CA 1
ATOM 2264 C C . VAL A 1 297 ? 8.148 5.891 4.215 1 87.56 297 VAL A C 1
ATOM 2266 O O . VAL A 1 297 ? 8.586 6.898 3.65 1 87.56 297 VAL A O 1
ATOM 2269 N N . PHE A 1 298 ? 8.938 4.887 4.637 1 89.5 298 PHE A N 1
ATOM 2270 C CA . PHE A 1 298 ? 10.383 4.883 4.438 1 89.5 298 PHE A CA 1
ATOM 2271 C C . PHE A 1 298 ? 10.727 4.996 2.957 1 89.5 298 PHE A C 1
ATOM 2273 O O . PHE A 1 298 ? 11.602 5.777 2.576 1 89.5 298 PHE A O 1
ATOM 2280 N N . ARG A 1 299 ? 10.062 4.27 2.199 1 88.25 299 ARG A N 1
ATOM 2281 C CA . ARG A 1 299 ? 10.305 4.25 0.761 1 88.25 299 ARG A CA 1
ATOM 2282 C C . ARG A 1 299 ? 9.961 5.594 0.13 1 88.25 299 ARG A C 1
ATOM 2284 O O . ARG A 1 299 ? 10.68 6.086 -0.738 1 88.25 299 ARG A O 1
ATOM 2291 N N . GLN A 1 300 ? 8.859 6.191 0.543 1 88 300 GLN A N 1
ATOM 2292 C CA . GLN A 1 300 ? 8.383 7.441 -0.039 1 88 300 GLN A CA 1
ATOM 2293 C C . GLN A 1 300 ? 9.422 8.555 0.137 1 88 300 GLN A C 1
ATOM 2295 O O . GLN A 1 300 ? 9.719 9.281 -0.808 1 88 300 GLN A O 1
ATOM 2300 N N . ASP A 1 301 ? 9.898 8.688 1.286 1 88 301 ASP A N 1
ATOM 2301 C CA . ASP A 1 301 ? 10.875 9.734 1.563 1 88 301 ASP A CA 1
ATOM 2302 C C . ASP A 1 301 ? 12.125 9.555 0.706 1 88 301 ASP A C 1
ATOM 2304 O O . ASP A 1 301 ? 12.664 10.523 0.167 1 88 301 ASP A O 1
ATOM 2308 N N . ARG A 1 302 ? 12.539 8.391 0.564 1 88.25 302 ARG A N 1
ATOM 2309 C CA . ARG A 1 302 ? 13.758 8.086 -0.182 1 88.25 302 ARG A CA 1
ATOM 2310 C C . ARG A 1 302 ? 13.531 8.266 -1.682 1 88.25 302 ARG A C 1
ATOM 2312 O O . ARG A 1 302 ? 14.414 8.758 -2.389 1 88.25 302 ARG A O 1
ATOM 2319 N N . PHE A 1 303 ? 12.398 7.863 -2.104 1 86.25 303 PHE A N 1
ATOM 2320 C CA . PHE A 1 303 ? 12.094 7.941 -3.527 1 86.25 303 PHE A CA 1
ATOM 2321 C C . PHE A 1 303 ? 12.016 9.398 -3.982 1 86.25 303 PHE A C 1
ATOM 2323 O O . PHE A 1 303 ? 12.5 9.734 -5.062 1 86.25 303 PHE A O 1
ATOM 2330 N N . GLU A 1 304 ? 11.367 10.188 -3.217 1 88.12 304 GLU A N 1
ATOM 2331 C CA . GLU A 1 304 ? 11.266 11.602 -3.572 1 88.12 304 GLU A CA 1
ATOM 2332 C C . GLU A 1 304 ? 12.641 12.242 -3.693 1 88.12 304 GLU A C 1
ATOM 2334 O O . GLU A 1 304 ? 12.898 13 -4.633 1 88.12 304 GLU A O 1
ATOM 2339 N N . ARG A 1 305 ? 13.461 11.953 -2.768 1 88.94 305 ARG A N 1
ATOM 2340 C CA . ARG A 1 305 ? 14.82 12.469 -2.822 1 88.94 305 ARG A CA 1
ATOM 2341 C C . ARG A 1 305 ? 15.547 11.961 -4.062 1 88.94 305 ARG A C 1
ATOM 2343 O O . ARG A 1 305 ? 16.203 12.742 -4.77 1 88.94 305 ARG A O 1
ATOM 2350 N N . TRP A 1 306 ? 15.445 10.68 -4.242 1 86.88 306 TRP A N 1
ATOM 2351 C CA . TRP A 1 306 ? 16.141 10.055 -5.359 1 86.88 306 TRP A CA 1
ATOM 2352 C C . TRP A 1 306 ? 15.672 10.625 -6.691 1 86.88 306 TRP A C 1
ATOM 2354 O O . TRP A 1 306 ? 16.484 10.922 -7.57 1 86.88 306 TRP A O 1
ATOM 2364 N N . LEU A 1 307 ? 14.414 10.781 -6.859 1 84.06 307 LEU A N 1
ATOM 2365 C CA . LEU A 1 307 ? 13.859 11.32 -8.094 1 84.06 307 LEU A CA 1
ATOM 2366 C C . LEU A 1 307 ? 14.328 12.758 -8.32 1 84.06 307 LEU A C 1
ATOM 2368 O O . LEU A 1 307 ? 14.57 13.164 -9.453 1 84.06 307 LEU A O 1
ATOM 2372 N N . ARG A 1 308 ? 14.414 13.469 -7.262 1 86.88 308 ARG A N 1
ATOM 2373 C CA . ARG A 1 308 ? 14.781 14.875 -7.344 1 86.88 308 ARG A CA 1
ATOM 2374 C C . ARG A 1 308 ? 16.25 15.039 -7.715 1 86.88 308 ARG A C 1
ATOM 2376 O O . ARG A 1 308 ? 16.609 15.938 -8.484 1 86.88 308 ARG A O 1
ATOM 2383 N N . HIS A 1 309 ? 17.078 14.125 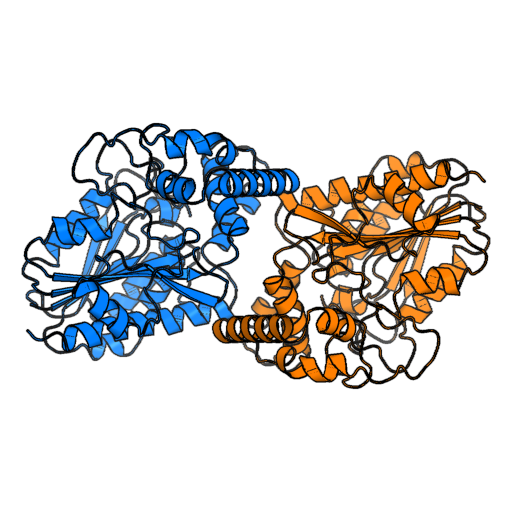-7.25 1 89.06 309 HIS A N 1
ATOM 2384 C CA . HIS A 1 309 ? 18.5 14.438 -7.328 1 89.06 309 HIS A CA 1
ATOM 2385 C C . HIS A 1 309 ? 19.234 13.43 -8.195 1 89.06 309 HIS A C 1
ATOM 2387 O O . HIS A 1 309 ? 20.312 13.727 -8.719 1 89.06 309 HIS A O 1
ATOM 2393 N N . GLU A 1 310 ? 18.703 12.242 -8.359 1 85.25 310 GLU A N 1
ATOM 2394 C CA . GLU A 1 310 ? 19.469 11.203 -9.039 1 85.25 310 GLU A CA 1
ATOM 2395 C C . GLU A 1 310 ? 18.656 10.555 -10.156 1 85.25 310 GLU A C 1
ATOM 2397 O O . GLU A 1 310 ? 19.219 10.062 -11.141 1 85.25 310 GLU A O 1
ATOM 2402 N N . GLY A 1 311 ? 17.422 10.531 -9.961 1 79.69 311 GLY A N 1
ATOM 2403 C CA . GLY A 1 311 ? 16.578 9.758 -10.859 1 79.69 311 GLY A CA 1
ATOM 2404 C C . GLY A 1 311 ? 15.906 10.602 -11.93 1 79.69 311 GLY A C 1
ATOM 2405 O O . GLY A 1 311 ? 14.852 10.234 -12.445 1 79.69 311 GLY A O 1
ATOM 2406 N N . GLN A 1 312 ? 16.469 11.672 -12.32 1 77.69 312 GLN A N 1
ATOM 2407 C CA . GLN A 1 312 ? 15.828 12.602 -13.25 1 77.69 312 GLN A CA 1
ATOM 2408 C C . GLN A 1 312 ? 15.727 12 -14.648 1 77.69 312 GLN A C 1
ATOM 2410 O O . GLN A 1 312 ? 14.82 12.352 -15.414 1 77.69 312 GLN A O 1
ATOM 2415 N N . LEU A 1 313 ? 16.562 11.031 -14.867 1 74.88 313 LEU A N 1
ATOM 2416 C CA . LEU A 1 313 ? 16.609 10.484 -16.219 1 74.88 313 LEU A CA 1
ATOM 2417 C C . LEU A 1 313 ? 16 9.086 -16.25 1 74.88 313 LEU A C 1
ATOM 2419 O O . LEU A 1 313 ? 16.062 8.406 -17.281 1 74.88 313 LEU A O 1
ATOM 2423 N N . GLU A 1 314 ? 15.422 8.758 -15.156 1 75.44 314 GLU A N 1
ATOM 2424 C CA . GLU A 1 314 ? 14.773 7.453 -15.156 1 75.44 314 GLU A CA 1
ATOM 2425 C C . GLU A 1 314 ? 13.586 7.422 -16.109 1 75.44 314 GLU A C 1
ATOM 2427 O O . GLU A 1 314 ? 12.758 8.336 -16.125 1 75.44 314 GLU A O 1
ATOM 2432 N N . PRO A 1 315 ? 13.578 6.441 -16.984 1 70.12 315 PRO A N 1
ATOM 2433 C CA . PRO A 1 315 ? 12.531 6.395 -18 1 70.12 315 PRO A CA 1
ATOM 2434 C C . PRO A 1 315 ? 11.125 6.332 -17.406 1 70.12 315 PRO A C 1
ATOM 2436 O O . PRO A 1 315 ? 10.172 6.832 -18 1 70.12 315 PRO A O 1
ATOM 2439 N N . ASP A 1 316 ? 11 5.746 -16.266 1 71.88 316 ASP A N 1
ATOM 2440 C CA . ASP A 1 316 ? 9.656 5.605 -15.727 1 71.88 316 ASP A CA 1
ATOM 2441 C C . ASP A 1 316 ? 9.367 6.691 -14.695 1 71.88 316 ASP A C 1
ATOM 2443 O O . ASP A 1 316 ? 8.656 6.453 -13.719 1 71.88 316 ASP A O 1
ATOM 2447 N N . GLN A 1 317 ? 9.773 7.836 -14.875 1 74.56 317 GLN A N 1
ATOM 2448 C CA . GLN A 1 317 ? 9.617 8.938 -13.938 1 74.56 317 GLN A CA 1
ATOM 2449 C C . GLN A 1 317 ? 8.141 9.203 -13.648 1 74.56 317 GLN A C 1
ATOM 2451 O O . GLN A 1 317 ? 7.758 9.406 -12.492 1 74.56 317 GLN A O 1
ATOM 2456 N N . PRO A 1 318 ? 7.312 9.141 -14.727 1 69.44 318 PRO A N 1
ATOM 2457 C CA . PRO A 1 318 ? 5.906 9.438 -14.438 1 69.44 318 PRO A CA 1
ATOM 2458 C C . PRO A 1 318 ? 5.277 8.43 -13.477 1 69.44 318 PRO A C 1
ATOM 2460 O O . PRO A 1 318 ? 4.559 8.82 -12.555 1 69.44 318 PRO A O 1
ATOM 2463 N N . GLY A 1 319 ? 5.648 7.207 -13.656 1 70.12 319 GLY A N 1
ATOM 2464 C CA . GLY A 1 319 ? 5.125 6.188 -12.758 1 70.12 319 GLY A CA 1
ATOM 2465 C C . GLY A 1 319 ? 5.66 6.309 -11.344 1 70.12 319 GLY A C 1
ATOM 2466 O O . GLY A 1 319 ? 4.926 6.102 -10.375 1 70.12 319 GLY A O 1
ATOM 2467 N N . LEU A 1 320 ? 6.887 6.73 -11.289 1 72.62 320 LEU A N 1
ATOM 2468 C CA . LEU A 1 320 ? 7.512 6.898 -9.977 1 72.62 320 LEU A CA 1
ATOM 2469 C C . LEU A 1 320 ? 6.914 8.094 -9.242 1 72.62 320 LEU A C 1
ATOM 2471 O O . LEU A 1 320 ? 6.727 8.047 -8.023 1 72.62 320 LEU A O 1
ATOM 2475 N N . ARG A 1 321 ? 6.559 9.078 -9.914 1 75.38 321 ARG A N 1
ATOM 2476 C CA . ARG A 1 321 ? 5.922 10.25 -9.32 1 75.38 321 ARG A CA 1
ATOM 2477 C C . ARG A 1 321 ? 4.508 9.922 -8.859 1 75.38 321 ARG A C 1
ATOM 2479 O O . ARG A 1 321 ? 4.043 10.445 -7.844 1 75.38 321 ARG A O 1
ATOM 2486 N N . ASP A 1 322 ? 3.924 9.086 -9.625 1 75.69 322 ASP A N 1
ATOM 2487 C CA . ASP A 1 322 ? 2.592 8.641 -9.234 1 75.69 322 ASP A CA 1
ATOM 2488 C C . ASP A 1 322 ? 2.637 7.875 -7.91 1 75.69 322 ASP A C 1
ATOM 2490 O O . ASP A 1 322 ? 1.735 8 -7.082 1 75.69 322 ASP A O 1
ATOM 2494 N N . PHE A 1 323 ? 3.674 7.145 -7.711 1 76.12 323 PHE A N 1
ATOM 2495 C CA . PHE A 1 323 ? 3.852 6.445 -6.445 1 76.12 323 PHE A CA 1
ATOM 2496 C C . PHE A 1 323 ? 3.973 7.434 -5.289 1 76.12 323 PHE A C 1
ATOM 2498 O O . PHE A 1 323 ? 3.346 7.254 -4.242 1 76.12 323 PHE A O 1
ATOM 2505 N N . CYS A 1 324 ? 4.734 8.406 -5.512 1 79.62 324 CYS A N 1
ATOM 2506 C CA . CYS A 1 324 ? 4.934 9.398 -4.461 1 79.62 324 CYS A CA 1
ATOM 2507 C C . CYS A 1 324 ? 3.623 10.102 -4.117 1 79.62 324 CYS A C 1
ATOM 2509 O O . CYS A 1 324 ? 3.332 10.336 -2.943 1 79.62 324 CYS A O 1
ATOM 2511 N N . ARG A 1 325 ? 2.896 10.367 -5.113 1 82.69 325 ARG A N 1
ATOM 2512 C CA . ARG A 1 325 ? 1.6 11 -4.902 1 82.69 325 ARG A CA 1
ATOM 2513 C C . ARG A 1 325 ? 0.665 10.086 -4.117 1 82.69 325 ARG A C 1
ATOM 2515 O O . ARG A 1 325 ? 0.043 10.516 -3.143 1 82.69 325 ARG A O 1
ATOM 2522 N N . ASP A 1 326 ? 0.678 8.867 -4.5 1 81.75 326 ASP A N 1
ATOM 2523 C CA . ASP A 1 326 ? -0.257 7.914 -3.912 1 81.75 326 ASP A CA 1
ATOM 2524 C C . ASP A 1 326 ? 0.147 7.562 -2.482 1 81.75 326 ASP A C 1
ATOM 2526 O O . ASP A 1 326 ? -0.69 7.145 -1.681 1 81.75 326 ASP A O 1
ATOM 2530 N N . ALA A 1 327 ? 1.386 7.812 -2.248 1 84.56 327 ALA A N 1
ATOM 2531 C CA . ALA A 1 327 ? 1.884 7.496 -0.911 1 84.56 327 ALA A CA 1
ATOM 2532 C C . ALA A 1 327 ? 1.445 8.555 0.1 1 84.56 327 ALA A C 1
ATOM 2534 O O . ALA A 1 327 ? 1.388 8.281 1.303 1 84.56 327 ALA A O 1
ATOM 2535 N N . THR A 1 328 ? 1.089 9.727 -0.36 1 89.19 328 THR A N 1
ATOM 2536 C CA . THR A 1 328 ? 0.746 10.797 0.569 1 89.19 328 THR A CA 1
ATOM 2537 C C . THR A 1 328 ? -0.744 11.117 0.498 1 89.19 328 THR A C 1
ATOM 2539 O O . THR A 1 328 ? -1.315 11.648 1.45 1 89.19 328 THR A O 1
ATOM 2542 N N . THR A 1 329 ? -1.293 10.883 -0.619 1 91.88 329 THR A N 1
ATOM 2543 C CA . THR A 1 329 ? -2.715 11.125 -0.834 1 91.88 329 THR A CA 1
ATOM 2544 C C . THR A 1 329 ? -3.365 9.93 -1.533 1 91.88 329 THR A C 1
ATOM 2546 O O . THR A 1 329 ? -3.428 9.883 -2.764 1 91.88 329 THR A O 1
ATOM 2549 N N . LEU A 1 330 ? -3.934 9.109 -0.691 1 88 330 LEU A N 1
ATOM 2550 C CA . LEU A 1 330 ? -4.488 7.879 -1.239 1 88 330 LEU A CA 1
ATOM 2551 C C . LEU A 1 330 ? -5.703 8.172 -2.111 1 88 330 LEU A C 1
ATOM 2553 O O . LEU A 1 330 ? -6.492 9.062 -1.805 1 88 330 LEU A O 1
ATOM 2557 N N . ARG A 1 331 ? -5.938 7.348 -3.141 1 84.88 331 ARG A N 1
ATOM 2558 C CA . ARG A 1 331 ? -7.09 7.457 -4.031 1 84.88 331 ARG A CA 1
ATOM 2559 C C . ARG A 1 331 ? -8.258 6.625 -3.52 1 84.88 331 ARG A C 1
ATOM 2561 O O . ARG A 1 331 ? -9.383 6.766 -4 1 84.88 331 ARG A O 1
ATOM 2568 N N . ASP A 1 332 ? -7.941 5.961 -2.527 1 79.75 332 ASP A N 1
ATOM 2569 C CA . ASP A 1 332 ? -8.914 5.047 -1.939 1 79.75 332 ASP A CA 1
ATOM 2570 C C . ASP A 1 332 ? -10.117 5.809 -1.393 1 79.75 332 ASP A C 1
ATOM 2572 O O . ASP A 1 332 ? -9.969 6.746 -0.604 1 79.75 332 ASP A O 1
ATOM 2576 N N . HIS A 1 333 ? -11.305 5.355 -1.769 1 81.94 333 HIS A N 1
ATOM 2577 C CA . HIS A 1 333 ? -12.539 6.047 -1.407 1 81.94 333 HIS A CA 1
ATOM 2578 C C . HIS A 1 333 ? -12.758 6.039 0.103 1 81.94 333 HIS A C 1
ATOM 2580 O O . HIS A 1 333 ? -13.148 7.051 0.686 1 81.94 333 HIS A O 1
ATOM 2586 N N . GLY A 1 334 ? -12.617 4.859 0.731 1 83.38 334 GLY A N 1
ATOM 2587 C CA . GLY A 1 334 ? -12.797 4.77 2.172 1 83.38 334 GLY A CA 1
ATOM 2588 C C . GLY A 1 334 ? -11.859 5.676 2.947 1 83.38 334 GLY A C 1
ATOM 2589 O O . GLY A 1 334 ? -12.266 6.297 3.932 1 83.38 334 GLY A O 1
ATOM 2590 N N . TRP A 1 335 ? -10.648 5.734 2.535 1 90.31 335 TRP A N 1
ATOM 2591 C CA . TRP A 1 335 ? -9.664 6.59 3.188 1 90.31 335 TRP A CA 1
ATOM 2592 C C . TRP A 1 335 ? -10.023 8.062 3.014 1 90.31 335 TRP A C 1
ATOM 2594 O O . TRP A 1 335 ? -9.953 8.844 3.965 1 90.31 335 TRP A O 1
ATOM 2604 N N . ARG A 1 336 ? -10.461 8.438 1.799 1 91.69 336 ARG A N 1
ATOM 2605 C CA . ARG A 1 336 ? -10.805 9.828 1.52 1 91.69 336 ARG A CA 1
ATOM 2606 C C . ARG A 1 336 ? -12.047 10.258 2.285 1 91.69 336 ARG A C 1
ATOM 2608 O O . ARG A 1 336 ? -12.141 11.391 2.758 1 91.69 336 ARG A O 1
ATOM 2615 N N . GLN A 1 337 ? -12.938 9.344 2.436 1 90.62 337 GLN A N 1
ATOM 2616 C CA . GLN A 1 337 ? -14.109 9.633 3.258 1 90.62 337 GLN A CA 1
ATOM 2617 C C . GLN A 1 337 ? -13.719 9.852 4.715 1 90.62 337 GLN A C 1
ATOM 2619 O O . GLN A 1 337 ? -14.273 10.719 5.387 1 90.62 337 GLN A O 1
ATOM 2624 N N . LEU A 1 338 ? -12.82 9.047 5.152 1 94.25 338 LEU A N 1
ATOM 2625 C CA . LEU A 1 338 ? -12.305 9.211 6.512 1 94.25 338 LEU A CA 1
ATOM 2626 C C . LEU A 1 338 ? -11.695 10.594 6.703 1 94.25 338 LEU A C 1
ATOM 2628 O O . LEU A 1 338 ? -11.945 11.258 7.707 1 94.25 338 LEU A O 1
ATOM 2632 N N . VAL A 1 339 ? -10.922 11.016 5.727 1 96.94 339 VAL A N 1
ATOM 2633 C CA . VAL A 1 339 ? -10.258 12.312 5.781 1 96.94 339 VAL A CA 1
ATOM 2634 C C . VAL A 1 339 ? -11.297 13.422 5.871 1 96.94 339 VAL A C 1
ATOM 2636 O O . VAL A 1 339 ? -11.195 14.32 6.715 1 96.94 339 VAL A O 1
ATOM 2639 N N . LEU A 1 340 ? -12.273 13.367 5.031 1 96.75 340 LEU A N 1
ATOM 2640 C CA . LEU A 1 340 ? -13.281 14.422 4.973 1 96.75 340 LEU A CA 1
ATOM 2641 C C . LEU A 1 340 ? -14.102 14.461 6.262 1 96.75 340 LEU A C 1
ATOM 2643 O O . LEU A 1 340 ? -14.273 15.523 6.859 1 96.75 340 LEU A O 1
ATOM 2647 N N . LYS A 1 341 ? -14.492 13.297 6.715 1 95.75 341 LYS A N 1
ATOM 2648 C CA . LYS A 1 341 ? -15.336 13.219 7.902 1 95.75 341 LYS A CA 1
ATOM 2649 C C . LYS A 1 341 ? -14.547 13.562 9.164 1 95.75 341 LYS A C 1
ATOM 2651 O O . LYS A 1 341 ? -14.969 14.398 9.961 1 95.75 341 LYS A O 1
ATOM 2656 N N . GLN A 1 342 ? -13.438 12.969 9.266 1 96.62 342 GLN A N 1
ATOM 2657 C CA . GLN A 1 342 ? -12.688 13.094 10.508 1 96.62 342 GLN A CA 1
ATOM 2658 C C . GLN A 1 342 ? -11.898 14.406 10.547 1 96.62 342 GLN A C 1
ATOM 2660 O O . GLN A 1 342 ? -11.672 14.969 11.617 1 96.62 342 GLN A O 1
ATOM 2665 N N . GLY A 1 343 ? -11.492 14.859 9.352 1 98 343 GLY A N 1
ATOM 2666 C CA . GLY A 1 343 ? -10.875 16.172 9.32 1 98 343 GLY A CA 1
ATOM 2667 C C . GLY A 1 343 ? -11.781 17.281 9.844 1 98 343 GLY A C 1
ATOM 2668 O O . GLY A 1 343 ? -11.383 18.047 10.711 1 98 343 GLY A O 1
ATOM 2669 N N . SER A 1 344 ? -12.977 17.312 9.344 1 97.75 344 SER A N 1
ATOM 2670 C CA . SER A 1 344 ? -13.961 18.297 9.773 1 97.75 344 SER A CA 1
ATOM 2671 C C . SER A 1 344 ? -14.297 18.125 11.258 1 97.75 344 SER A C 1
ATOM 2673 O O . SER A 1 344 ? -14.398 19.109 11.992 1 97.75 344 SER A O 1
ATOM 2675 N N . ALA A 1 345 ? -14.445 16.906 11.656 1 97.69 345 ALA A N 1
ATOM 2676 C CA . ALA A 1 345 ? -14.797 16.625 13.047 1 97.69 345 ALA A CA 1
ATOM 2677 C C . ALA A 1 345 ? -13.703 17.109 14 1 97.69 345 ALA A C 1
ATOM 2679 O O . ALA A 1 345 ? -13.992 17.594 15.086 1 97.69 345 ALA A O 1
ATOM 2680 N N . ARG A 1 346 ? -12.492 16.953 13.609 1 98.06 346 ARG A N 1
ATOM 2681 C CA . ARG A 1 346 ? -11.383 17.359 14.461 1 98.06 346 ARG A CA 1
ATOM 2682 C C . ARG A 1 346 ? -11.297 18.875 14.562 1 98.06 346 ARG A C 1
ATOM 2684 O O . ARG A 1 346 ? -10.945 19.406 15.617 1 98.06 346 ARG A O 1
ATOM 2691 N N . ILE A 1 347 ? -11.57 19.547 13.438 1 98.69 347 ILE A N 1
ATOM 2692 C CA . ILE A 1 347 ? -11.633 21 13.484 1 98.69 347 ILE A CA 1
ATOM 2693 C C . ILE A 1 347 ? -12.727 21.438 14.453 1 98.69 347 ILE A C 1
ATOM 2695 O O . ILE A 1 347 ? -12.492 22.281 15.328 1 98.69 347 ILE A O 1
ATOM 2699 N N . ASN A 1 348 ? -13.852 20.812 14.359 1 98.44 348 ASN A N 1
ATOM 2700 C CA . ASN A 1 348 ? -14.977 21.172 15.219 1 98.44 348 ASN A CA 1
ATOM 2701 C C . ASN A 1 348 ? -14.664 20.938 16.688 1 98.44 348 ASN A C 1
ATOM 2703 O O . ASN A 1 348 ? -15.031 21.734 17.547 1 98.44 348 ASN A O 1
ATOM 2707 N N . ARG A 1 349 ? -14 19.859 16.953 1 98.06 349 ARG A N 1
ATOM 2708 C CA . ARG A 1 349 ? -13.641 19.547 18.328 1 98.06 349 ARG A CA 1
ATOM 2709 C C . ARG A 1 349 ? -12.68 20.578 18.906 1 98.06 349 ARG A C 1
ATOM 2711 O O . ARG A 1 349 ? -12.773 20.953 20.078 1 98.06 349 ARG A O 1
ATOM 2718 N N . MET A 1 350 ? -11.734 20.969 18.109 1 98.5 350 MET A N 1
ATOM 2719 C CA . MET A 1 350 ? -10.828 22.031 18.531 1 98.5 350 MET A CA 1
ATOM 2720 C C . MET A 1 350 ? -11.594 23.312 18.828 1 98.5 350 MET A C 1
ATOM 2722 O O . MET A 1 350 ? -11.352 23.953 19.859 1 98.5 350 MET A O 1
ATOM 2726 N N . LEU A 1 351 ? -12.555 23.656 17.953 1 98.19 351 LEU A N 1
ATOM 2727 C CA . LEU A 1 351 ? -13.32 24.891 18.141 1 98.19 351 LEU A CA 1
ATOM 2728 C C . LEU A 1 351 ? -14.172 24.812 19.391 1 98.19 351 LEU A C 1
ATOM 2730 O O . LEU A 1 351 ? -14.273 25.797 20.141 1 98.19 351 LEU A O 1
ATOM 2734 N N . MET A 1 352 ? -14.719 23.672 19.641 1 97.19 352 MET A N 1
ATOM 2735 C CA . MET A 1 352 ? -15.508 23.484 20.859 1 97.19 352 MET A CA 1
ATOM 2736 C C . MET A 1 352 ? -14.617 23.578 22.094 1 97.19 352 MET A C 1
ATOM 2738 O O . MET A 1 352 ? -15.008 24.188 23.094 1 97.19 352 MET A O 1
ATOM 2742 N N . GLY A 1 353 ? -13.484 22.953 22.016 1 97.5 353 GLY A N 1
ATOM 2743 C CA . GLY A 1 353 ? -12.531 23.047 23.109 1 97.5 353 GLY A CA 1
ATOM 2744 C C . GLY A 1 353 ? -12.086 24.469 23.391 1 97.5 353 GLY A C 1
ATOM 2745 O O . GLY A 1 353 ? -11.992 24.875 24.562 1 97.5 353 GLY A O 1
ATOM 2746 N N . LEU A 1 354 ? -11.797 25.234 22.359 1 97.19 354 LEU A N 1
ATOM 2747 C CA . LEU A 1 354 ? -11.398 26.641 22.484 1 97.19 354 LEU A CA 1
ATOM 2748 C C . LEU A 1 354 ? -12.516 27.469 23.094 1 97.19 354 LEU A C 1
ATOM 2750 O O . LEU A 1 354 ? -12.266 28.297 23.969 1 97.19 354 LEU A O 1
ATOM 2754 N N . ALA A 1 355 ? -13.703 27.25 22.625 1 96.44 355 ALA A N 1
ATOM 2755 C CA . ALA A 1 355 ? -14.852 27.984 23.125 1 96.44 355 ALA A CA 1
ATOM 2756 C C . ALA A 1 355 ? -15.047 27.75 24.625 1 96.44 355 ALA A C 1
ATOM 2758 O O . ALA A 1 355 ? -15.43 28.656 25.359 1 96.44 355 ALA A O 1
ATOM 2759 N N . ALA A 1 356 ? -14.75 26.562 25.047 1 95.81 356 ALA A N 1
ATOM 2760 C CA . ALA A 1 356 ? -14.984 26.172 26.438 1 95.81 356 ALA A CA 1
ATOM 2761 C C . ALA A 1 356 ? -13.773 26.5 27.297 1 95.81 356 ALA A C 1
ATOM 2763 O O . ALA A 1 356 ? -13.82 26.328 28.516 1 95.81 356 ALA A O 1
ATOM 2764 N N . TRP A 1 357 ? -12.664 26.938 26.641 1 95.94 357 TRP A N 1
ATOM 2765 C CA . TRP A 1 357 ? -11.422 27.203 27.375 1 95.94 357 TRP A CA 1
ATOM 2766 C C . TRP A 1 357 ? -11.531 28.484 28.188 1 95.94 357 TRP A C 1
ATOM 2768 O O . TRP A 1 357 ? -11.266 29.578 27.656 1 95.94 357 TRP A O 1
ATOM 2778 N N . ASN A 1 358 ? -12.047 28.328 29.453 1 86.5 358 ASN A N 1
ATOM 2779 C CA . ASN A 1 358 ? -12.156 29.453 30.375 1 86.5 358 ASN A CA 1
ATOM 2780 C C . ASN A 1 358 ? -11.133 29.344 31.5 1 86.5 358 ASN A C 1
ATOM 2782 O O . ASN A 1 358 ? -10.695 28.25 31.844 1 86.5 358 ASN A O 1
ATOM 2786 N N . ASP A 1 359 ? -10.422 30.422 31.922 1 69.12 359 ASP A N 1
ATOM 2787 C CA . ASP A 1 359 ? -9.5 30.438 33.062 1 69.12 359 ASP A CA 1
ATOM 2788 C C . ASP A 1 359 ? -10.188 29.969 34.344 1 69.12 359 ASP A C 1
ATOM 2790 O O . ASP A 1 359 ? -11.391 30.172 34.5 1 69.12 359 ASP A O 1
ATOM 2794 N N . MET B 1 1 ? 5.77 -0.61 -19.781 1 75 1 MET B N 1
ATOM 2795 C CA . MET B 1 1 ? 6.09 -2.035 -19.75 1 75 1 MET B CA 1
ATOM 2796 C C . MET B 1 1 ? 5.008 -2.846 -20.469 1 75 1 MET B C 1
ATOM 2798 O O . MET B 1 1 ? 3.936 -3.078 -19.906 1 75 1 MET B O 1
ATOM 2802 N N . HIS B 1 2 ? 5.27 -3.361 -21.641 1 82.38 2 HIS B N 1
ATOM 2803 C CA . HIS B 1 2 ? 4.27 -3.902 -22.562 1 82.38 2 HIS B CA 1
ATOM 2804 C C . HIS B 1 2 ? 3.84 -5.305 -22.141 1 82.38 2 HIS B C 1
ATOM 2806 O O . HIS B 1 2 ? 2.82 -5.812 -22.609 1 82.38 2 HIS B O 1
ATOM 2812 N N . GLU B 1 3 ? 4.582 -5.902 -21.234 1 90.69 3 GLU B N 1
ATOM 2813 C CA . GLU B 1 3 ? 4.246 -7.254 -20.812 1 90.69 3 GLU B CA 1
ATOM 2814 C C . GLU B 1 3 ? 3.039 -7.254 -19.875 1 90.69 3 GLU B C 1
ATOM 2816 O O . GLU B 1 3 ? 2.338 -8.258 -19.766 1 90.69 3 GLU B O 1
ATOM 2821 N N . PHE B 1 4 ? 2.836 -6.148 -19.219 1 94.25 4 PHE B N 1
ATOM 2822 C CA . PHE B 1 4 ? 1.696 -6.043 -18.328 1 94.25 4 PHE B CA 1
ATOM 2823 C C . PHE B 1 4 ? 0.472 -5.508 -19.062 1 94.25 4 PHE B C 1
ATOM 2825 O O . PHE B 1 4 ? 0.438 -4.344 -19.453 1 94.25 4 PHE B O 1
ATOM 2832 N N . SER B 1 5 ? -0.481 -6.395 -19.219 1 95.19 5 SER B N 1
ATOM 2833 C CA . SER B 1 5 ? -1.74 -6.012 -19.859 1 95.19 5 SER B CA 1
ATOM 2834 C C . SER B 1 5 ? -2.736 -5.484 -18.828 1 95.19 5 SER B C 1
ATOM 2836 O O . SER B 1 5 ? -2.57 -5.695 -17.625 1 95.19 5 SER B O 1
ATOM 2838 N N . THR B 1 6 ? -3.793 -4.809 -19.344 1 91.38 6 THR B N 1
ATOM 2839 C CA . THR B 1 6 ? -4.754 -4.195 -18.438 1 91.38 6 THR B CA 1
ATOM 2840 C C . THR B 1 6 ? -6.109 -4.891 -18.531 1 91.38 6 THR B C 1
ATOM 2842 O O . THR B 1 6 ? -6.973 -4.703 -17.672 1 91.38 6 THR B O 1
ATOM 2845 N N . THR B 1 7 ? -6.254 -5.688 -19.562 1 95.44 7 THR B N 1
ATOM 2846 C CA . THR B 1 7 ? -7.484 -6.461 -19.719 1 95.44 7 THR B CA 1
ATOM 2847 C C . THR B 1 7 ? -7.168 -7.914 -20.047 1 95.44 7 THR B C 1
ATOM 2849 O O . THR B 1 7 ? -6.074 -8.219 -20.531 1 95.44 7 THR B O 1
ATOM 2852 N N . TYR B 1 8 ? -8.133 -8.719 -19.781 1 97.25 8 TYR B N 1
ATOM 2853 C CA . TYR B 1 8 ? -8.016 -10.125 -20.141 1 97.25 8 TYR B CA 1
ATOM 2854 C C . TYR B 1 8 ? -7.742 -10.297 -21.625 1 97.25 8 TYR B C 1
ATOM 2856 O O . TYR B 1 8 ? -6.844 -11.047 -22.016 1 97.25 8 TYR B O 1
ATOM 2864 N N . SER B 1 9 ? -8.469 -9.586 -22.469 1 97.94 9 SER B N 1
ATOM 2865 C CA . SER B 1 9 ? -8.32 -9.719 -23.906 1 97.94 9 SER B CA 1
ATOM 2866 C C . SER B 1 9 ? -6.922 -9.305 -24.359 1 97.94 9 SER B C 1
ATOM 2868 O O . SER B 1 9 ? -6.32 -9.969 -25.203 1 97.94 9 SER B O 1
ATOM 2870 N N . GLN B 1 10 ? -6.457 -8.273 -23.781 1 97.81 10 GLN B N 1
ATOM 2871 C CA . GLN B 1 10 ? -5.109 -7.828 -24.125 1 97.81 10 GLN B CA 1
ATOM 2872 C C . GLN B 1 10 ? -4.062 -8.844 -23.672 1 97.81 10 GLN B C 1
ATOM 2874 O O . GLN B 1 10 ? -3.107 -9.117 -24.406 1 97.81 10 GLN B O 1
ATOM 2879 N N . ALA B 1 11 ? -4.223 -9.344 -22.484 1 98.25 11 ALA B N 1
ATOM 2880 C CA . ALA B 1 11 ? -3.273 -10.312 -21.953 1 98.25 11 ALA B CA 1
ATOM 2881 C C . ALA B 1 11 ? -3.236 -11.578 -22.797 1 98.25 11 ALA B C 1
ATOM 2883 O O . ALA B 1 11 ? -2.16 -12.109 -23.094 1 98.25 11 ALA B O 1
ATOM 2884 N N . ARG B 1 12 ? -4.391 -12 -23.156 1 98.12 12 ARG B N 1
ATOM 2885 C CA . ARG B 1 12 ? -4.492 -13.195 -24 1 98.12 12 ARG B CA 1
ATOM 2886 C C . ARG B 1 12 ? -3.793 -12.977 -25.344 1 98.12 12 ARG B C 1
ATOM 2888 O O . ARG B 1 12 ? -3.006 -13.82 -25.781 1 98.12 12 ARG B O 1
ATOM 2895 N N . THR B 1 13 ? -4.086 -11.852 -25.938 1 98.06 13 THR B N 1
ATOM 2896 C CA . THR B 1 13 ? -3.496 -11.523 -27.234 1 98.06 13 THR B CA 1
ATOM 2897 C C . THR B 1 13 ? -1.974 -11.461 -27.141 1 98.06 13 THR B C 1
ATOM 2899 O O . THR B 1 13 ? -1.268 -12.016 -27.984 1 98.06 13 THR B O 1
ATOM 2902 N N 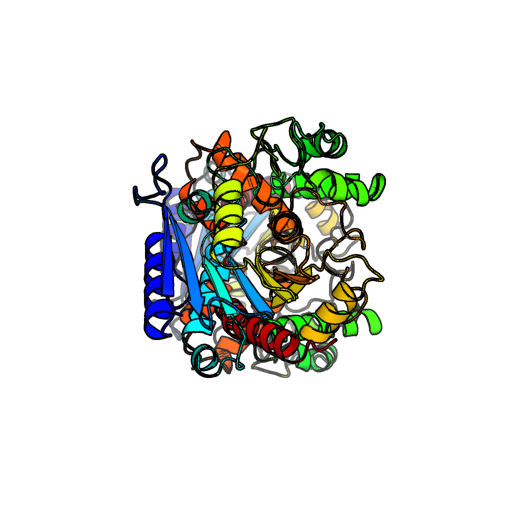. THR B 1 14 ? -1.528 -10.797 -26.125 1 98.5 14 THR B N 1
ATOM 2903 C CA . THR B 1 14 ? -0.092 -10.641 -25.922 1 98.5 14 THR B CA 1
ATOM 2904 C C . THR B 1 14 ? 0.571 -11.992 -25.688 1 98.5 14 THR B C 1
ATOM 2906 O O . THR B 1 14 ? 1.635 -12.273 -26.234 1 98.5 14 THR B O 1
ATOM 2909 N N . PHE B 1 15 ? -0.032 -12.82 -24.922 1 98.69 15 PHE B N 1
ATOM 2910 C CA . PHE B 1 15 ? 0.498 -14.141 -24.609 1 98.69 15 PHE B CA 1
ATOM 2911 C C . PHE B 1 15 ? 0.55 -15.008 -25.859 1 98.69 15 PHE B C 1
ATOM 2913 O O . PHE B 1 15 ? 1.576 -15.625 -26.156 1 98.69 15 PHE B O 1
ATOM 2920 N N . MET B 1 16 ? -0.536 -15.008 -26.594 1 98.31 16 MET B N 1
ATOM 2921 C CA . MET B 1 16 ? -0.621 -15.844 -27.781 1 98.31 16 MET B CA 1
ATOM 2922 C C . MET B 1 16 ? 0.39 -15.398 -28.844 1 98.31 16 MET B C 1
ATOM 2924 O O . MET B 1 16 ? 1.004 -16.234 -29.5 1 98.31 16 MET B O 1
ATOM 2928 N N . ALA B 1 17 ? 0.549 -14.141 -28.953 1 98.25 17 ALA B N 1
ATOM 2929 C CA . ALA B 1 17 ? 1.53 -13.617 -29.891 1 98.25 17 ALA B CA 1
ATOM 2930 C C . ALA B 1 17 ? 2.949 -14 -29.484 1 98.25 17 ALA B C 1
ATOM 2932 O O . ALA B 1 17 ? 3.75 -14.43 -30.328 1 98.25 17 ALA B O 1
ATOM 2933 N N . ALA B 1 18 ? 3.258 -13.82 -28.219 1 98.56 18 ALA B N 1
ATOM 2934 C CA . ALA B 1 18 ? 4.582 -14.172 -27.719 1 98.56 18 ALA B CA 1
ATOM 2935 C C . ALA B 1 18 ? 4.859 -15.656 -27.891 1 98.56 18 ALA B C 1
ATOM 2937 O O . ALA B 1 18 ? 5.969 -16.047 -28.266 1 98.56 18 ALA B O 1
ATOM 2938 N N . ALA B 1 19 ? 3.863 -16.453 -27.625 1 98.69 19 ALA B N 1
ATOM 2939 C CA . ALA B 1 19 ? 3.992 -17.906 -27.781 1 98.69 19 ALA B CA 1
ATOM 2940 C C . ALA B 1 19 ? 4.254 -18.281 -29.234 1 98.69 19 ALA B C 1
ATOM 2942 O O . ALA B 1 19 ? 5.141 -19.094 -29.531 1 98.69 19 ALA B O 1
ATOM 2943 N N . GLY B 1 20 ? 3.455 -17.703 -30.109 1 98 20 GLY B N 1
ATOM 2944 C CA . GLY B 1 20 ? 3.666 -17.953 -31.531 1 98 20 GLY B CA 1
ATOM 2945 C C . GLY B 1 20 ? 5.055 -17.562 -32 1 98 20 GLY B C 1
ATOM 2946 O O . GLY B 1 20 ? 5.703 -18.312 -32.75 1 98 20 GLY B O 1
ATOM 2947 N N . ASN B 1 21 ? 5.504 -16.438 -31.609 1 97.81 21 ASN B N 1
ATOM 2948 C CA . ASN B 1 21 ? 6.816 -15.945 -32 1 97.81 21 ASN B CA 1
ATOM 2949 C C . ASN B 1 21 ? 7.934 -16.828 -31.453 1 97.81 21 ASN B C 1
ATOM 2951 O O . ASN B 1 21 ? 9.008 -16.922 -32.062 1 97.81 21 ASN B O 1
ATOM 2955 N N . ALA B 1 22 ? 7.652 -17.484 -30.359 1 98.06 22 ALA B N 1
ATOM 2956 C CA . ALA B 1 22 ? 8.648 -18.359 -29.75 1 98.06 22 ALA B CA 1
ATOM 2957 C C . ALA B 1 22 ? 8.625 -19.75 -30.375 1 98.06 22 ALA B C 1
ATOM 2959 O O . ALA B 1 22 ? 9.445 -20.594 -30.047 1 98.06 22 ALA B O 1
ATOM 2960 N N . GLY B 1 23 ? 7.684 -20 -31.297 1 97.19 23 GLY B N 1
ATOM 2961 C CA . GLY B 1 23 ? 7.59 -21.281 -31.969 1 97.19 23 GLY B CA 1
ATOM 2962 C C . GLY B 1 23 ? 6.785 -22.297 -31.203 1 97.19 23 GLY B C 1
ATOM 2963 O O . GLY B 1 23 ? 6.902 -23.5 -31.453 1 97.19 23 GLY B O 1
ATOM 2964 N N . ALA B 1 24 ? 5.996 -21.875 -30.25 1 98.38 24 ALA B N 1
ATOM 2965 C CA . ALA B 1 24 ? 5.191 -22.781 -29.453 1 98.38 24 ALA B CA 1
ATOM 2966 C C . ALA B 1 24 ? 3.969 -23.266 -30.234 1 98.38 24 ALA B C 1
ATOM 2968 O O . ALA B 1 24 ? 3.479 -22.562 -31.125 1 98.38 24 ALA B O 1
ATOM 2969 N N . GLU B 1 25 ? 3.549 -24.469 -29.969 1 97.88 25 GLU B N 1
ATOM 2970 C CA . GLU B 1 25 ? 2.211 -24.906 -30.359 1 97.88 25 GLU B CA 1
ATOM 2971 C C . GLU B 1 25 ? 1.159 -24.406 -29.375 1 97.88 25 GLU B C 1
ATOM 2973 O O . GLU B 1 25 ? 1.27 -24.625 -28.172 1 97.88 25 GLU B O 1
ATOM 2978 N N . ASN B 1 26 ? 0.163 -23.734 -29.922 1 98.19 26 ASN B N 1
ATOM 2979 C CA . ASN B 1 26 ? -0.82 -23.094 -29.062 1 98.19 26 ASN B CA 1
ATOM 2980 C C . ASN B 1 26 ? -2.146 -23.844 -29.062 1 98.19 26 ASN B C 1
ATOM 2982 O O . ASN B 1 26 ? -2.578 -24.359 -30.094 1 98.19 26 ASN B O 1
ATOM 2986 N N . PHE B 1 27 ? -2.721 -23.969 -27.938 1 98.5 27 PHE B N 1
ATOM 2987 C CA . PHE B 1 27 ? -4.031 -24.562 -27.734 1 98.5 27 PHE B CA 1
ATOM 2988 C C . PHE B 1 27 ? -4.926 -23.641 -26.906 1 98.5 27 PHE B C 1
ATOM 2990 O O . PHE B 1 27 ? -4.43 -22.844 -26.109 1 98.5 27 PHE B O 1
ATOM 2997 N N . SER B 1 28 ? -6.23 -23.703 -27.156 1 98.62 28 SER B N 1
ATOM 2998 C CA . SER B 1 28 ? -7.203 -22.953 -26.375 1 98.62 28 SER B CA 1
ATOM 2999 C C . SER B 1 28 ? -8.352 -23.828 -25.906 1 98.62 28 SER B C 1
ATOM 3001 O O . SER B 1 28 ? -8.914 -24.594 -26.688 1 98.62 28 SER B O 1
ATOM 3003 N N . TYR B 1 29 ? -8.602 -23.797 -24.656 1 98.62 29 TYR B N 1
ATOM 3004 C CA . TYR B 1 29 ? -9.734 -24.484 -24.031 1 98.62 29 TYR B CA 1
ATOM 3005 C C . TYR B 1 29 ? -10.836 -23.5 -23.672 1 98.62 29 TYR B C 1
ATOM 3007 O O . TYR B 1 29 ? -10.758 -22.844 -22.625 1 98.62 29 TYR B O 1
ATOM 3015 N N . GLY B 1 30 ? -11.859 -23.469 -24.422 1 97.69 30 GLY B N 1
ATOM 3016 C CA . GLY B 1 30 ? -12.859 -22.406 -24.344 1 97.69 30 GLY B CA 1
ATOM 3017 C C . GLY B 1 30 ? -13.938 -22.688 -23.312 1 97.69 30 GLY B C 1
ATOM 3018 O O . GLY B 1 30 ? -14.312 -23.844 -23.094 1 97.69 30 GLY B O 1
ATOM 3019 N N . ARG B 1 31 ? -14.305 -21.672 -22.719 1 94.5 31 ARG B N 1
ATOM 3020 C CA . ARG B 1 31 ? -15.484 -21.672 -21.859 1 94.5 31 ARG B CA 1
ATOM 3021 C C . ARG B 1 31 ? -16.656 -20.984 -22.547 1 94.5 31 ARG B C 1
ATOM 3023 O O . ARG B 1 31 ? -16.625 -19.781 -22.828 1 94.5 31 ARG B O 1
ATOM 3030 N N . SER B 1 32 ? -17.703 -21.656 -22.828 1 88.75 32 SER B N 1
ATOM 3031 C CA . SER B 1 32 ? -18.734 -21.172 -23.719 1 88.75 32 SER B CA 1
ATOM 3032 C C . SER B 1 32 ? -19.969 -20.719 -22.938 1 88.75 32 SER B C 1
ATOM 3034 O O . SER B 1 32 ? -20.859 -20.062 -23.5 1 88.75 32 SER B O 1
ATOM 3036 N N . ASP B 1 33 ? -20.031 -20.906 -21.734 1 92.56 33 ASP B N 1
ATOM 3037 C CA . ASP B 1 33 ? -21.297 -20.703 -21.047 1 92.56 33 ASP B CA 1
ATOM 3038 C C . ASP B 1 33 ? -21.297 -19.391 -20.266 1 92.56 33 ASP B C 1
ATOM 3040 O O . ASP B 1 33 ? -22.344 -18.953 -19.781 1 92.56 33 ASP B O 1
ATOM 3044 N N . VAL B 1 34 ? -20.141 -18.812 -20.156 1 95 34 VAL B N 1
ATOM 3045 C CA . VAL B 1 34 ? -20.047 -17.516 -19.484 1 95 34 VAL B CA 1
ATOM 3046 C C . VAL B 1 34 ? -19.141 -16.578 -20.281 1 95 34 VAL B C 1
ATOM 3048 O O . VAL B 1 34 ? -18.344 -17.031 -21.109 1 95 34 VAL B O 1
ATOM 3051 N N . PHE B 1 35 ? -19.328 -15.25 -20.078 1 96.5 35 PHE B N 1
ATOM 3052 C CA . PHE B 1 35 ? -18.562 -14.25 -20.812 1 96.5 35 PHE B CA 1
ATOM 3053 C C . PHE B 1 35 ? -17.719 -13.398 -19.875 1 96.5 35 PHE B C 1
ATOM 3055 O O . PHE B 1 35 ? -17.922 -13.406 -18.656 1 96.5 35 PHE B O 1
ATOM 3062 N N . GLY B 1 36 ? -16.719 -12.797 -20.469 1 96.44 36 GLY B N 1
ATOM 3063 C CA . GLY B 1 36 ? -15.852 -11.914 -19.719 1 96.44 36 GLY B CA 1
ATOM 3064 C C . GLY B 1 36 ? -16.5 -10.586 -19.391 1 96.44 36 GLY B C 1
ATOM 3065 O O . GLY B 1 36 ? -17.672 -10.367 -19.688 1 96.44 36 GLY B O 1
ATOM 3066 N N . ALA B 1 37 ? -15.773 -9.789 -18.672 1 92.56 37 ALA B N 1
ATOM 3067 C CA . ALA B 1 37 ? -16.266 -8.508 -18.172 1 92.56 37 ALA B CA 1
ATOM 3068 C C . ALA B 1 37 ? -16.688 -7.594 -19.312 1 92.56 37 ALA B C 1
ATOM 3070 O O . ALA B 1 37 ? -17.609 -6.785 -19.156 1 92.56 37 ALA B O 1
ATOM 3071 N N . GLN B 1 38 ? -16.094 -7.762 -20.484 1 94.31 38 GLN B N 1
ATOM 3072 C CA . GLN B 1 38 ? -16.422 -6.926 -21.641 1 94.31 38 GLN B CA 1
ATOM 3073 C C . GLN B 1 38 ? -17.188 -7.715 -22.703 1 94.31 38 GLN B C 1
ATOM 3075 O O . GLN B 1 38 ? -17.219 -7.328 -23.859 1 94.31 38 GLN B O 1
ATOM 3080 N N . GLY B 1 39 ? -17.641 -8.766 -22.266 1 96 39 GLY B N 1
ATOM 3081 C CA . GLY B 1 39 ? -18.453 -9.578 -23.172 1 96 39 GLY B CA 1
ATOM 3082 C C . GLY B 1 39 ? -17.625 -10.5 -24.047 1 96 39 GLY B C 1
ATOM 3083 O O . GLY B 1 39 ? -18.156 -11.172 -24.922 1 96 39 GLY B O 1
ATOM 3084 N N . GLU B 1 40 ? -16.344 -10.562 -23.781 1 97.06 40 GLU B N 1
ATOM 3085 C CA . GLU B 1 40 ? -15.469 -11.391 -24.609 1 97.06 40 GLU B CA 1
ATOM 3086 C C . GLU B 1 40 ? -15.602 -12.867 -24.25 1 97.06 40 GLU B C 1
ATOM 3088 O O . GLU B 1 40 ? -16.016 -13.203 -23.141 1 97.06 40 GLU B O 1
ATOM 3093 N N . ALA B 1 41 ? -15.242 -13.719 -25.266 1 97.06 41 ALA B N 1
ATOM 3094 C CA . ALA B 1 41 ? -15.156 -15.156 -25 1 97.06 41 ALA B CA 1
ATOM 3095 C C . ALA B 1 41 ? -13.984 -15.469 -24.078 1 97.06 41 ALA B C 1
ATOM 3097 O O . ALA B 1 41 ? -12.977 -14.766 -24.062 1 97.06 41 ALA B O 1
ATOM 3098 N N . LEU B 1 42 ? -14.172 -16.5 -23.266 1 98.31 42 LEU B N 1
ATOM 3099 C CA . LEU B 1 42 ? -13.164 -16.859 -22.281 1 98.31 42 LEU B CA 1
ATOM 3100 C C . LEU B 1 42 ? -12.531 -18.203 -22.641 1 98.31 42 LEU B C 1
ATOM 3102 O O . LEU B 1 42 ? -13.195 -19.094 -23.172 1 98.31 42 LEU B O 1
ATOM 3106 N N . SER B 1 43 ? -11.242 -18.344 -22.406 1 98.5 43 SER B N 1
ATOM 3107 C CA . SER B 1 43 ? -10.523 -19.594 -22.609 1 98.5 43 SER B CA 1
ATOM 3108 C C . SER B 1 43 ? -9.289 -19.672 -21.703 1 98.5 43 SER B C 1
ATOM 3110 O O . SER B 1 43 ? -8.828 -18.656 -21.188 1 98.5 43 SER B O 1
ATOM 3112 N N . VAL B 1 44 ? -8.93 -20.875 -21.406 1 98.75 44 VAL B N 1
ATOM 3113 C CA . VAL B 1 44 ? -7.57 -21.141 -20.953 1 98.75 44 VAL B CA 1
ATOM 3114 C C . VAL B 1 44 ? -6.66 -21.406 -22.141 1 98.75 44 VAL B C 1
ATOM 3116 O O . VAL B 1 44 ? -6.953 -22.281 -22.969 1 98.75 44 VAL B O 1
ATOM 3119 N N . ASP B 1 45 ? -5.594 -20.641 -22.25 1 98.88 45 ASP B N 1
ATOM 3120 C CA . ASP B 1 45 ? -4.676 -20.828 -23.375 1 98.88 45 ASP B CA 1
ATOM 3121 C C . ASP B 1 45 ? -3.404 -21.547 -22.922 1 98.88 45 ASP B C 1
ATOM 3123 O O . ASP B 1 45 ? -2.924 -21.328 -21.812 1 98.88 45 ASP B O 1
ATOM 3127 N N . VAL B 1 46 ? -2.918 -22.406 -23.797 1 98.81 46 VAL B N 1
ATOM 3128 C CA . VAL B 1 46 ? -1.755 -23.234 -23.5 1 98.81 46 VAL B CA 1
ATOM 3129 C C . VAL B 1 46 ? -0.727 -23.109 -24.625 1 98.81 46 VAL B C 1
ATOM 3131 O O . VAL B 1 46 ? -1.073 -23.203 -25.797 1 98.81 46 VAL B O 1
ATOM 3134 N N . ALA B 1 47 ? 0.477 -22.797 -24.266 1 98.88 47 ALA B N 1
ATOM 3135 C CA . ALA B 1 47 ? 1.608 -22.812 -25.203 1 98.88 47 ALA B CA 1
ATOM 3136 C C . ALA B 1 47 ? 2.564 -23.969 -24.875 1 98.88 47 ALA B C 1
ATOM 3138 O O . ALA B 1 47 ? 2.977 -24.125 -23.719 1 98.88 47 ALA B O 1
ATOM 3139 N N . VAL B 1 48 ? 2.918 -24.75 -25.875 1 98.38 48 VAL B N 1
ATOM 3140 C CA . VAL B 1 48 ? 3.754 -25.922 -25.641 1 98.38 48 VAL B CA 1
ATOM 3141 C C . VAL B 1 48 ? 5.031 -25.812 -26.469 1 98.38 48 VAL B C 1
ATOM 3143 O O . VAL B 1 48 ? 4.98 -25.531 -27.672 1 98.38 48 VAL B O 1
ATOM 3146 N N . LEU B 1 49 ? 6.121 -25.969 -25.844 1 98.06 49 LEU B N 1
ATOM 3147 C CA . LEU B 1 49 ? 7.43 -26.031 -26.484 1 98.06 49 LEU B CA 1
ATOM 3148 C C . LEU B 1 49 ? 8.125 -27.344 -26.172 1 98.06 49 LEU B C 1
ATOM 3150 O O . LEU B 1 49 ? 7.973 -27.891 -25.078 1 98.06 49 LEU B O 1
ATOM 3154 N N . GLY B 1 50 ? 8.914 -27.891 -27.125 1 95.5 50 GLY B N 1
ATOM 3155 C CA . GLY B 1 50 ? 9.648 -29.125 -26.922 1 95.5 50 GLY B CA 1
ATOM 3156 C C . GLY B 1 50 ? 8.891 -30.344 -27.406 1 95.5 50 GLY B C 1
ATOM 3157 O O . GLY B 1 50 ? 7.793 -30.234 -27.969 1 95.5 50 GLY B O 1
ATOM 3158 N N . PRO B 1 51 ? 9.477 -31.5 -27.266 1 93.81 51 PRO B N 1
ATOM 3159 C CA . PRO B 1 51 ? 8.867 -32.719 -27.812 1 93.81 51 PRO B CA 1
ATOM 3160 C C . PRO B 1 51 ? 7.652 -33.188 -27.016 1 93.81 51 PRO B C 1
ATOM 3162 O O . PRO B 1 51 ? 7.617 -33.031 -25.781 1 93.81 51 PRO B O 1
ATOM 3165 N N . ALA B 1 52 ? 6.652 -33.75 -27.672 1 88.81 52 ALA B N 1
ATOM 3166 C CA . ALA B 1 52 ? 5.395 -34.219 -27.078 1 88.81 52 ALA B CA 1
ATOM 3167 C C . ALA B 1 52 ? 5.637 -35.312 -26.062 1 88.81 52 ALA B C 1
ATOM 3169 O O . ALA B 1 52 ? 4.957 -35.406 -25.031 1 88.81 52 ALA B O 1
ATOM 3170 N N . GLN B 1 53 ? 6.617 -36.188 -26.453 1 88.12 53 GLN B N 1
ATOM 3171 C CA . GLN B 1 53 ? 6.934 -37.281 -25.547 1 88.12 53 GLN B CA 1
ATOM 3172 C C . GLN B 1 53 ? 8.258 -37.031 -24.828 1 88.12 53 GLN B C 1
ATOM 3174 O O . GLN B 1 53 ? 9.328 -37.312 -25.375 1 88.12 53 GLN B O 1
ATOM 3179 N N . ALA B 1 54 ? 8.188 -36.25 -23.828 1 93.19 54 ALA B N 1
ATOM 3180 C CA . ALA B 1 54 ? 9.383 -35.969 -23.031 1 93.19 54 ALA B CA 1
ATOM 3181 C C . ALA B 1 54 ? 9.281 -36.594 -21.641 1 93.19 54 ALA B C 1
ATOM 3183 O O . ALA B 1 54 ? 8.211 -36.594 -21.031 1 93.19 54 ALA B O 1
ATOM 3184 N N . ASP B 1 55 ? 10.344 -37.188 -21.219 1 94.75 55 ASP B N 1
ATOM 3185 C CA . ASP B 1 55 ? 10.422 -37.75 -19.875 1 94.75 55 ASP B CA 1
ATOM 3186 C C . ASP B 1 55 ? 10.391 -36.625 -18.812 1 94.75 55 ASP B C 1
ATOM 3188 O O . ASP B 1 55 ? 9.938 -36.875 -17.688 1 94.75 55 ASP B O 1
ATOM 3192 N N . LYS B 1 56 ? 10.953 -35.5 -19.172 1 97.19 56 LYS B N 1
ATOM 3193 C CA . LYS B 1 56 ? 10.992 -34.312 -18.297 1 97.19 56 LYS B CA 1
ATOM 3194 C C . LYS B 1 56 ? 10.164 -33.188 -18.875 1 97.19 56 LYS B C 1
ATOM 3196 O O . LYS B 1 56 ? 10.289 -32.844 -20.062 1 97.19 56 LYS B O 1
ATOM 3201 N N . ALA B 1 57 ? 9.258 -32.625 -18.016 1 97.81 57 ALA B N 1
ATOM 3202 C CA . ALA B 1 57 ? 8.375 -31.562 -18.469 1 97.81 57 ALA B CA 1
ATOM 3203 C C . ALA B 1 57 ? 8.172 -30.5 -17.391 1 97.81 57 ALA B C 1
ATOM 3205 O O . ALA B 1 57 ? 8.219 -30.812 -16.203 1 97.81 57 ALA B O 1
ATOM 3206 N N . ALA B 1 58 ? 8.047 -29.281 -17.828 1 98.44 58 ALA B N 1
ATOM 3207 C CA . ALA B 1 58 ? 7.758 -28.156 -16.938 1 98.44 58 ALA B CA 1
ATOM 3208 C C . ALA B 1 58 ? 6.379 -27.562 -17.234 1 98.44 58 ALA B C 1
ATOM 3210 O O . ALA B 1 58 ? 5.961 -27.484 -18.391 1 98.44 58 ALA B O 1
ATOM 3211 N N . ILE B 1 59 ? 5.707 -27.188 -16.219 1 98.69 59 ILE B N 1
ATOM 3212 C CA . ILE B 1 59 ? 4.445 -26.469 -16.391 1 98.69 59 ILE B CA 1
ATOM 3213 C C . ILE B 1 59 ? 4.512 -25.125 -15.648 1 98.69 59 ILE B C 1
ATOM 3215 O O . ILE B 1 59 ? 4.945 -25.078 -14.5 1 98.69 59 ILE B O 1
ATOM 3219 N N . VAL B 1 60 ? 4.211 -24.016 -16.297 1 98.88 60 VAL B N 1
ATOM 3220 C CA . VAL B 1 60 ? 4.141 -22.672 -15.734 1 98.88 60 VAL B CA 1
ATOM 3221 C C . VAL B 1 60 ? 2.707 -22.156 -15.805 1 98.88 60 VAL B C 1
ATOM 3223 O O . VAL B 1 60 ? 2.148 -22.016 -16.891 1 98.88 60 VAL B O 1
ATOM 3226 N N . ILE B 1 61 ? 2.199 -21.844 -14.633 1 98.88 61 ILE B N 1
ATOM 3227 C CA . ILE B 1 61 ? 0.765 -21.594 -14.539 1 98.88 61 ILE B CA 1
ATOM 3228 C C . ILE B 1 61 ? 0.524 -20.156 -14.094 1 98.88 61 ILE B C 1
ATOM 3230 O O . ILE B 1 61 ? 1.246 -19.641 -13.234 1 98.88 61 ILE B O 1
ATOM 3234 N N . SER B 1 62 ? -0.468 -19.5 -14.688 1 98.69 62 SER B N 1
ATOM 3235 C CA . SER B 1 62 ? -0.967 -18.219 -14.211 1 98.69 62 SER B CA 1
ATOM 3236 C C . SER B 1 62 ? -2.488 -18.219 -14.117 1 98.69 62 SER B C 1
ATOM 3238 O O . SER B 1 62 ? -3.162 -18.953 -14.836 1 98.69 62 SER B O 1
ATOM 3240 N N . GLY B 1 63 ? -3.018 -17.5 -13.156 1 98.31 63 GLY B N 1
ATOM 3241 C CA . GLY B 1 63 ? -4.422 -17.141 -13.188 1 98.31 63 GLY B CA 1
ATOM 3242 C C . GLY B 1 63 ? -5.289 -18.016 -12.297 1 98.31 63 GLY B C 1
ATOM 3243 O O . GLY B 1 63 ? -6.512 -18.016 -12.43 1 98.31 63 GLY B O 1
ATOM 3244 N N . VAL B 1 64 ? -4.676 -18.75 -11.383 1 98.44 64 VAL B N 1
ATOM 3245 C CA . VAL B 1 64 ? -5.477 -19.516 -10.445 1 98.44 64 VAL B CA 1
ATOM 3246 C C . VAL B 1 64 ? -6.402 -18.594 -9.664 1 98.44 64 VAL B C 1
ATOM 3248 O O . VAL B 1 64 ? -7.59 -18.891 -9.492 1 98.44 64 VAL B O 1
ATOM 3251 N N . HIS B 1 65 ? -5.816 -17.5 -9.234 1 97.38 65 HIS B N 1
ATOM 3252 C CA . HIS B 1 65 ? -6.59 -16.516 -8.5 1 97.38 65 HIS B CA 1
ATOM 3253 C C . HIS B 1 65 ? -6.941 -15.32 -9.383 1 97.38 65 HIS B C 1
ATOM 3255 O O . HIS B 1 65 ? -6.758 -14.172 -8.984 1 97.38 65 HIS B O 1
ATOM 3261 N N . GLY B 1 66 ? -7.5 -15.578 -10.5 1 94.44 66 GLY B N 1
ATOM 3262 C CA . GLY B 1 66 ? -8.117 -14.609 -11.398 1 94.44 66 GLY B CA 1
ATOM 3263 C C . GLY B 1 66 ? -7.297 -13.352 -11.578 1 94.44 66 GLY B C 1
ATOM 3264 O O . GLY B 1 66 ? -6.359 -13.328 -12.375 1 94.44 66 GLY B O 1
ATOM 3265 N N . GLY B 1 67 ? -7.582 -12.359 -10.781 1 92.06 67 GLY B N 1
ATOM 3266 C CA . GLY B 1 67 ? -6.973 -11.047 -10.891 1 92.06 67 GLY B CA 1
ATOM 3267 C C . GLY B 1 67 ? -5.457 -11.086 -10.82 1 92.06 67 GLY B C 1
ATOM 3268 O O . GLY B 1 67 ? -4.785 -10.211 -11.367 1 92.06 67 GLY B O 1
ATOM 3269 N N . GLU B 1 68 ? -4.887 -12.039 -10.211 1 96.12 68 GLU B N 1
ATOM 3270 C CA . GLU B 1 68 ? -3.439 -12.18 -10.094 1 96.12 68 GLU B CA 1
ATOM 3271 C C . GLU B 1 68 ? -2.822 -12.609 -11.422 1 96.12 68 GLU B C 1
ATOM 3273 O O . GLU B 1 68 ? -1.604 -12.547 -11.594 1 96.12 68 GLU B O 1
ATOM 3278 N N . ALA B 1 69 ? -3.688 -12.891 -12.336 1 97.44 69 ALA B N 1
ATOM 3279 C CA . ALA B 1 69 ? -3.238 -13.461 -13.602 1 97.44 69 ALA B CA 1
ATOM 3280 C C . ALA B 1 69 ? -2.396 -12.461 -14.383 1 97.44 69 ALA B C 1
ATOM 3282 O O . ALA B 1 69 ? -1.519 -12.852 -15.156 1 97.44 69 ALA B O 1
ATOM 3283 N N . PHE B 1 70 ? -2.639 -11.219 -14.211 1 97.38 70 PHE B N 1
ATOM 3284 C CA . PHE B 1 70 ? -1.902 -10.211 -14.969 1 97.38 70 PHE B CA 1
ATOM 3285 C C . PHE B 1 70 ? -0.408 -10.305 -14.688 1 97.38 70 PHE B C 1
ATOM 3287 O O . PHE B 1 70 ? 0.412 -10.148 -15.594 1 97.38 70 PHE B O 1
ATOM 3294 N N . THR B 1 71 ? -0.1 -10.602 -13.461 1 97.5 71 THR B N 1
ATOM 3295 C CA . THR B 1 71 ? 1.299 -10.75 -13.078 1 97.5 71 THR B CA 1
ATOM 3296 C C . THR B 1 71 ? 1.893 -12.031 -13.656 1 97.5 71 THR B C 1
ATOM 3298 O O . THR B 1 71 ? 2.977 -12.008 -14.242 1 97.5 71 THR B O 1
ATOM 3301 N N . GLY B 1 72 ? 1.188 -13.094 -13.492 1 98.44 72 GLY B N 1
ATOM 3302 C CA . GLY B 1 72 ? 1.662 -14.344 -14.07 1 98.44 72 GLY B CA 1
ATOM 3303 C C . GLY B 1 72 ? 1.765 -14.297 -15.578 1 98.44 72 GLY B C 1
ATOM 3304 O O . GLY B 1 72 ? 2.711 -14.828 -16.156 1 98.44 72 GLY B O 1
ATOM 3305 N N . SER B 1 73 ? 0.789 -13.688 -16.188 1 98.69 73 SER B N 1
ATOM 3306 C CA . SER B 1 73 ? 0.798 -13.5 -17.625 1 98.69 73 SER B CA 1
ATOM 3307 C C . SER B 1 73 ? 2.031 -12.727 -18.078 1 98.69 73 SER B C 1
ATOM 3309 O O . SER B 1 73 ? 2.693 -13.102 -19.047 1 98.69 73 SER B O 1
ATOM 3311 N N . ALA B 1 74 ? 2.328 -11.664 -17.391 1 98.44 74 ALA B N 1
ATOM 3312 C CA . ALA B 1 74 ? 3.486 -10.844 -17.734 1 98.44 74 ALA B CA 1
ATOM 3313 C C . ALA B 1 74 ? 4.781 -11.648 -17.609 1 98.44 74 ALA B C 1
ATOM 3315 O O . ALA B 1 74 ? 5.672 -11.523 -18.453 1 98.44 74 ALA B O 1
ATOM 3316 N N . ALA B 1 75 ? 4.891 -12.438 -16.578 1 98.56 75 ALA B N 1
ATOM 3317 C CA . ALA B 1 75 ? 6.07 -13.273 -16.375 1 98.56 75 ALA B CA 1
ATOM 3318 C C . ALA B 1 75 ? 6.211 -14.289 -17.516 1 98.56 75 ALA B C 1
ATOM 3320 O O . ALA B 1 75 ? 7.309 -14.5 -18.031 1 98.56 75 ALA B O 1
ATOM 3321 N N . GLN B 1 76 ? 5.133 -14.891 -17.891 1 98.88 76 GLN B N 1
ATOM 3322 C CA . GLN B 1 76 ? 5.141 -15.859 -18.984 1 98.88 76 GLN B CA 1
ATOM 3323 C C . GLN B 1 76 ? 5.523 -15.195 -20.312 1 98.88 76 GLN B C 1
ATOM 3325 O O . GLN B 1 76 ? 6.352 -15.727 -21.047 1 98.88 76 GLN B O 1
ATOM 3330 N N . VAL B 1 77 ? 4.914 -14.047 -20.531 1 98.81 77 VAL B N 1
ATOM 3331 C CA . VAL B 1 77 ? 5.168 -13.32 -21.766 1 98.81 77 VAL B CA 1
ATOM 3332 C C . VAL B 1 77 ? 6.641 -12.914 -21.828 1 98.81 77 VAL B C 1
ATOM 3334 O O . VAL B 1 77 ? 7.289 -13.086 -22.875 1 98.81 77 VAL B O 1
ATOM 3337 N N . LYS B 1 78 ? 7.129 -12.383 -20.719 1 98.62 78 LYS B N 1
ATOM 3338 C CA . LYS B 1 78 ? 8.523 -11.969 -20.688 1 98.62 78 LYS B CA 1
ATOM 3339 C C . LYS B 1 78 ? 9.453 -13.141 -21 1 98.62 78 LYS B C 1
ATOM 3341 O O . LYS B 1 78 ? 10.422 -12.992 -21.75 1 98.62 78 LYS B O 1
ATOM 3346 N N . TRP B 1 79 ? 9.211 -14.281 -20.406 1 98.75 79 TRP B N 1
ATOM 3347 C CA . TRP B 1 79 ? 10.031 -15.461 -20.641 1 98.75 79 TRP B CA 1
ATOM 3348 C C . TRP B 1 79 ? 9.953 -15.883 -22.109 1 98.75 79 TRP B C 1
ATOM 3350 O O . TRP B 1 79 ? 10.977 -16.188 -22.719 1 98.75 79 TRP B O 1
ATOM 3360 N N . LEU B 1 80 ? 8.781 -15.859 -22.703 1 98.69 80 LEU B N 1
ATOM 3361 C CA . LEU B 1 80 ? 8.562 -16.25 -24.094 1 98.69 80 LEU B CA 1
ATOM 3362 C C . LEU B 1 80 ? 9.312 -15.32 -25.047 1 98.69 80 LEU B C 1
ATOM 3364 O O . LEU B 1 80 ? 9.742 -15.75 -26.125 1 98.69 80 LEU B O 1
ATOM 3368 N N . GLN B 1 81 ? 9.453 -14.141 -24.641 1 98 81 GLN B N 1
ATOM 3369 C CA . GLN B 1 81 ? 10.094 -13.141 -25.5 1 98 81 GLN B CA 1
ATOM 3370 C C . GLN B 1 81 ? 11.609 -13.195 -25.359 1 98 81 GLN B C 1
ATOM 3372 O O . GLN B 1 81 ? 12.336 -12.602 -26.156 1 98 81 GLN B O 1
ATOM 3377 N N . SER B 1 82 ? 12.039 -13.867 -24.375 1 97.81 82 SER B N 1
ATOM 3378 C CA . SER B 1 82 ? 13.477 -14 -24.172 1 97.81 82 SER B CA 1
ATOM 3379 C C . SER B 1 82 ? 14.086 -15 -25.141 1 97.81 82 SER B C 1
ATOM 3381 O O . SER B 1 82 ? 13.414 -15.461 -26.078 1 97.81 82 SER B O 1
ATOM 3383 N N . GLU B 1 83 ? 15.398 -15.305 -24.938 1 96.62 83 GLU B N 1
ATOM 3384 C CA . GLU B 1 83 ? 16.094 -16.281 -25.781 1 96.62 83 GLU B CA 1
ATOM 3385 C C . GLU B 1 83 ? 15.898 -17.703 -25.25 1 96.62 83 GLU B C 1
ATOM 3387 O O . GLU B 1 83 ? 16.234 -18.672 -25.922 1 96.62 83 GLU B O 1
ATOM 3392 N N . ALA B 1 84 ? 15.195 -17.766 -24.141 1 96.31 84 ALA B N 1
ATOM 3393 C CA . ALA B 1 84 ? 15.148 -19.031 -23.422 1 96.31 84 ALA B CA 1
ATOM 3394 C C . ALA B 1 84 ? 14.375 -20.094 -24.219 1 96.31 84 ALA B C 1
ATOM 3396 O O . ALA B 1 84 ? 14.805 -21.234 -24.328 1 96.31 84 ALA B O 1
ATOM 3397 N N . PRO B 1 85 ? 13.281 -19.719 -24.828 1 96.75 85 PRO B N 1
ATOM 3398 C CA . PRO B 1 85 ? 12.539 -20.734 -25.578 1 96.75 85 PRO B CA 1
ATOM 3399 C C . PRO B 1 85 ? 13.344 -21.344 -26.719 1 96.75 85 PRO B C 1
ATOM 3401 O O . PRO B 1 85 ? 13.148 -22.5 -27.062 1 96.75 85 PRO B O 1
ATOM 3404 N N . LYS B 1 86 ? 14.25 -20.641 -27.266 1 93.69 86 LYS B N 1
ATOM 3405 C CA . LYS B 1 86 ? 15.055 -21.125 -28.391 1 93.69 86 LYS B CA 1
ATOM 3406 C C . LYS B 1 86 ? 16.219 -21.969 -27.906 1 93.69 86 LYS B C 1
ATOM 3408 O O . LYS B 1 86 ? 16.844 -22.703 -28.688 1 93.69 86 LYS B O 1
ATOM 3413 N N . ALA B 1 87 ? 16.469 -21.906 -26.656 1 94.5 87 ALA B N 1
ATOM 3414 C CA . ALA B 1 87 ? 17.641 -22.609 -26.094 1 94.5 87 ALA B CA 1
ATOM 3415 C C . ALA B 1 87 ? 17.203 -23.656 -25.078 1 94.5 87 ALA B C 1
ATOM 3417 O O . ALA B 1 87 ? 17.922 -23.922 -24.109 1 94.5 87 ALA B O 1
ATOM 3418 N N . LEU B 1 88 ? 16.062 -24.25 -25.328 1 94.88 88 LEU B N 1
ATOM 3419 C CA . LEU B 1 88 ? 15.578 -25.25 -24.375 1 94.88 88 LEU B CA 1
ATOM 3420 C C . LEU B 1 88 ? 16.5 -26.453 -24.344 1 94.88 88 LEU B C 1
ATOM 3422 O O . LEU B 1 88 ? 17 -26.891 -25.375 1 94.88 88 LEU B O 1
ATOM 3426 N N . PRO B 1 89 ? 16.781 -26.984 -23.172 1 91.69 89 PRO B N 1
ATOM 3427 C CA . PRO B 1 89 ? 17.5 -28.266 -23.109 1 91.69 89 PRO B CA 1
ATOM 3428 C C . PRO B 1 89 ? 16.828 -29.359 -23.953 1 91.69 89 PRO B C 1
ATOM 3430 O O . PRO B 1 89 ? 15.602 -29.438 -23.984 1 91.69 89 PRO B O 1
ATOM 3433 N N . PRO B 1 90 ? 17.688 -30.203 -24.562 1 89.88 90 PRO B N 1
ATOM 3434 C CA . PRO B 1 90 ? 17.109 -31.266 -25.391 1 89.88 90 PRO B CA 1
ATOM 3435 C C . PRO B 1 90 ? 16.219 -32.219 -24.578 1 89.88 90 PRO B C 1
ATOM 3437 O O . PRO B 1 90 ? 16.562 -32.594 -23.453 1 89.88 90 PRO B O 1
ATOM 3440 N N . GLY B 1 91 ? 15.047 -32.531 -25.109 1 91.69 91 GLY B N 1
ATOM 3441 C CA . GLY B 1 91 ? 14.164 -33.531 -24.516 1 91.69 91 GLY B CA 1
ATOM 3442 C C . GLY B 1 91 ? 13.234 -32.938 -23.469 1 91.69 91 GLY B C 1
ATOM 3443 O O . GLY B 1 91 ? 12.43 -33.688 -22.875 1 91.69 91 GLY B O 1
ATOM 3444 N N . LEU B 1 92 ? 13.375 -31.688 -23.203 1 95.75 92 LEU B N 1
ATOM 3445 C CA . LEU B 1 92 ? 12.531 -31.047 -22.188 1 95.75 92 LEU B CA 1
ATOM 3446 C C . LEU B 1 92 ? 11.289 -30.438 -22.828 1 95.75 92 LEU B C 1
ATOM 3448 O O . LEU B 1 92 ? 11.375 -29.766 -23.859 1 95.75 92 LEU B O 1
ATOM 3452 N N . ARG B 1 93 ? 10.148 -30.734 -22.312 1 97.31 93 ARG B N 1
ATOM 3453 C CA . ARG B 1 93 ? 8.883 -30.125 -22.719 1 97.31 93 ARG B CA 1
ATOM 3454 C C . ARG B 1 93 ? 8.477 -29.016 -21.75 1 97.31 93 ARG B C 1
ATOM 3456 O O . ARG B 1 93 ? 8.594 -29.172 -20.531 1 97.31 93 ARG B O 1
ATOM 3463 N N . VAL B 1 94 ? 8.062 -27.891 -22.281 1 98.5 94 VAL B N 1
ATOM 3464 C CA . VAL B 1 94 ? 7.59 -26.781 -21.469 1 98.5 94 VAL B CA 1
ATOM 3465 C C . VAL B 1 94 ? 6.148 -26.438 -21.844 1 98.5 94 VAL B C 1
ATOM 3467 O O . VAL B 1 94 ? 5.844 -26.219 -23.016 1 98.5 94 VAL B O 1
ATOM 3470 N N . VAL B 1 95 ? 5.293 -26.453 -20.875 1 98.75 95 VAL B N 1
ATOM 3471 C CA . VAL B 1 95 ? 3.885 -26.125 -21.062 1 98.75 95 VAL B CA 1
ATOM 3472 C C . VAL B 1 95 ? 3.523 -24.891 -20.25 1 98.75 95 VAL B C 1
ATOM 3474 O O . VAL B 1 95 ? 3.629 -24.906 -19.016 1 98.75 95 VAL B O 1
ATOM 3477 N N . LEU B 1 96 ? 3.152 -23.812 -20.906 1 98.94 96 LEU B N 1
ATOM 3478 C CA . LEU B 1 96 ? 2.645 -22.625 -20.234 1 98.94 96 LEU B CA 1
ATOM 3479 C C . LEU B 1 96 ? 1.119 -22.594 -20.25 1 98.94 96 LEU B C 1
ATOM 3481 O O . LEU B 1 96 ? 0.505 -22.656 -21.328 1 98.94 96 LEU B O 1
ATOM 3485 N N . VAL B 1 97 ? 0.546 -22.594 -19.094 1 98.94 97 VAL B N 1
ATOM 3486 C CA . VAL B 1 97 ? -0.902 -22.516 -18.953 1 98.94 97 VAL B CA 1
ATOM 3487 C C . VAL B 1 97 ? -1.294 -21.094 -18.531 1 98.94 97 VAL B C 1
ATOM 3489 O O . VAL B 1 97 ? -0.942 -20.641 -17.438 1 98.94 97 VAL B O 1
ATOM 3492 N N . HIS B 1 98 ? -2.043 -20.406 -19.359 1 98.88 98 HIS B N 1
ATOM 3493 C CA . HIS B 1 98 ? -2.336 -18.984 -19.219 1 98.88 98 HIS B CA 1
ATOM 3494 C C . HIS B 1 98 ? -3.799 -18.75 -18.844 1 98.88 98 HIS B C 1
ATOM 3496 O O . HIS B 1 98 ? -4.695 -19.078 -19.625 1 98.88 98 HIS B O 1
ATOM 3502 N N . GLY B 1 99 ? -3.994 -18.266 -17.656 1 98.44 99 GLY B N 1
ATOM 3503 C CA . GLY B 1 99 ? -5.336 -17.859 -17.25 1 98.44 99 GLY B CA 1
ATOM 3504 C C . GLY B 1 99 ? -6.23 -19.047 -16.922 1 98.44 99 GLY B C 1
ATOM 3505 O O . GLY B 1 99 ? -7.309 -19.188 -17.5 1 98.44 99 GLY B O 1
ATOM 3506 N N . VAL B 1 100 ? -5.875 -19.812 -15.898 1 98.38 100 VAL B N 1
ATOM 3507 C CA . VAL B 1 100 ? -6.598 -21.031 -15.578 1 98.38 100 VAL B CA 1
ATOM 3508 C C . VAL B 1 100 ? -8.008 -20.688 -15.109 1 98.38 100 VAL B C 1
ATOM 3510 O O . VAL B 1 100 ? -8.945 -21.469 -15.297 1 98.38 100 VAL B O 1
ATOM 3513 N N . ASN B 1 101 ? -8.195 -19.594 -14.461 1 98.38 101 ASN B N 1
ATOM 3514 C CA . ASN B 1 101 ? -9.477 -19.016 -14.086 1 98.38 101 ASN B CA 1
ATOM 3515 C C . ASN B 1 101 ? -9.812 -17.797 -14.945 1 98.38 101 ASN B C 1
ATOM 3517 O O . ASN B 1 101 ? -9.781 -16.672 -14.469 1 98.38 101 ASN B O 1
ATOM 3521 N N . PRO B 1 102 ? -10.25 -18.094 -16.203 1 98.38 102 PRO B N 1
ATOM 3522 C CA . PRO B 1 102 ? -10.383 -16.984 -17.156 1 98.38 102 PRO B CA 1
ATOM 3523 C C . PRO B 1 102 ? -11.5 -16.016 -16.781 1 98.38 102 PRO B C 1
ATOM 3525 O O . PRO B 1 102 ? -11.406 -14.812 -17.078 1 98.38 102 PRO B O 1
ATOM 3528 N N . TRP B 1 103 ? -12.508 -16.469 -16.125 1 97.88 103 TRP B N 1
ATOM 3529 C CA . TRP B 1 103 ? -13.57 -15.562 -15.703 1 97.88 103 TRP B CA 1
ATOM 3530 C C . TRP B 1 103 ? -13.07 -14.594 -14.633 1 97.88 103 TRP B C 1
ATOM 3532 O O . TRP B 1 103 ? -13.266 -13.383 -14.75 1 97.88 103 TRP B O 1
ATOM 3542 N N . GLY B 1 104 ? -12.445 -15.18 -13.586 1 96.31 104 GLY B N 1
ATOM 3543 C CA . GLY B 1 104 ? -11.852 -14.305 -12.586 1 96.31 104 GLY B CA 1
ATOM 3544 C C . GLY B 1 104 ? -10.828 -13.352 -13.156 1 96.31 104 GLY B C 1
ATOM 3545 O O . GLY B 1 104 ? -10.758 -12.188 -12.75 1 96.31 104 GLY B O 1
ATOM 3546 N N . PHE B 1 105 ? -10.07 -13.867 -14.117 1 97 105 PHE B N 1
ATOM 3547 C CA . PHE B 1 105 ? -9.078 -13.07 -14.828 1 97 105 PHE B CA 1
ATOM 3548 C C . PHE B 1 105 ? -9.734 -11.867 -15.508 1 97 105 PHE B C 1
ATOM 3550 O O . PHE B 1 105 ? -9.328 -10.727 -15.281 1 97 105 PHE B O 1
ATOM 3557 N N . SER B 1 106 ? -10.742 -12.094 -16.188 1 96.5 106 SER B N 1
ATOM 3558 C CA . SER B 1 106 ? -11.422 -11.047 -16.953 1 96.5 106 SER B CA 1
ATOM 3559 C C . SER B 1 106 ? -12.133 -10.062 -16.031 1 96.5 106 SER B C 1
ATOM 3561 O O . SER B 1 106 ? -12.125 -8.852 -16.297 1 96.5 106 SER B O 1
ATOM 3563 N N . HIS B 1 107 ? -12.688 -10.57 -14.984 1 92.5 107 HIS B N 1
ATOM 3564 C CA . HIS B 1 107 ? -13.469 -9.734 -14.086 1 92.5 107 HIS B CA 1
ATOM 3565 C C . HIS B 1 107 ? -12.609 -9.188 -12.953 1 92.5 107 HIS B C 1
ATOM 3567 O O . HIS B 1 107 ? -13.109 -8.469 -12.086 1 92.5 107 HIS B O 1
ATOM 3573 N N . MET B 1 108 ? -11.398 -9.539 -13 1 90.69 108 MET B N 1
ATOM 3574 C CA . MET B 1 108 ? -10.438 -9.078 -12 1 90.69 108 MET B CA 1
ATOM 3575 C C . MET B 1 108 ? -10.875 -9.477 -10.594 1 90.69 108 MET B C 1
ATOM 3577 O O . MET B 1 108 ? -10.891 -8.641 -9.688 1 90.69 108 MET B O 1
ATOM 3581 N N . LEU B 1 109 ? -11.328 -10.695 -10.516 1 92.31 109 LEU B N 1
ATOM 3582 C CA . LEU B 1 109 ? -11.703 -11.297 -9.242 1 92.31 109 LEU B CA 1
ATOM 3583 C C . LEU B 1 109 ? -10.844 -12.523 -8.953 1 92.31 109 LEU B C 1
ATOM 3585 O O . LEU B 1 109 ? -10.391 -13.211 -9.875 1 92.31 109 LEU B O 1
ATOM 3589 N N . ARG B 1 110 ? -10.609 -12.742 -7.715 1 95.31 110 ARG B N 1
ATOM 3590 C CA . ARG B 1 110 ? -9.797 -13.875 -7.273 1 95.31 110 ARG B CA 1
ATOM 3591 C C . ARG B 1 110 ? -10.469 -15.195 -7.633 1 95.31 110 ARG B C 1
ATOM 3593 O O . ARG B 1 110 ? -9.797 -16.156 -8.031 1 95.31 110 ARG B O 1
ATOM 3600 N N . THR B 1 111 ? -11.797 -15.25 -7.477 1 96.75 111 THR B N 1
ATOM 3601 C CA . THR B 1 111 ? -12.547 -16.5 -7.523 1 96.75 111 THR B CA 1
ATOM 3602 C C . THR B 1 111 ? -13.227 -16.672 -8.883 1 96.75 111 THR B C 1
ATOM 3604 O O . THR B 1 111 ? -13.172 -15.773 -9.727 1 96.75 111 THR B O 1
ATOM 3607 N N . THR B 1 112 ? -13.789 -17.844 -9.102 1 97.31 112 THR B N 1
ATOM 3608 C CA . THR B 1 112 ? -14.539 -18.156 -10.312 1 97.31 112 THR B CA 1
ATOM 3609 C C . THR B 1 112 ? -15.914 -17.5 -10.273 1 97.31 112 THR B C 1
ATOM 3611 O O . THR B 1 112 ? -16.25 -16.812 -9.305 1 97.31 112 THR B O 1
ATOM 3614 N N . GLU B 1 113 ? -16.688 -17.688 -11.32 1 96 113 GLU B N 1
ATOM 3615 C CA . GLU B 1 113 ? -18.031 -17.141 -11.422 1 96 113 GLU B CA 1
ATOM 3616 C C . GLU B 1 113 ? -18.922 -17.641 -10.289 1 96 113 GLU B C 1
ATOM 3618 O O . GLU B 1 113 ? -19.812 -16.938 -9.828 1 96 113 GLU B O 1
ATOM 3623 N N . ALA B 1 114 ? -18.672 -18.797 -9.812 1 96.44 114 ALA B N 1
ATOM 3624 C CA . ALA B 1 114 ? -19.469 -19.406 -8.734 1 96.44 114 ALA B CA 1
ATOM 3625 C C . ALA B 1 114 ? -18.859 -19.078 -7.371 1 96.44 114 ALA B C 1
ATOM 3627 O O . ALA B 1 114 ? -19.234 -19.688 -6.363 1 96.44 114 ALA B O 1
ATOM 3628 N N . ASN B 1 115 ? -17.875 -18.156 -7.297 1 96.81 115 ASN B N 1
ATOM 3629 C CA . ASN B 1 115 ? -17.172 -17.688 -6.105 1 96.81 115 ASN B CA 1
ATOM 3630 C C . ASN B 1 115 ? -16.234 -18.75 -5.551 1 96.81 115 ASN B C 1
ATOM 3632 O O . ASN B 1 115 ? -15.812 -18.672 -4.395 1 96.81 115 ASN B O 1
ATOM 3636 N N . ILE B 1 116 ? -15.914 -19.672 -6.332 1 97.94 116 ILE B N 1
ATOM 3637 C CA . ILE B 1 116 ? -15.031 -20.75 -5.902 1 97.94 116 ILE B CA 1
ATOM 3638 C C . ILE B 1 116 ? -13.578 -20.281 -5.934 1 97.94 116 ILE B C 1
ATOM 3640 O O . ILE B 1 116 ? -13.133 -19.688 -6.914 1 97.94 116 ILE B O 1
ATOM 3644 N N . ASP B 1 117 ? -12.898 -20.438 -4.844 1 98.06 117 ASP B N 1
ATOM 3645 C CA . ASP B 1 117 ? -11.445 -20.328 -4.848 1 98.06 117 ASP B CA 1
ATOM 3646 C C . ASP B 1 117 ? -10.797 -21.562 -5.477 1 98.06 117 ASP B C 1
ATOM 3648 O O . ASP B 1 117 ? -10.805 -22.641 -4.879 1 98.06 117 ASP B O 1
ATOM 3652 N N . LEU B 1 118 ? -10.18 -21.344 -6.57 1 97.75 118 LEU B N 1
ATOM 3653 C CA . LEU B 1 118 ? -9.727 -22.484 -7.359 1 97.75 118 LEU B CA 1
ATOM 3654 C C . LEU B 1 118 ? -8.641 -23.25 -6.621 1 97.75 118 LEU B C 1
ATOM 3656 O O . LEU B 1 118 ? -8.5 -24.469 -6.809 1 97.75 118 LEU B O 1
ATOM 3660 N N . ASN B 1 119 ? -7.867 -22.609 -5.801 1 97.81 119 ASN B N 1
ATOM 3661 C CA . ASN B 1 119 ? -6.867 -23.312 -5.004 1 97.81 119 ASN B CA 1
ATOM 3662 C C . ASN B 1 119 ? -7.48 -23.938 -3.75 1 97.81 119 ASN B C 1
ATOM 3664 O O . ASN B 1 119 ? -6.777 -24.188 -2.771 1 97.81 119 ASN B O 1
ATOM 3668 N N . ARG B 1 120 ? -8.781 -24.125 -3.791 1 97.75 120 ARG B N 1
ATOM 3669 C CA . ARG B 1 120 ? -9.5 -24.906 -2.783 1 97.75 120 ARG B CA 1
ATOM 3670 C C . ARG B 1 120 ? -10.453 -25.906 -3.434 1 97.75 120 ARG B C 1
ATOM 3672 O O . ARG B 1 120 ? -11.305 -26.484 -2.76 1 97.75 120 ARG B O 1
ATOM 3679 N N . ASN B 1 121 ? -10.297 -26.125 -4.652 1 98.38 121 ASN B N 1
ATOM 3680 C CA . ASN B 1 121 ? -11.328 -26.859 -5.375 1 98.38 121 ASN B CA 1
ATOM 3681 C C . ASN B 1 121 ? -10.781 -28.172 -5.957 1 98.38 121 ASN B C 1
ATOM 3683 O O . ASN B 1 121 ? -11.5 -28.906 -6.633 1 98.38 121 ASN B O 1
ATOM 3687 N N . PHE B 1 122 ? -9.594 -28.531 -5.719 1 98 122 PHE B N 1
ATOM 3688 C CA . PHE B 1 122 ? -9.008 -29.734 -6.312 1 98 122 PHE B CA 1
ATOM 3689 C C . PHE B 1 122 ? -8.992 -30.875 -5.312 1 98 122 PHE B C 1
ATOM 3691 O O . PHE B 1 122 ? -7.969 -31.547 -5.148 1 98 122 PHE B O 1
ATOM 3698 N N . HIS B 1 123 ? -10.078 -31.062 -4.723 1 95.69 123 HIS B N 1
ATOM 3699 C CA . HIS B 1 123 ? -10.25 -32.156 -3.775 1 95.69 123 HIS B CA 1
ATOM 3700 C C . HIS B 1 123 ? -10.469 -33.469 -4.496 1 95.69 123 HIS B C 1
ATOM 3702 O O . HIS B 1 123 ? -10.891 -33.5 -5.652 1 95.69 123 HIS B O 1
ATOM 3708 N N . THR B 1 124 ? -10.203 -34.562 -3.777 1 92.94 124 THR B N 1
ATOM 3709 C CA . THR B 1 124 ? -10.359 -35.906 -4.352 1 92.94 124 THR B CA 1
ATOM 3710 C C . THR B 1 124 ? -11.711 -36.5 -3.982 1 92.94 124 THR B C 1
ATOM 3712 O O . THR B 1 124 ? -12.141 -37.5 -4.57 1 92.94 124 THR B O 1
ATOM 3715 N N . ALA B 1 125 ? -12.289 -35.906 -3.02 1 94.12 125 ALA B N 1
ATOM 3716 C CA . ALA B 1 125 ? -13.586 -36.406 -2.564 1 94.12 125 ALA B CA 1
ATOM 3717 C C . ALA B 1 125 ? -14.539 -35.25 -2.266 1 94.12 125 ALA B C 1
ATOM 3719 O O . ALA B 1 125 ? -14.117 -34.188 -1.816 1 94.12 125 ALA B O 1
ATOM 3720 N N . TRP B 1 126 ? -15.805 -35.562 -2.533 1 95 126 TRP B N 1
ATOM 3721 C CA . TRP B 1 126 ? -16.875 -34.594 -2.32 1 95 126 TRP B CA 1
ATOM 3722 C C . TRP B 1 126 ? -18.047 -35.25 -1.578 1 95 126 TRP B C 1
ATOM 3724 O O . TRP B 1 126 ? -18.328 -36.438 -1.759 1 95 126 TRP B O 1
ATOM 3734 N N . PRO B 1 127 ? -18.828 -34.469 -0.777 1 93 127 PRO B N 1
ATOM 3735 C CA . PRO B 1 127 ? -18.641 -33.062 -0.452 1 93 127 PRO B CA 1
ATOM 3736 C C . PRO B 1 127 ? -17.5 -32.812 0.535 1 93 127 PRO B C 1
ATOM 3738 O O . PRO B 1 127 ? -17.141 -33.719 1.287 1 93 127 PRO B O 1
ATOM 3741 N N . VAL B 1 128 ? -16.859 -31.641 0.473 1 95.44 128 VAL B N 1
ATOM 3742 C CA . VAL B 1 128 ? -15.836 -31.234 1.432 1 95.44 128 VAL B CA 1
ATOM 3743 C C . VAL B 1 128 ? -16.484 -30.875 2.762 1 95.44 128 VAL B C 1
ATOM 3745 O O . VAL B 1 128 ? -17.516 -30.188 2.789 1 95.44 128 VAL B O 1
ATOM 3748 N N . PRO B 1 129 ? -15.969 -31.359 3.859 1 93.94 129 PRO B N 1
ATOM 3749 C CA . PRO B 1 129 ? -16.578 -31.062 5.164 1 93.94 129 PRO B CA 1
ATOM 3750 C C . PRO B 1 129 ? -16.547 -29.578 5.508 1 93.94 129 PRO B C 1
ATOM 3752 O O . PRO B 1 129 ? -15.711 -28.844 4.984 1 93.94 129 PRO B O 1
ATOM 3755 N N . GLU B 1 130 ? -17.484 -29.266 6.414 1 96 130 GLU B N 1
ATOM 3756 C CA . GLU B 1 130 ? -17.516 -27.891 6.906 1 96 130 GLU B CA 1
ATOM 3757 C C . GLU B 1 130 ? -16.234 -27.562 7.668 1 96 130 GLU B C 1
ATOM 3759 O O . GLU B 1 130 ? -15.617 -28.438 8.273 1 96 130 GLU B O 1
ATOM 3764 N N . ASN B 1 131 ? -15.82 -26.344 7.57 1 97 131 ASN B N 1
ATOM 3765 C CA . ASN B 1 131 ? -14.617 -25.844 8.234 1 97 131 ASN B CA 1
ATOM 3766 C C . ASN B 1 131 ? -14.969 -25.031 9.469 1 97 131 ASN B C 1
ATOM 3768 O O . ASN B 1 131 ? -15.344 -23.859 9.359 1 97 131 ASN B O 1
ATOM 3772 N N . GLN B 1 132 ? -14.766 -25.594 10.617 1 96.44 132 GLN B N 1
ATOM 3773 C CA . GLN B 1 132 ? -15.141 -24.953 11.875 1 96.44 132 GLN B CA 1
ATOM 3774 C C . GLN B 1 132 ? -14.297 -23.703 12.125 1 96.44 132 GLN B C 1
ATOM 3776 O O . GLN B 1 132 ? -14.781 -22.719 12.695 1 96.44 132 GLN B O 1
ATOM 3781 N N . ALA B 1 133 ? -13.023 -23.797 11.734 1 96.19 133 ALA B N 1
ATOM 3782 C CA . ALA B 1 133 ? -12.156 -22.625 11.906 1 96.19 133 ALA B CA 1
ATOM 3783 C C . ALA B 1 133 ? -12.664 -21.438 11.086 1 96.19 133 ALA B C 1
ATOM 3785 O O . ALA B 1 133 ? -12.602 -20.297 11.539 1 96.19 133 ALA B O 1
ATOM 3786 N N . TYR B 1 134 ? -13.117 -21.734 9.914 1 96.5 134 TYR B N 1
ATOM 3787 C CA . TYR B 1 134 ? -13.695 -20.672 9.094 1 96.5 134 TYR B CA 1
ATOM 3788 C C . TYR B 1 134 ? -14.922 -20.062 9.781 1 96.5 134 TYR B C 1
ATOM 3790 O O . TYR B 1 134 ? -15.086 -18.844 9.789 1 96.5 134 TYR B O 1
ATOM 3798 N N . ARG B 1 135 ? -15.773 -20.906 10.273 1 95.69 135 ARG B N 1
ATOM 3799 C CA . ARG B 1 135 ? -16.953 -20.406 10.977 1 95.69 135 ARG B CA 1
ATOM 3800 C C . ARG B 1 135 ? -16.562 -19.469 12.109 1 95.69 135 ARG B C 1
ATOM 3802 O O . ARG B 1 135 ? -17.234 -18.453 12.344 1 95.69 135 ARG B O 1
ATOM 3809 N N . GLN B 1 136 ? -15.531 -19.781 12.75 1 95 136 GLN B N 1
ATOM 3810 C CA . GLN B 1 136 ? -15.047 -18.984 13.875 1 95 136 GLN B CA 1
ATOM 3811 C C . GLN B 1 136 ? -14.57 -17.609 13.406 1 95 136 GLN B C 1
ATOM 3813 O O . GLN B 1 136 ? -14.75 -16.625 14.109 1 95 136 GLN B O 1
ATOM 3818 N N . LEU B 1 137 ? -13.984 -17.562 12.258 1 95.44 137 LEU B N 1
ATOM 3819 C CA . LEU B 1 137 ? -13.352 -16.328 11.812 1 95.44 137 LEU B CA 1
ATOM 3820 C C . LEU B 1 137 ? -14.25 -15.562 10.844 1 95.44 137 LEU B C 1
ATOM 3822 O O . LEU B 1 137 ? -13.977 -14.406 10.516 1 95.44 137 LEU B O 1
ATOM 3826 N N . ALA B 1 138 ? -15.375 -16.125 10.438 1 94.06 138 ALA B N 1
ATOM 3827 C CA . ALA B 1 138 ? -16.281 -15.562 9.438 1 94.06 138 ALA B CA 1
ATOM 3828 C C . ALA B 1 138 ? -16.719 -14.156 9.828 1 94.06 138 ALA B C 1
ATOM 3830 O O . ALA B 1 138 ? -16.859 -13.289 8.969 1 94.06 138 ALA B O 1
ATOM 3831 N N . PRO B 1 139 ? -16.938 -13.852 11.102 1 91.69 139 PRO B N 1
ATOM 3832 C CA . PRO B 1 139 ? -17.359 -12.5 11.461 1 91.69 139 PRO B CA 1
ATOM 3833 C C . PRO B 1 139 ? -16.344 -11.43 11.086 1 91.69 139 PRO B C 1
ATOM 3835 O O . PRO B 1 139 ? -16.703 -10.273 10.859 1 91.69 139 PRO B O 1
ATOM 3838 N N . TYR B 1 140 ? -15.094 -11.797 10.984 1 91.5 140 TYR B N 1
ATOM 3839 C CA . TYR B 1 140 ? -14.047 -10.844 10.641 1 91.5 140 TYR B CA 1
ATOM 3840 C C . TYR B 1 140 ? -13.93 -10.68 9.125 1 91.5 140 TYR B C 1
ATOM 3842 O O . TYR B 1 140 ? -13.367 -9.695 8.641 1 91.5 140 TYR B O 1
ATOM 3850 N N . PHE B 1 141 ? -14.469 -11.648 8.406 1 89 141 PHE B N 1
ATOM 3851 C CA . PHE B 1 141 ? -14.336 -11.656 6.953 1 89 141 PHE B CA 1
ATOM 3852 C C . PHE B 1 141 ? -15.508 -10.93 6.305 1 89 141 PHE B C 1
ATOM 3854 O O . PHE B 1 141 ? -15.422 -10.5 5.152 1 89 141 PHE B O 1
ATOM 3861 N N . HIS B 1 142 ? -16.641 -10.75 7.012 1 81.44 142 HIS B N 1
ATOM 3862 C CA . HIS B 1 142 ? -17.875 -10.266 6.426 1 81.44 142 HIS B CA 1
ATOM 3863 C C . HIS B 1 142 ? -18.234 -8.875 6.945 1 81.44 142 HIS B C 1
ATOM 3865 O O . HIS B 1 142 ? -19.359 -8.641 7.402 1 81.44 142 HIS B O 1
ATOM 3871 N N . THR B 1 143 ? -17.297 -7.969 6.988 1 74.69 143 THR B N 1
ATOM 3872 C CA . THR B 1 143 ? -17.562 -6.621 7.48 1 74.69 143 THR B CA 1
ATOM 3873 C C . THR B 1 143 ? -17.656 -5.633 6.324 1 74.69 143 THR B C 1
ATOM 3875 O O . THR B 1 143 ? -17.125 -5.883 5.238 1 74.69 143 THR B O 1
ATOM 3878 N N . ASP B 1 144 ? -18.484 -4.605 6.551 1 71.94 144 ASP B N 1
ATOM 3879 C CA . ASP B 1 144 ? -18.562 -3.494 5.609 1 71.94 144 ASP B CA 1
ATOM 3880 C C . ASP B 1 144 ? -17.188 -2.852 5.422 1 71.94 144 ASP B C 1
ATOM 3882 O O . ASP B 1 144 ? -16.484 -2.561 6.402 1 71.94 144 ASP B O 1
ATOM 3886 N N . GLN B 1 145 ? -16.875 -2.744 4.164 1 72 145 GLN B N 1
ATOM 3887 C CA . GLN B 1 145 ? -15.508 -2.316 3.861 1 72 145 GLN B CA 1
ATOM 3888 C C . GLN B 1 145 ? -15.477 -0.876 3.355 1 72 145 GLN B C 1
ATOM 3890 O O . GLN B 1 145 ? -14.445 -0.395 2.889 1 72 145 GLN B O 1
ATOM 3895 N N . SER B 1 146 ? -16.594 -0.279 3.453 1 71.75 146 SER B N 1
ATOM 3896 C CA . SER B 1 146 ? -16.656 1.069 2.896 1 71.75 146 SER B CA 1
ATOM 3897 C C . SER B 1 146 ? -16.047 2.088 3.857 1 71.75 146 SER B C 1
ATOM 3899 O O . SER B 1 146 ? -15.703 3.203 3.457 1 71.75 146 SER B O 1
ATOM 3901 N N . ASP B 1 147 ? -15.867 1.644 5.082 1 79.81 147 ASP B N 1
ATOM 3902 C CA . ASP B 1 147 ? -15.32 2.533 6.098 1 79.81 147 ASP B CA 1
ATOM 3903 C C . ASP B 1 147 ? -13.898 2.123 6.48 1 79.81 147 ASP B C 1
ATOM 3905 O O . ASP B 1 147 ? -13.695 1.071 7.094 1 79.81 147 ASP B O 1
ATOM 3909 N N . ALA B 1 148 ? -12.938 2.996 6.203 1 84.62 148 ALA B N 1
ATOM 3910 C CA . ALA B 1 148 ? -11.523 2.684 6.414 1 84.62 148 ALA B CA 1
ATOM 3911 C C . ALA B 1 148 ? -11.234 2.438 7.891 1 84.62 148 ALA B C 1
ATOM 3913 O O . ALA B 1 148 ? -10.453 1.547 8.234 1 84.62 148 ALA B O 1
ATOM 3914 N N . ALA B 1 149 ? -11.797 3.262 8.742 1 87.31 149 ALA B N 1
ATOM 3915 C CA . ALA B 1 149 ? -11.586 3.09 10.172 1 87.31 149 ALA B CA 1
ATOM 3916 C C . ALA B 1 149 ? -12.133 1.751 10.656 1 87.31 149 ALA B C 1
ATOM 3918 O O . ALA B 1 149 ? -11.523 1.089 11.5 1 87.31 149 ALA B O 1
ATOM 3919 N N . GLU B 1 150 ? -13.234 1.398 10.102 1 86.31 150 GLU B N 1
ATOM 3920 C CA . GLU B 1 150 ? -13.836 0.119 10.461 1 86.31 150 GLU B CA 1
ATOM 3921 C C . GLU B 1 150 ? -13.008 -1.05 9.938 1 86.31 150 GLU B C 1
ATOM 3923 O O . GLU B 1 150 ? -12.914 -2.096 10.586 1 86.31 150 GLU B O 1
ATOM 3928 N N . ASP B 1 151 ? -12.461 -0.846 8.781 1 87.81 151 ASP B N 1
ATOM 3929 C CA . ASP B 1 151 ? -11.578 -1.873 8.227 1 87.81 151 ASP B CA 1
ATOM 3930 C C . ASP B 1 151 ? -10.391 -2.129 9.148 1 87.81 151 ASP B C 1
ATOM 3932 O O . ASP B 1 151 ? -10.031 -3.279 9.398 1 87.81 151 ASP B O 1
ATOM 3936 N N . LEU B 1 152 ? -9.852 -1.072 9.594 1 89.38 152 LEU B N 1
ATOM 3937 C CA . LEU B 1 152 ? -8.703 -1.18 10.492 1 89.38 152 LEU B CA 1
ATOM 3938 C C . LEU B 1 152 ? -9.109 -1.819 11.82 1 89.38 152 LEU B C 1
ATOM 3940 O O . LEU B 1 152 ? -8.383 -2.66 12.352 1 89.38 152 LEU B O 1
ATOM 3944 N N . ARG B 1 153 ? -10.211 -1.391 12.336 1 90 153 ARG B N 1
ATOM 3945 C CA . ARG B 1 153 ? -10.711 -1.974 13.578 1 90 153 ARG B CA 1
ATOM 3946 C C . ARG B 1 153 ? -10.914 -3.477 13.43 1 90 153 ARG B C 1
ATOM 3948 O O . ARG B 1 153 ? -10.57 -4.246 14.336 1 90 153 ARG B O 1
ATOM 3955 N N . ALA B 1 154 ? -11.492 -3.867 12.289 1 90.88 154 ALA B N 1
ATOM 3956 C CA . ALA B 1 154 ? -11.719 -5.285 12.023 1 90.88 154 ALA B CA 1
ATOM 3957 C C . ALA B 1 154 ? -10.406 -6.055 11.977 1 90.88 154 ALA B C 1
ATOM 3959 O O . ALA B 1 154 ? -10.297 -7.156 12.516 1 90.88 154 ALA B O 1
ATOM 3960 N N . TRP B 1 155 ? -9.438 -5.469 11.344 1 92.62 155 TRP B N 1
ATOM 3961 C CA . TRP B 1 155 ? -8.117 -6.086 11.25 1 92.62 155 TRP B CA 1
ATOM 3962 C C . TRP B 1 155 ? -7.492 -6.25 12.633 1 92.62 155 TRP B C 1
ATOM 3964 O O . TRP B 1 155 ? -6.973 -7.316 12.961 1 92.62 155 TRP B O 1
ATOM 3974 N N . ARG B 1 156 ? -7.551 -5.199 13.438 1 92.88 156 ARG B N 1
ATOM 3975 C CA . ARG B 1 156 ? -6.965 -5.234 14.773 1 92.88 156 ARG B CA 1
ATOM 3976 C C . ARG B 1 156 ? -7.684 -6.246 15.664 1 92.88 156 ARG B C 1
ATOM 3978 O O . ARG B 1 156 ? -7.051 -6.949 16.453 1 92.88 156 ARG B O 1
ATOM 3985 N N . ALA B 1 157 ? -9 -6.281 15.531 1 93.81 157 ALA B N 1
ATOM 3986 C CA . ALA B 1 157 ? -9.773 -7.27 16.281 1 93.81 157 ALA B CA 1
ATOM 3987 C C . ALA B 1 157 ? -9.414 -8.688 15.844 1 93.81 157 ALA B C 1
ATOM 3989 O O . ALA B 1 157 ? -9.289 -9.586 16.672 1 93.81 157 ALA B O 1
ATOM 3990 N N . TYR B 1 158 ? -9.273 -8.891 14.547 1 94.69 158 TYR B N 1
ATOM 3991 C CA . TYR B 1 158 ? -8.859 -10.164 13.969 1 94.69 158 TYR B CA 1
ATOM 3992 C C . TYR B 1 158 ? -7.504 -10.602 14.523 1 94.69 158 TYR B C 1
ATOM 3994 O O . TYR B 1 158 ? -7.355 -11.727 15.008 1 94.69 158 TYR B O 1
ATOM 4002 N N . CYS B 1 159 ? -6.547 -9.703 14.523 1 94.81 159 CYS B N 1
ATOM 4003 C CA . CYS B 1 159 ? -5.211 -9.992 15.031 1 94.81 159 CYS B CA 1
ATOM 4004 C C . CYS B 1 159 ? -5.246 -10.289 16.516 1 94.81 159 CYS B C 1
ATOM 4006 O O . CYS B 1 159 ? -4.613 -11.242 16.984 1 94.81 159 CYS B O 1
ATOM 4008 N N . SER B 1 160 ? -5.973 -9.438 17.234 1 95.5 160 SER B N 1
ATOM 4009 C CA . SER B 1 160 ? -6.094 -9.641 18.672 1 95.5 160 SER B CA 1
ATOM 4010 C C . SER B 1 160 ? -6.676 -11.016 18.984 1 95.5 160 SER B C 1
ATOM 4012 O O . SER B 1 160 ? -6.203 -11.703 19.891 1 95.5 160 SER B O 1
ATOM 4014 N N . TYR B 1 161 ? -7.664 -11.406 18.25 1 95.69 161 TYR B N 1
ATOM 4015 C CA . TYR B 1 161 ? -8.273 -12.711 18.438 1 95.69 161 TYR B CA 1
ATOM 4016 C C . TYR B 1 161 ? -7.262 -13.828 18.188 1 95.69 161 TYR B C 1
ATOM 4018 O O . TYR B 1 161 ? -7.164 -14.766 18.984 1 95.69 161 TYR B O 1
ATOM 4026 N N . LEU B 1 162 ? -6.504 -13.727 17.141 1 94.56 162 LEU B N 1
ATOM 4027 C CA . LEU B 1 162 ? -5.543 -14.758 16.781 1 94.56 162 LEU B CA 1
ATOM 4028 C C . LEU B 1 162 ? -4.371 -14.781 17.75 1 94.56 162 LEU B C 1
ATOM 4030 O O . LEU B 1 162 ? -3.824 -15.844 18.047 1 94.56 162 LEU B O 1
ATOM 4034 N N . ASP B 1 163 ? -3.988 -13.609 18.219 1 94.06 163 ASP B N 1
ATOM 4035 C CA . ASP B 1 163 ? -2.949 -13.547 19.25 1 94.06 163 ASP B CA 1
ATOM 4036 C C . ASP B 1 163 ? -3.375 -14.289 20.516 1 94.06 163 ASP B C 1
ATOM 4038 O O . ASP B 1 163 ? -2.549 -14.922 21.172 1 94.06 163 ASP B O 1
ATOM 4042 N N . GLN B 1 164 ? -4.629 -14.195 20.828 1 95.5 164 GLN B N 1
ATOM 4043 C CA . GLN B 1 164 ? -5.16 -14.789 22.062 1 95.5 164 GLN B CA 1
ATOM 4044 C C . GLN B 1 164 ? -5.445 -16.281 21.859 1 95.5 164 GLN B C 1
ATOM 4046 O O . GLN B 1 164 ? -5.305 -17.062 22.797 1 95.5 164 GLN B O 1
ATOM 4051 N N . ASN B 1 165 ? -5.82 -16.688 20.672 1 94.38 165 ASN B N 1
ATOM 4052 C CA . ASN B 1 165 ? -6.352 -18.031 20.469 1 94.38 165 ASN B CA 1
ATOM 4053 C C . ASN B 1 165 ? -5.41 -18.891 19.625 1 94.38 165 ASN B C 1
ATOM 4055 O O . ASN B 1 165 ? -5.582 -20.109 19.547 1 94.38 165 ASN B O 1
ATOM 4059 N N . GLY B 1 166 ? -4.391 -18.266 19.047 1 90.62 166 GLY B N 1
ATOM 4060 C CA . GLY B 1 166 ? -3.428 -19 18.25 1 90.62 166 GLY B CA 1
ATOM 4061 C C . GLY B 1 166 ? -3.59 -18.75 16.75 1 90.62 166 GLY B C 1
ATOM 4062 O O . GLY B 1 166 ? -4.695 -18.859 16.219 1 90.62 166 GLY B O 1
ATOM 4063 N N . TRP B 1 167 ? -2.49 -18.531 16.141 1 89.38 167 TRP B N 1
ATOM 4064 C CA . TRP B 1 167 ? -2.49 -18.172 14.727 1 89.38 167 TRP B CA 1
ATOM 4065 C C . TRP B 1 167 ? -2.725 -19.406 13.844 1 89.38 167 TRP B C 1
ATOM 4067 O O . TRP B 1 167 ? -3.008 -19.266 12.656 1 89.38 167 TRP B O 1
ATOM 4077 N N . ASP B 1 168 ? -2.619 -20.578 14.336 1 88.94 168 ASP B N 1
ATOM 4078 C CA . ASP B 1 168 ? -2.914 -21.797 13.594 1 88.94 168 ASP B CA 1
ATOM 4079 C C . ASP B 1 168 ? -4.371 -21.812 13.133 1 88.94 168 ASP B C 1
ATOM 4081 O O . ASP B 1 168 ? -4.699 -22.453 12.133 1 88.94 168 ASP B O 1
ATOM 4085 N N . ILE B 1 169 ? -5.258 -21.141 13.867 1 93.5 169 ILE B N 1
ATOM 4086 C CA . ILE B 1 169 ? -6.664 -21.047 13.5 1 93.5 169 ILE B CA 1
ATOM 4087 C C . ILE B 1 169 ? -6.789 -20.406 12.109 1 93.5 169 ILE B C 1
ATOM 4089 O O . ILE B 1 169 ? -7.621 -20.828 11.305 1 93.5 169 ILE B O 1
ATOM 4093 N N . GLU B 1 170 ? -5.984 -19.422 11.859 1 92.38 170 GLU B N 1
ATOM 4094 C CA . GLU B 1 170 ? -6.035 -18.766 10.547 1 92.38 170 GLU B CA 1
ATOM 4095 C C . GLU B 1 170 ? -5.695 -19.75 9.43 1 92.38 170 GLU B C 1
ATOM 4097 O O . GLU B 1 170 ? -6.383 -19.797 8.406 1 92.38 170 GLU B O 1
ATOM 4102 N N . GLY B 1 171 ? -4.602 -20.5 9.688 1 90.06 171 GLY B N 1
ATOM 4103 C CA . GLY B 1 171 ? -4.215 -21.484 8.695 1 90.06 171 GLY B CA 1
ATOM 4104 C C . GLY B 1 171 ? -5.328 -22.453 8.352 1 90.06 171 GLY B C 1
ATOM 4105 O O . GLY B 1 171 ? -5.547 -22.766 7.18 1 90.06 171 GLY B O 1
ATOM 4106 N N . ARG B 1 172 ? -6.004 -22.891 9.336 1 93.25 172 ARG B N 1
ATOM 4107 C CA . ARG B 1 172 ? -7.117 -23.812 9.133 1 93.25 172 ARG B CA 1
ATOM 4108 C C . ARG B 1 172 ? -8.281 -23.125 8.438 1 93.25 172 ARG B C 1
ATOM 4110 O O . ARG B 1 172 ? -8.898 -23.688 7.531 1 93.25 172 ARG B O 1
ATOM 4117 N N . ALA B 1 173 ? -8.516 -21.938 8.844 1 93.88 173 ALA B N 1
ATOM 4118 C CA . ALA B 1 173 ? -9.664 -21.188 8.32 1 93.88 173 ALA B CA 1
ATOM 4119 C C . ALA B 1 173 ? -9.5 -20.922 6.824 1 93.88 173 ALA B C 1
ATOM 4121 O O . ALA B 1 173 ? -10.461 -21 6.062 1 93.88 173 ALA B O 1
ATOM 4122 N N . ILE B 1 174 ? -8.297 -20.656 6.434 1 92.19 174 ILE B N 1
ATOM 4123 C CA . ILE B 1 174 ? -8.086 -20.203 5.062 1 92.19 174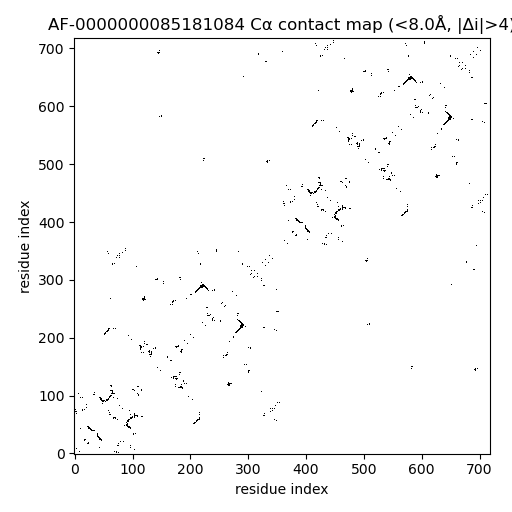 ILE B CA 1
ATOM 4124 C C . ILE B 1 174 ? -7.863 -21.406 4.152 1 92.19 174 ILE B C 1
ATOM 4126 O O . ILE B 1 174 ? -7.664 -21.25 2.945 1 92.19 174 ILE B O 1
ATOM 4130 N N . SER B 1 175 ? -7.91 -22.609 4.664 1 93.62 175 SER B N 1
ATOM 4131 C CA . SER B 1 175 ? -7.645 -23.828 3.9 1 93.62 175 SER B CA 1
ATOM 4132 C C . SER B 1 175 ? -8.852 -24.219 3.061 1 93.62 175 SER B C 1
ATOM 4134 O O . SER B 1 175 ? -8.797 -25.188 2.297 1 93.62 175 SER B O 1
ATOM 4136 N N . GLY B 1 176 ? -9.922 -23.469 3.168 1 95.56 176 GLY B N 1
ATOM 4137 C CA . GLY B 1 176 ? -11.117 -23.719 2.383 1 95.56 176 GLY B CA 1
ATOM 4138 C C . GLY B 1 176 ? -12.344 -24 3.236 1 95.56 176 GLY B C 1
ATOM 4139 O O . GLY B 1 176 ? -12.234 -24.531 4.34 1 95.56 176 GLY B O 1
ATOM 4140 N N . GLN B 1 177 ? -13.516 -23.625 2.721 1 96.75 177 GLN B N 1
ATOM 4141 C CA . GLN B 1 177 ? -14.773 -23.875 3.416 1 96.75 177 GLN B CA 1
ATOM 4142 C C . GLN B 1 177 ? -15.906 -24.125 2.428 1 96.75 177 GLN B C 1
ATOM 4144 O O . GLN B 1 177 ? -15.953 -23.531 1.354 1 96.75 177 GLN B O 1
ATOM 4149 N N . SER B 1 178 ? -16.797 -25.031 2.84 1 97 178 SER B N 1
ATOM 4150 C CA . SER B 1 178 ? -17.875 -25.453 1.945 1 97 178 SER B CA 1
ATOM 4151 C C . SER B 1 178 ? -19.219 -24.906 2.396 1 97 178 SER B C 1
ATOM 4153 O O . SER B 1 178 ? -20.219 -25.031 1.684 1 97 178 SER B O 1
ATOM 4155 N N . GLN B 1 179 ? -19.281 -24.219 3.498 1 96.25 179 GLN B N 1
ATOM 4156 C CA . GLN B 1 179 ? -20.562 -23.953 4.156 1 96.25 179 GLN B CA 1
ATOM 4157 C C . GLN B 1 179 ? -21.141 -22.609 3.723 1 96.25 179 GLN B C 1
ATOM 4159 O O . GLN B 1 179 ? -22.328 -22.359 3.877 1 96.25 179 GLN B O 1
ATOM 4164 N N . ASP B 1 180 ? -20.391 -21.672 3.275 1 96.12 180 ASP B N 1
ATOM 4165 C CA . ASP B 1 180 ? -20.844 -20.344 2.885 1 96.12 180 ASP B CA 1
ATOM 4166 C C . ASP B 1 180 ? -20.5 -20.047 1.43 1 96.12 180 ASP B C 1
ATOM 4168 O O . ASP B 1 180 ? -19.406 -19.547 1.14 1 96.12 180 ASP B O 1
ATOM 4172 N N . PRO B 1 181 ? -21.438 -20.188 0.53 1 96.44 181 PRO B N 1
ATOM 4173 C CA . PRO B 1 181 ? -21.141 -19.969 -0.889 1 96.44 181 PRO B CA 1
ATOM 4174 C C . PRO B 1 181 ? -20.781 -18.531 -1.206 1 96.44 181 PRO B C 1
ATOM 4176 O O . PRO B 1 181 ? -20.266 -18.234 -2.287 1 96.44 181 PRO B O 1
ATOM 4179 N N . LYS B 1 182 ? -21.031 -17.609 -0.34 1 95.06 182 LYS B N 1
ATOM 4180 C CA . LYS B 1 182 ? -20.703 -16.203 -0.56 1 95.06 182 LYS B CA 1
ATOM 4181 C C . LYS B 1 182 ? -19.438 -15.82 0.19 1 95.06 182 LYS B C 1
ATOM 4183 O O . LYS B 1 182 ? -18.953 -14.688 0.072 1 95.06 182 LYS B O 1
ATOM 4188 N N . GLY B 1 183 ? -18.844 -16.734 0.927 1 95.56 183 GLY B N 1
ATOM 4189 C CA . GLY B 1 183 ? -17.672 -16.469 1.738 1 95.56 183 GLY B CA 1
ATOM 4190 C C . GLY B 1 183 ? -16.375 -16.594 0.966 1 95.56 183 GLY B C 1
ATOM 4191 O O . GLY B 1 183 ? -16.375 -17.031 -0.189 1 95.56 183 GLY B O 1
ATOM 4192 N N . ILE B 1 184 ? -15.297 -16.188 1.591 1 95.19 184 ILE B N 1
ATOM 4193 C CA . ILE B 1 184 ? -13.969 -16.328 1.001 1 95.19 184 ILE B CA 1
ATOM 4194 C C . ILE B 1 184 ? -13.5 -17.781 1.14 1 95.19 184 ILE B C 1
ATOM 4196 O O . ILE B 1 184 ? -13.961 -18.5 2.023 1 95.19 184 ILE B O 1
ATOM 4200 N N . PHE B 1 185 ? -12.664 -18.25 0.26 1 96.69 185 PHE B N 1
ATOM 4201 C CA . PHE B 1 185 ? -12.047 -19.562 0.241 1 96.69 185 PHE B CA 1
ATOM 4202 C C . PHE B 1 185 ? -13.094 -20.656 0.046 1 96.69 185 PHE B C 1
ATOM 4204 O O . PHE B 1 185 ? -12.969 -21.75 0.582 1 96.69 185 PHE B O 1
ATOM 4211 N N . TYR B 1 186 ? -14.141 -20.297 -0.627 1 97.56 186 TYR B N 1
ATOM 4212 C CA . TYR B 1 186 ? -15.219 -21.25 -0.898 1 97.56 186 TYR B CA 1
ATOM 4213 C C . TYR B 1 186 ? -14.742 -22.359 -1.821 1 97.56 186 TYR B C 1
ATOM 4215 O O . TYR B 1 186 ? -14.18 -22.094 -2.887 1 97.56 186 TYR B O 1
ATOM 4223 N N . THR B 1 187 ? -14.969 -23.641 -1.433 1 98.06 187 THR B N 1
ATOM 4224 C CA . THR B 1 187 ? -14.453 -24.797 -2.148 1 98.06 187 THR B CA 1
ATOM 4225 C C . THR B 1 187 ? -15.398 -25.203 -3.273 1 98.06 187 THR B C 1
ATOM 4227 O O . THR B 1 187 ? -14.992 -25.906 -4.203 1 98.06 187 THR B O 1
ATOM 4230 N N . GLY B 1 188 ? -16.625 -24.797 -3.213 1 97.44 188 GLY B N 1
ATOM 4231 C CA . GLY B 1 188 ? -17.656 -25.344 -4.078 1 97.44 188 GLY B CA 1
ATOM 4232 C C . GLY B 1 188 ? -18.156 -26.703 -3.607 1 97.44 188 GLY B C 1
ATOM 4233 O O . GLY B 1 188 ? -17.766 -27.188 -2.545 1 97.44 188 GLY B O 1
ATOM 4234 N N . THR B 1 189 ? -19.109 -27.266 -4.355 1 96.56 189 THR B N 1
ATOM 4235 C CA . THR B 1 189 ? -19.719 -28.547 -3.998 1 96.56 189 THR B CA 1
ATOM 4236 C C . THR B 1 189 ? -19.25 -29.656 -4.949 1 96.56 189 THR B C 1
ATOM 4238 O O . THR B 1 189 ? -19.719 -30.781 -4.867 1 96.56 189 THR B O 1
ATOM 4241 N N . GLY B 1 190 ? -18.422 -29.359 -5.777 1 97.38 190 GLY B N 1
ATOM 4242 C CA . GLY B 1 190 ? -17.812 -30.234 -6.773 1 97.38 190 GLY B CA 1
ATOM 4243 C C . GLY B 1 190 ? -16.766 -29.547 -7.609 1 97.38 190 GLY B C 1
ATOM 4244 O O . GLY B 1 190 ? -16.469 -28.359 -7.41 1 97.38 190 GLY B O 1
ATOM 4245 N N . PRO B 1 191 ? -16.141 -30.297 -8.523 1 97.62 191 PRO B N 1
ATOM 4246 C CA . PRO B 1 191 ? -15.125 -29.688 -9.375 1 97.62 191 PRO B CA 1
ATOM 4247 C C . PRO B 1 191 ? -15.688 -28.594 -10.281 1 97.62 191 PRO B C 1
ATOM 4249 O O . PRO B 1 191 ? -16.688 -28.812 -10.953 1 97.62 191 PRO B O 1
ATOM 4252 N N . ASP B 1 192 ? -15.023 -27.469 -10.242 1 97.5 192 ASP B N 1
ATOM 4253 C CA . ASP B 1 192 ? -15.352 -26.344 -11.109 1 97.5 192 ASP B CA 1
ATOM 4254 C C . ASP B 1 192 ? -14.914 -26.625 -12.547 1 97.5 192 ASP B C 1
ATOM 4256 O O . ASP B 1 192 ? -14.148 -27.547 -12.805 1 97.5 192 ASP B O 1
ATOM 4260 N N . TRP B 1 193 ? -15.484 -25.875 -13.484 1 97.81 193 TRP B N 1
ATOM 4261 C CA . TRP B 1 193 ? -15.07 -25.984 -14.883 1 97.81 193 TRP B CA 1
ATOM 4262 C C . TRP B 1 193 ? -13.555 -25.828 -15.016 1 97.81 193 TRP B C 1
ATOM 4264 O O . TRP B 1 193 ? -12.922 -26.578 -15.758 1 97.81 193 TRP B O 1
ATOM 4274 N N . ALA B 1 194 ? -12.969 -24.875 -14.359 1 97.88 194 ALA B N 1
ATOM 4275 C CA . ALA B 1 194 ? -11.531 -24.625 -14.43 1 97.88 194 ALA B CA 1
ATOM 4276 C C . ALA B 1 194 ? -10.742 -25.828 -13.906 1 97.88 194 ALA B C 1
ATOM 4278 O O . ALA B 1 194 ? -9.664 -26.125 -14.406 1 97.88 194 ALA B O 1
ATOM 4279 N N . ASN B 1 195 ? -11.25 -26.438 -12.852 1 98.31 195 ASN B N 1
ATOM 4280 C CA . ASN B 1 195 ? -10.656 -27.672 -12.328 1 98.31 195 ASN B CA 1
ATOM 4281 C C . ASN B 1 195 ? -10.625 -28.766 -13.391 1 98.31 195 ASN B C 1
ATOM 4283 O O . ASN B 1 195 ? -9.57 -29.328 -13.672 1 98.31 195 ASN B O 1
ATOM 4287 N N . LEU B 1 196 ? -11.742 -29 -14.008 1 98.06 196 LEU B N 1
ATOM 4288 C CA . LEU B 1 196 ? -11.852 -30.047 -15.023 1 98.06 196 LEU B CA 1
ATOM 4289 C C . LEU B 1 196 ? -10.992 -29.719 -16.234 1 98.06 196 LEU B C 1
ATOM 4291 O O . LEU B 1 196 ? -10.352 -30.609 -16.812 1 98.06 196 LEU B O 1
ATOM 4295 N N . THR B 1 197 ? -11.008 -28.5 -16.594 1 98.5 197 THR B N 1
ATOM 4296 C CA . THR B 1 197 ? -10.219 -28.062 -17.734 1 98.5 197 THR B CA 1
ATOM 4297 C C . THR B 1 197 ? -8.727 -28.25 -17.469 1 98.5 197 THR B C 1
ATOM 4299 O O . THR B 1 197 ? -7.988 -28.719 -18.344 1 98.5 197 THR B O 1
ATOM 4302 N N . PHE B 1 198 ? -8.266 -27.891 -16.297 1 98.56 198 PHE B N 1
ATOM 4303 C CA . PHE B 1 198 ? -6.855 -28.031 -15.953 1 98.56 198 PHE B CA 1
ATOM 4304 C C . PHE B 1 198 ? -6.445 -29.5 -15.992 1 98.56 198 PHE B C 1
ATOM 4306 O O . PHE B 1 198 ? -5.375 -29.844 -16.5 1 98.56 198 PHE B O 1
ATOM 4313 N N . ARG B 1 199 ? -7.273 -30.406 -15.477 1 97.94 199 ARG B N 1
ATOM 4314 C CA . ARG B 1 199 ? -7.004 -31.844 -15.523 1 97.94 199 ARG B CA 1
ATOM 4315 C C . ARG B 1 199 ? -6.91 -32.312 -16.969 1 97.94 199 ARG B C 1
ATOM 4317 O O . ARG B 1 199 ? -6.066 -33.156 -17.297 1 97.94 199 ARG B O 1
ATOM 4324 N N . ARG B 1 200 ? -7.801 -31.781 -17.797 1 98.19 200 ARG B N 1
ATOM 4325 C CA . ARG B 1 200 ? -7.738 -32.125 -19.219 1 98.19 200 ARG B CA 1
ATOM 4326 C C . ARG B 1 200 ? -6.414 -31.672 -19.828 1 98.19 200 ARG B C 1
ATOM 4328 O O . ARG B 1 200 ? -5.809 -32.406 -20.609 1 98.19 200 ARG B O 1
ATOM 4335 N N . ILE B 1 201 ? -5.984 -30.484 -19.5 1 98.31 201 ILE B N 1
ATOM 4336 C CA . ILE B 1 201 ? -4.727 -29.938 -20 1 98.31 201 ILE B CA 1
ATOM 4337 C C . ILE B 1 201 ? -3.568 -30.828 -19.562 1 98.31 201 ILE B C 1
ATOM 4339 O O . ILE B 1 201 ? -2.686 -31.141 -20.375 1 98.31 201 ILE B O 1
ATOM 4343 N N . LEU B 1 202 ? -3.564 -31.281 -18.328 1 97.81 202 LEU B N 1
ATOM 4344 C CA . LEU B 1 202 ? -2.525 -32.188 -17.828 1 97.81 202 LEU B CA 1
ATOM 4345 C C . LEU B 1 202 ? -2.504 -33.469 -18.641 1 97.81 202 LEU B C 1
ATOM 4347 O O . LEU B 1 202 ? -1.438 -33.938 -19.062 1 97.81 202 LEU B O 1
ATOM 4351 N N . ASN B 1 203 ? -3.643 -34 -18.906 1 96.31 203 ASN B N 1
ATOM 4352 C CA . ASN B 1 203 ? -3.742 -35.25 -19.656 1 96.31 203 ASN B CA 1
ATOM 4353 C C . ASN B 1 203 ? -3.324 -35.062 -21.109 1 96.31 203 ASN B C 1
ATOM 4355 O O . ASN B 1 203 ? -2.717 -35.969 -21.703 1 96.31 203 ASN B O 1
ATOM 4359 N N . ASP B 1 204 ? -3.645 -33.969 -21.625 1 96.94 204 ASP B N 1
ATOM 4360 C CA . ASP B 1 204 ? -3.357 -33.688 -23.031 1 96.94 204 ASP B CA 1
ATOM 4361 C C . ASP B 1 204 ? -1.862 -33.469 -23.25 1 96.94 204 ASP B C 1
ATOM 4363 O O . ASP B 1 204 ? -1.331 -33.812 -24.312 1 96.94 204 ASP B O 1
ATOM 4367 N N . HIS B 1 205 ? -1.163 -32.938 -22.219 1 97 205 HIS B N 1
ATOM 4368 C CA . HIS B 1 205 ? 0.149 -32.406 -22.578 1 97 205 HIS B CA 1
ATOM 4369 C C . HIS B 1 205 ? 1.243 -33.031 -21.719 1 97 205 HIS B C 1
ATOM 4371 O O . HIS B 1 205 ? 2.432 -32.812 -21.969 1 97 205 HIS B O 1
ATOM 4377 N N . PHE B 1 206 ? 0.917 -33.781 -20.672 1 94.81 206 PHE B N 1
ATOM 4378 C CA . PHE B 1 206 ? 1.94 -34.281 -19.781 1 94.81 206 PHE B CA 1
ATOM 4379 C C . PHE B 1 206 ? 1.892 -35.812 -19.719 1 94.81 206 PHE B C 1
ATOM 4381 O O . PHE B 1 206 ? 2.619 -36.438 -18.953 1 94.81 206 PHE B O 1
ATOM 4388 N N . ASN B 1 207 ? 1.05 -36.375 -20.484 1 81.25 207 ASN B N 1
ATOM 4389 C CA . ASN B 1 207 ? 0.983 -37.812 -20.453 1 81.25 207 ASN B CA 1
ATOM 4390 C C . ASN B 1 207 ? 2.334 -38.469 -20.781 1 81.25 207 ASN B C 1
ATOM 4392 O O . ASN B 1 207 ? 2.967 -38.094 -21.766 1 81.25 207 ASN B O 1
ATOM 4396 N N . GLY B 1 208 ? 2.928 -39.281 -19.875 1 83.81 208 GLY B N 1
ATOM 4397 C CA . GLY B 1 208 ? 4.164 -40 -20.078 1 83.81 208 GLY B CA 1
ATOM 4398 C C . GLY B 1 208 ? 5.363 -39.375 -19.406 1 83.81 208 GLY B C 1
ATOM 4399 O O . GLY B 1 208 ? 6.438 -39.969 -19.344 1 83.81 208 GLY B O 1
ATOM 4400 N N . ALA B 1 209 ? 5.219 -38.125 -18.938 1 94.25 209 ALA B N 1
ATOM 4401 C CA . ALA B 1 209 ? 6.336 -37.469 -18.266 1 94.25 209 ALA B CA 1
ATOM 4402 C C . ALA B 1 209 ? 6.617 -38.125 -16.906 1 94.25 209 ALA B C 1
ATOM 4404 O O . ALA B 1 209 ? 5.691 -38.406 -16.141 1 94.25 209 ALA B O 1
ATOM 4405 N N . ALA B 1 210 ? 7.875 -38.406 -16.609 1 96.38 210 ALA B N 1
ATOM 4406 C CA . ALA B 1 210 ? 8.266 -39.031 -15.367 1 96.38 210 ALA B CA 1
ATOM 4407 C C . ALA B 1 210 ? 8.688 -38 -14.32 1 96.38 210 ALA B C 1
ATOM 4409 O O . ALA B 1 210 ? 8.594 -38.281 -13.117 1 96.38 210 ALA B O 1
ATOM 4410 N N . LYS B 1 211 ? 9.195 -36.906 -14.727 1 97.62 211 LYS B N 1
ATOM 4411 C CA . LYS B 1 211 ? 9.656 -35.812 -13.875 1 97.62 211 LYS B CA 1
ATOM 4412 C C . LYS B 1 211 ? 9.023 -34.5 -14.289 1 97.62 211 LYS B C 1
ATOM 4414 O O . LYS B 1 211 ? 9.172 -34.062 -15.438 1 97.62 211 LYS B O 1
ATOM 4419 N N . ILE B 1 212 ? 8.336 -33.875 -13.352 1 97.88 212 ILE B N 1
ATOM 4420 C CA . ILE B 1 212 ? 7.586 -32.656 -13.688 1 97.88 212 ILE B CA 1
ATOM 4421 C C . ILE B 1 212 ? 7.973 -31.531 -12.734 1 97.88 212 ILE B C 1
ATOM 4423 O O . ILE B 1 212 ? 7.98 -31.719 -11.516 1 97.88 212 ILE B O 1
ATOM 4427 N N . GLY B 1 213 ? 8.445 -30.422 -13.266 1 98.38 213 GLY B N 1
ATOM 4428 C CA . GLY B 1 213 ? 8.578 -29.172 -12.523 1 98.38 213 GLY B CA 1
ATOM 4429 C C . GLY B 1 213 ? 7.387 -28.25 -12.703 1 98.38 213 GLY B C 1
ATOM 4430 O O . GLY B 1 213 ? 6.832 -28.141 -13.797 1 98.38 213 GLY B O 1
ATOM 4431 N N . PHE B 1 214 ? 6.977 -27.547 -11.617 1 98.62 214 PHE B N 1
ATOM 4432 C CA . PHE B 1 214 ? 5.871 -26.625 -11.828 1 98.62 214 PHE B CA 1
ATOM 4433 C C . PHE B 1 214 ? 6.137 -25.297 -11.133 1 98.62 214 PHE B C 1
ATOM 4435 O O . PHE B 1 214 ? 6.812 -25.25 -10.102 1 98.62 214 PHE B O 1
ATOM 4442 N N . ILE B 1 215 ? 5.715 -24.281 -11.695 1 98.75 215 ILE B N 1
ATOM 4443 C CA . ILE B 1 215 ? 5.586 -22.938 -11.117 1 98.75 215 ILE B CA 1
ATOM 4444 C C . ILE B 1 215 ? 4.152 -22.438 -11.273 1 98.75 215 ILE B C 1
ATOM 4446 O O . ILE B 1 215 ? 3.586 -22.516 -12.367 1 98.75 215 ILE B O 1
ATOM 4450 N N . ASP B 1 216 ? 3.562 -22.094 -10.211 1 98.56 216 ASP B N 1
ATOM 4451 C CA . ASP B 1 216 ? 2.275 -21.406 -10.188 1 98.56 216 ASP B CA 1
ATOM 4452 C C . ASP B 1 216 ? 2.428 -19.984 -9.664 1 98.56 216 ASP B C 1
ATOM 4454 O O . ASP B 1 216 ? 2.625 -19.766 -8.469 1 98.56 216 ASP B O 1
ATOM 4458 N N . PHE B 1 217 ? 2.303 -19 -10.578 1 98.5 217 PHE B N 1
ATOM 4459 C CA . PHE B 1 217 ? 2.562 -17.609 -10.219 1 98.5 217 PHE B CA 1
ATOM 4460 C C . PHE B 1 217 ? 1.353 -17 -9.516 1 98.5 217 PHE B C 1
ATOM 4462 O O . PHE B 1 217 ? 0.226 -17.125 -10 1 98.5 217 PHE B O 1
ATOM 4469 N N . HIS B 1 218 ? 1.61 -16.422 -8.422 1 97.38 218 HIS B N 1
ATOM 4470 C CA . HIS B 1 218 ? 0.639 -15.695 -7.617 1 97.38 218 HIS B CA 1
ATOM 4471 C C . HIS B 1 218 ? 1.21 -14.359 -7.145 1 97.38 218 HIS B C 1
ATOM 4473 O O . HIS B 1 218 ? 2.367 -14.039 -7.426 1 97.38 218 HIS B O 1
ATOM 4479 N N . THR B 1 219 ? 0.345 -13.57 -6.566 1 96.19 219 THR B N 1
ATOM 4480 C CA . THR B 1 219 ? 0.737 -12.344 -5.879 1 96.19 219 THR B CA 1
ATOM 4481 C C . THR B 1 219 ? 0.056 -12.242 -4.516 1 96.19 219 THR B C 1
ATOM 4483 O O . THR B 1 219 ? -0.782 -13.078 -4.172 1 96.19 219 THR B O 1
ATOM 4486 N N . GLY B 1 220 ? 0.469 -11.258 -3.768 1 91.12 220 GLY B N 1
ATOM 4487 C CA . GLY B 1 220 ? -0.155 -11 -2.48 1 91.12 220 GLY B CA 1
ATOM 4488 C C . GLY B 1 220 ? 0.745 -11.328 -1.305 1 91.12 220 GLY B C 1
ATOM 4489 O O . GLY B 1 220 ? 1.2 -10.43 -0.595 1 91.12 220 GLY B O 1
ATOM 4490 N N . VAL B 1 221 ? 1.105 -12.586 -1.128 1 89.5 221 VAL B N 1
ATOM 4491 C CA . VAL B 1 221 ? 1.893 -13.031 0.018 1 89.5 221 VAL B CA 1
ATOM 4492 C C . VAL B 1 221 ? 3.324 -12.516 -0.107 1 89.5 221 VAL B C 1
ATOM 4494 O O . VAL B 1 221 ? 3.951 -12.656 -1.161 1 89.5 221 VAL B O 1
ATOM 4497 N N . GLY B 1 222 ? 3.799 -11.93 0.986 1 89.81 222 GLY B N 1
ATOM 4498 C CA . GLY B 1 222 ? 5.133 -11.352 1.012 1 89.81 222 GLY B CA 1
ATOM 4499 C C . GLY B 1 222 ? 5.129 -9.836 0.979 1 89.81 222 GLY B C 1
ATOM 4500 O O . GLY B 1 222 ? 4.207 -9.227 0.433 1 89.81 222 GLY B O 1
ATOM 4501 N N . ASP B 1 223 ? 6.207 -9.234 1.513 1 89.06 223 ASP B N 1
ATOM 4502 C CA . ASP B 1 223 ? 6.359 -7.781 1.481 1 89.06 223 ASP B CA 1
ATOM 4503 C C . ASP B 1 223 ? 6.586 -7.285 0.056 1 89.06 223 ASP B C 1
ATOM 4505 O O . ASP B 1 223 ? 6.949 -8.062 -0.829 1 89.06 223 ASP B O 1
ATOM 4509 N N . TYR B 1 224 ? 6.285 -5.992 -0.163 1 88.81 224 TYR B N 1
ATOM 4510 C CA . TYR B 1 224 ? 6.656 -5.367 -1.429 1 88.81 224 TYR B CA 1
ATOM 4511 C C . TYR B 1 224 ? 8.102 -5.684 -1.785 1 88.81 224 TYR B C 1
ATOM 4513 O O . TYR B 1 224 ? 9.008 -5.469 -0.977 1 88.81 224 TYR B O 1
ATOM 4521 N N . GLY B 1 225 ? 8.312 -6.281 -2.957 1 88.88 225 GLY B N 1
ATOM 4522 C CA . GLY B 1 225 ? 9.664 -6.551 -3.424 1 88.88 225 GLY B CA 1
ATOM 4523 C C . GLY B 1 225 ? 10.164 -7.934 -3.045 1 88.88 225 GLY B C 1
ATOM 4524 O O . GLY B 1 225 ? 11.227 -8.359 -3.494 1 88.88 225 GLY B O 1
ATOM 4525 N N . GLU B 1 226 ? 9.414 -8.586 -2.256 1 91.88 226 GLU B N 1
ATOM 4526 C CA . GLU B 1 226 ? 9.789 -9.922 -1.818 1 91.88 226 GLU B CA 1
ATOM 4527 C C . GLU B 1 226 ? 9.227 -10.992 -2.756 1 91.88 226 GLU B C 1
ATOM 4529 O O . GLU B 1 226 ? 8.133 -10.828 -3.301 1 91.88 226 GLU B O 1
ATOM 4534 N N . ILE B 1 227 ? 9.969 -12.016 -3.006 1 94 227 ILE B N 1
ATOM 4535 C CA . ILE B 1 227 ? 9.5 -13.203 -3.717 1 94 227 ILE B CA 1
ATOM 4536 C C . ILE B 1 227 ? 9.422 -14.383 -2.75 1 94 227 ILE B C 1
ATOM 4538 O O . ILE B 1 227 ? 10.438 -14.805 -2.189 1 94 227 ILE B O 1
ATOM 4542 N N . VAL B 1 228 ? 8.242 -14.883 -2.594 1 92.88 228 VAL B N 1
ATOM 4543 C CA . VAL B 1 228 ? 8.023 -15.977 -1.65 1 92.88 228 VAL B CA 1
ATOM 4544 C C . VAL B 1 228 ? 7.734 -17.266 -2.412 1 92.88 228 VAL B C 1
ATOM 4546 O O . VAL B 1 228 ? 6.883 -17.297 -3.307 1 92.88 228 VAL B O 1
ATOM 4549 N N . HIS B 1 229 ? 8.5 -18.297 -2.07 1 94.88 229 HIS B N 1
ATOM 4550 C CA . HIS B 1 229 ? 8.258 -19.625 -2.613 1 94.88 229 HIS B CA 1
ATOM 4551 C C . HIS B 1 229 ? 7.492 -20.484 -1.62 1 94.88 229 HIS B C 1
ATOM 4553 O O . HIS B 1 229 ? 8 -20.797 -0.539 1 94.88 229 HIS B O 1
ATOM 4559 N N . LEU B 1 230 ? 6.301 -20.812 -2.008 1 92.56 230 LEU B N 1
ATOM 4560 C CA . LEU B 1 230 ? 5.539 -21.766 -1.205 1 92.56 230 LEU B CA 1
ATOM 4561 C C . LEU B 1 230 ? 5.719 -23.188 -1.726 1 92.56 230 LEU B C 1
ATOM 4563 O O . LEU B 1 230 ? 5.188 -23.547 -2.779 1 92.56 230 LEU B O 1
ATOM 4567 N N . ILE B 1 231 ? 6.441 -23.953 -0.956 1 92.19 231 ILE B N 1
ATOM 4568 C CA . ILE B 1 231 ? 6.707 -25.359 -1.307 1 92.19 231 ILE B CA 1
ATOM 4569 C C . ILE B 1 231 ? 5.793 -26.266 -0.498 1 92.19 231 ILE B C 1
ATOM 4571 O O . ILE B 1 231 ? 5.84 -26.281 0.734 1 92.19 231 ILE B O 1
ATOM 4575 N N . PHE B 1 232 ? 4.996 -27.031 -1.194 1 89.75 232 PHE B N 1
ATOM 4576 C CA . PHE B 1 232 ? 3.99 -27.828 -0.507 1 89.75 232 PHE B CA 1
ATOM 4577 C C . PHE B 1 232 ? 4.422 -29.281 -0.427 1 89.75 232 PHE B C 1
ATOM 4579 O O . PHE B 1 232 ? 3.717 -30.109 0.152 1 89.75 232 PHE B O 1
ATOM 4586 N N . ALA B 1 233 ? 5.555 -29.625 -1.002 1 89.75 233 ALA B N 1
ATOM 4587 C CA . ALA B 1 233 ? 6.117 -30.953 -0.818 1 89.75 233 ALA B CA 1
ATOM 4588 C C . ALA B 1 233 ? 6.418 -31.234 0.653 1 89.75 233 ALA B C 1
ATOM 4590 O O . ALA B 1 233 ? 6.688 -30.297 1.42 1 89.75 233 ALA B O 1
ATOM 4591 N N . ALA B 1 234 ? 6.391 -32.469 1.034 1 87.31 234 ALA B N 1
ATOM 4592 C CA . ALA B 1 234 ? 6.633 -32.875 2.422 1 87.31 234 ALA B CA 1
ATOM 4593 C C . ALA B 1 234 ? 8.008 -32.406 2.887 1 87.31 234 ALA B C 1
ATOM 4595 O O . ALA B 1 234 ? 8.969 -32.406 2.109 1 87.31 234 ALA B O 1
ATOM 4596 N N . ALA B 1 235 ? 8.195 -31.891 4.137 1 83.62 235 ALA B N 1
ATOM 4597 C CA . ALA B 1 235 ? 9.391 -31.281 4.707 1 83.62 235 ALA B CA 1
ATOM 4598 C C . ALA B 1 235 ? 10.617 -32.156 4.5 1 83.62 235 ALA B C 1
ATOM 4600 O O . ALA B 1 235 ? 11.703 -31.672 4.188 1 83.62 235 ALA B O 1
ATOM 4601 N N . ASP B 1 236 ? 10.609 -33.469 4.598 1 87.12 236 ASP B N 1
ATOM 4602 C CA . ASP B 1 236 ? 11.781 -34.344 4.512 1 87.12 236 ASP B CA 1
ATOM 4603 C C . ASP B 1 236 ? 11.781 -35.125 3.209 1 87.12 236 ASP B C 1
ATOM 4605 O O . ASP B 1 236 ? 12.492 -36.125 3.086 1 87.12 236 ASP B O 1
ATOM 4609 N N . SER B 1 237 ? 11.164 -34.5 2.213 1 91.56 237 SER B N 1
ATOM 4610 C CA . SER B 1 237 ? 11.102 -35.219 0.94 1 91.56 237 SER B CA 1
ATOM 4611 C C . SER B 1 237 ? 12.211 -34.75 -0.002 1 91.56 237 SER B C 1
ATOM 4613 O O . SER B 1 237 ? 12.75 -33.656 0.143 1 91.56 237 SER B O 1
ATOM 4615 N N . ASP B 1 238 ? 12.578 -35.594 -0.903 1 94.56 238 ASP B N 1
ATOM 4616 C CA . ASP B 1 238 ? 13.523 -35.281 -1.966 1 94.56 238 ASP B CA 1
ATOM 4617 C C . ASP B 1 238 ? 13 -34.125 -2.834 1 94.56 238 ASP B C 1
ATOM 4619 O O . ASP B 1 238 ? 13.773 -33.312 -3.312 1 94.56 238 ASP B O 1
ATOM 4623 N N . GLU B 1 239 ? 11.703 -34.156 -3.039 1 94.62 239 GLU B N 1
ATOM 4624 C CA . GLU B 1 239 ? 11.078 -33.125 -3.863 1 94.62 239 GLU B CA 1
ATOM 4625 C C . GLU B 1 239 ? 11.25 -31.734 -3.248 1 94.62 239 GLU B C 1
ATOM 4627 O O . GLU B 1 239 ? 11.531 -30.766 -3.957 1 94.62 239 GLU B O 1
ATOM 4632 N N . ARG B 1 240 ? 11.141 -31.625 -1.939 1 93.31 240 ARG B N 1
ATOM 4633 C CA . ARG B 1 240 ? 11.352 -30.359 -1.256 1 93.31 240 ARG B CA 1
ATOM 4634 C C . ARG B 1 240 ? 12.805 -29.922 -1.37 1 93.31 240 ARG B C 1
ATOM 4636 O O . ARG B 1 240 ? 13.086 -28.75 -1.643 1 93.31 240 ARG B O 1
ATOM 4643 N N . ALA B 1 241 ? 13.695 -30.859 -1.112 1 93.75 241 ALA B N 1
ATOM 4644 C CA . ALA B 1 241 ? 15.117 -30.547 -1.196 1 93.75 241 ALA B CA 1
ATOM 4645 C C . ALA B 1 241 ? 15.484 -30.031 -2.586 1 93.75 241 ALA B C 1
ATOM 4647 O O . ALA B 1 241 ? 16.281 -29.094 -2.723 1 93.75 241 ALA B O 1
ATOM 4648 N N . ARG B 1 242 ? 14.953 -30.625 -3.586 1 95.75 242 ARG B N 1
ATOM 4649 C CA . ARG B 1 242 ? 15.227 -30.219 -4.965 1 95.75 242 ARG B CA 1
ATOM 4650 C C . ARG B 1 242 ? 14.672 -28.828 -5.254 1 95.75 242 ARG B C 1
ATOM 4652 O O . ARG B 1 242 ? 15.328 -28.016 -5.902 1 95.75 242 ARG B O 1
ATOM 4659 N N . ALA B 1 243 ? 13.461 -28.562 -4.801 1 95.75 243 ALA B N 1
ATOM 4660 C CA . ALA B 1 243 ? 12.883 -27.25 -4.992 1 95.75 243 ALA B CA 1
ATOM 4661 C C . ALA B 1 243 ? 13.742 -26.172 -4.336 1 95.75 243 ALA B C 1
ATOM 4663 O O . ALA B 1 243 ? 13.992 -25.109 -4.93 1 95.75 243 ALA B O 1
ATOM 4664 N N . MET B 1 244 ? 14.195 -26.469 -3.123 1 94.31 244 MET B N 1
ATOM 4665 C CA . MET B 1 244 ? 15.055 -25.531 -2.402 1 94.31 244 MET B CA 1
ATOM 4666 C C . MET B 1 244 ? 16.344 -25.266 -3.174 1 94.31 244 MET B C 1
ATOM 4668 O O . MET B 1 244 ? 16.812 -24.125 -3.229 1 94.31 244 MET B O 1
ATOM 4672 N N . LYS B 1 245 ? 16.875 -26.25 -3.754 1 95.06 245 LYS B N 1
ATOM 4673 C CA . LYS B 1 245 ? 18.094 -26.125 -4.535 1 95.06 245 LYS B CA 1
ATOM 4674 C C . LYS B 1 245 ? 17.844 -25.344 -5.82 1 95.06 245 LYS B C 1
ATOM 4676 O O . LYS B 1 245 ? 18.656 -24.484 -6.199 1 95.06 245 LYS B O 1
ATOM 4681 N N . TRP B 1 246 ? 16.703 -25.625 -6.488 1 97.12 246 TRP B N 1
ATOM 4682 C CA . TRP B 1 246 ? 16.391 -24.953 -7.754 1 97.12 246 TRP B CA 1
ATOM 4683 C C . TRP B 1 246 ? 16.359 -23.453 -7.582 1 97.12 246 TRP B C 1
ATOM 4685 O O . TRP B 1 246 ? 16.875 -22.703 -8.422 1 97.12 246 TRP B O 1
ATOM 4695 N N . TRP B 1 247 ? 15.766 -23 -6.5 1 96.12 247 TRP B N 1
ATOM 4696 C CA . TRP B 1 247 ? 15.555 -21.562 -6.355 1 96.12 247 TRP B CA 1
ATOM 4697 C C . TRP B 1 247 ? 16.422 -21 -5.227 1 96.12 247 TRP B C 1
ATOM 4699 O O . TRP B 1 247 ? 16.203 -19.875 -4.781 1 96.12 247 TRP B O 1
ATOM 4709 N N . GLN B 1 248 ? 17.391 -21.781 -4.746 1 93.31 248 GLN B N 1
ATOM 4710 C CA . GLN B 1 248 ? 18.391 -21.359 -3.773 1 93.31 248 GLN B CA 1
ATOM 4711 C C . GLN B 1 248 ? 17.734 -20.734 -2.547 1 93.31 248 GLN B C 1
ATOM 4713 O O . GLN B 1 248 ? 18.078 -19.609 -2.154 1 93.31 248 GLN B O 1
ATOM 4718 N N . LEU B 1 249 ? 16.781 -21.422 -2.068 1 91.56 249 LEU B N 1
ATOM 4719 C CA . LEU B 1 249 ? 16.047 -20.922 -0.918 1 91.56 249 LEU B CA 1
ATOM 4720 C C . LEU B 1 249 ? 16.75 -21.281 0.385 1 91.56 249 LEU B C 1
ATOM 4722 O O . LEU B 1 249 ? 17.375 -22.328 0.49 1 91.56 249 LEU B O 1
ATOM 4726 N N . ASP B 1 250 ? 16.641 -20.281 1.247 1 82.94 250 ASP B N 1
ATOM 4727 C CA . ASP B 1 250 ? 17.203 -20.516 2.576 1 82.94 250 ASP B CA 1
ATOM 4728 C C . ASP B 1 250 ? 16.125 -21 3.549 1 82.94 250 ASP B C 1
ATOM 4730 O O . ASP B 1 250 ? 14.93 -20.797 3.316 1 82.94 250 ASP B O 1
ATOM 4734 N N . GLY B 1 251 ? 16.578 -21.578 4.547 1 76.5 251 GLY B N 1
ATOM 4735 C CA . GLY B 1 251 ? 15.656 -22 5.586 1 76.5 251 GLY B CA 1
ATOM 4736 C C . GLY B 1 251 ? 14.859 -23.234 5.211 1 76.5 251 GLY B C 1
ATOM 4737 O O . GLY B 1 251 ? 15.359 -24.125 4.52 1 76.5 251 GLY B O 1
ATOM 4738 N N . ASP B 1 252 ? 13.625 -23.234 5.926 1 67.62 252 ASP B N 1
ATOM 4739 C CA . ASP B 1 252 ? 12.844 -24.453 5.734 1 67.62 252 ASP B CA 1
ATOM 4740 C C . ASP B 1 252 ? 11.68 -24.219 4.77 1 67.62 252 ASP B C 1
ATOM 4742 O O . ASP B 1 252 ? 10.797 -25.078 4.629 1 67.62 252 ASP B O 1
ATOM 4746 N N . GLY B 1 253 ? 11.766 -23.062 4.148 1 62.94 253 GLY B N 1
ATOM 4747 C CA . GLY B 1 253 ? 10.758 -22.781 3.139 1 62.94 253 GLY B CA 1
ATOM 4748 C C . GLY B 1 253 ? 9.438 -22.328 3.729 1 62.94 253 GLY B C 1
ATOM 4749 O O . GLY B 1 253 ? 8.43 -22.25 3.02 1 62.94 253 GLY B O 1
ATOM 4750 N N . SER B 1 254 ? 9.383 -22.094 4.996 1 61.25 254 SER B N 1
ATOM 4751 C CA . SER B 1 254 ? 8.117 -21.781 5.652 1 61.25 254 SER B CA 1
ATOM 4752 C C . SER B 1 254 ? 7.961 -20.281 5.855 1 61.25 254 SER B C 1
ATOM 4754 O O . SER B 1 254 ? 6.957 -19.828 6.402 1 61.25 254 SER B O 1
ATOM 4756 N N . SER B 1 255 ? 8.805 -19.484 5.434 1 60.66 255 SER B N 1
ATOM 4757 C CA . SER B 1 255 ? 8.852 -18.062 5.746 1 60.66 255 SER B CA 1
ATOM 4758 C C . SER B 1 255 ? 7.633 -17.344 5.203 1 60.66 255 SER B C 1
ATOM 4760 O O . SER B 1 255 ? 7.266 -16.266 5.699 1 60.66 255 SER B O 1
ATOM 4762 N N . GLY B 1 256 ? 6.891 -17.812 4.426 1 66.31 256 GLY B N 1
ATOM 4763 C CA . GLY B 1 256 ? 5.758 -17.078 3.875 1 66.31 256 GLY B CA 1
ATOM 4764 C C . GLY B 1 256 ? 4.488 -17.25 4.691 1 66.31 256 GLY B C 1
ATOM 4765 O O . GLY B 1 256 ? 3.48 -16.594 4.422 1 66.31 256 GLY B O 1
ATOM 4766 N N . PHE B 1 257 ? 4.652 -18.016 5.766 1 68.81 257 PHE B N 1
ATOM 4767 C CA . PHE B 1 257 ? 3.461 -18.281 6.562 1 68.81 257 PHE B CA 1
ATOM 4768 C C . PHE B 1 257 ? 3.59 -17.672 7.949 1 68.81 257 PHE B C 1
ATOM 4770 O O . PHE B 1 257 ? 4.578 -17.906 8.648 1 68.81 257 PHE B O 1
ATOM 4777 N N . ARG B 1 258 ? 2.658 -16.906 8.367 1 66.44 258 ARG B N 1
ATOM 4778 C CA . ARG B 1 258 ? 2.674 -16.156 9.617 1 66.44 258 ARG B CA 1
ATOM 4779 C C . ARG B 1 258 ? 2.736 -17.094 10.82 1 66.44 258 ARG B C 1
ATOM 4781 O O . ARG B 1 258 ? 3.363 -16.781 11.828 1 66.44 258 ARG B O 1
ATOM 4788 N N . ALA B 1 259 ? 2.086 -18.297 10.656 1 65.88 259 ALA B N 1
ATOM 4789 C CA . ALA B 1 259 ? 2.086 -19.281 11.727 1 65.88 259 ALA B CA 1
ATOM 4790 C C . ALA B 1 259 ? 3.424 -20.016 11.805 1 65.88 259 ALA B C 1
ATOM 4792 O O . ALA B 1 259 ? 3.674 -20.766 12.742 1 65.88 259 ALA B O 1
ATOM 4793 N N . GLY B 1 260 ? 4.266 -19.719 10.867 1 67.69 260 GLY B N 1
ATOM 4794 C CA . GLY B 1 260 ? 5.547 -20.406 10.82 1 67.69 260 GLY B CA 1
ATOM 4795 C C . GLY B 1 260 ? 5.461 -21.812 10.25 1 67.69 260 GLY B C 1
ATOM 4796 O O . GLY B 1 260 ? 6.453 -22.547 10.234 1 67.69 260 GLY B O 1
ATOM 4797 N N . SER B 1 261 ? 4.195 -22.234 9.945 1 71.62 261 SER B N 1
ATOM 4798 C CA . SER B 1 261 ? 3.994 -23.547 9.336 1 71.62 261 SER B CA 1
ATOM 4799 C C . SER B 1 261 ? 3.016 -23.469 8.164 1 71.62 261 SER B C 1
ATOM 4801 O O . SER B 1 261 ? 2.15 -22.578 8.133 1 71.62 261 SER B O 1
ATOM 4803 N N . VAL B 1 262 ? 3.24 -24.438 7.293 1 79 262 VAL B N 1
ATOM 4804 C CA . VAL B 1 262 ? 2.332 -24.516 6.156 1 79 262 VAL B CA 1
ATOM 4805 C C . VAL B 1 262 ? 0.941 -24.938 6.633 1 79 262 VAL B C 1
ATOM 4807 O O . VAL B 1 262 ? 0.792 -25.922 7.352 1 79 262 VAL B O 1
ATOM 4810 N N . PRO B 1 263 ? -0.02 -24.188 6.281 1 82.12 263 PRO B N 1
ATOM 4811 C CA . PRO B 1 263 ? -1.385 -24.594 6.617 1 82.12 263 PRO B CA 1
ATOM 4812 C C . PRO B 1 263 ? -1.771 -25.938 5.996 1 82.12 263 PRO B C 1
ATOM 4814 O O . PRO B 1 263 ? -1.127 -26.375 5.047 1 82.12 263 PRO B O 1
ATOM 4817 N N . PRO B 1 264 ? -2.701 -26.625 6.609 1 83.81 264 PRO B N 1
ATOM 4818 C CA . PRO B 1 264 ? -3.162 -27.891 6.035 1 83.81 264 PRO B CA 1
ATOM 4819 C C . PRO B 1 264 ? -4.016 -27.703 4.785 1 83.81 264 PRO B C 1
ATOM 4821 O O . PRO B 1 264 ? -5.188 -28.078 4.766 1 83.81 264 PRO B O 1
ATOM 4824 N N . TYR B 1 265 ? -3.379 -27.25 3.809 1 88.12 265 TYR B N 1
ATOM 4825 C CA . TYR B 1 265 ? -4.082 -26.953 2.566 1 88.12 265 TYR B CA 1
ATOM 4826 C C . TYR B 1 265 ? -4.535 -28.234 1.875 1 88.12 265 TYR B C 1
ATOM 4828 O O . TYR B 1 265 ? -3.797 -29.219 1.84 1 88.12 265 TYR B O 1
ATOM 4836 N N . GLU B 1 266 ? -5.773 -28.109 1.463 1 89.56 266 GLU B N 1
ATOM 4837 C CA . GLU B 1 266 ? -6.316 -29.141 0.57 1 89.56 266 GLU B CA 1
ATOM 4838 C C . GLU B 1 266 ? -6.965 -28.5 -0.66 1 89.56 266 GLU B C 1
ATOM 4840 O O . GLU B 1 266 ? -7.344 -27.328 -0.635 1 89.56 266 GLU B O 1
ATOM 4845 N N . GLY B 1 267 ? -6.941 -29.266 -1.682 1 95.19 267 GLY B N 1
ATOM 4846 C CA . GLY B 1 267 ? -7.633 -28.812 -2.875 1 95.19 267 GLY B CA 1
ATOM 4847 C C . GLY B 1 267 ? -6.816 -27.844 -3.703 1 95.19 267 GLY B C 1
ATOM 4848 O O . GLY B 1 267 ? -7.367 -27.078 -4.504 1 95.19 267 GLY B O 1
ATOM 4849 N N . LEU B 1 268 ? -5.496 -27.891 -3.512 1 96.19 268 LEU B N 1
ATOM 4850 C CA . LEU B 1 268 ? -4.621 -27.016 -4.285 1 96.19 268 LEU B CA 1
ATOM 4851 C C . LEU B 1 268 ? -4.48 -27.516 -5.719 1 96.19 268 LEU B C 1
ATOM 4853 O O . LEU B 1 268 ? -4.488 -28.719 -5.961 1 96.19 268 LEU B O 1
ATOM 4857 N N . LEU B 1 269 ? -4.336 -26.562 -6.594 1 96.69 269 LEU B N 1
ATOM 4858 C CA . LEU B 1 269 ? -4.156 -26.891 -8.008 1 96.69 269 LEU B CA 1
ATOM 4859 C C . LEU B 1 269 ? -2.949 -27.797 -8.203 1 96.69 269 LEU B C 1
ATOM 4861 O O . LEU B 1 269 ? -2.996 -28.734 -9.008 1 96.69 269 LEU B O 1
ATOM 4865 N N . CYS B 1 270 ? -1.859 -27.578 -7.512 1 93.5 270 CYS B N 1
ATOM 4866 C CA . CYS B 1 270 ? -0.668 -28.391 -7.703 1 93.5 270 CYS B CA 1
ATOM 4867 C C . CYS B 1 270 ? -0.932 -29.844 -7.301 1 93.5 270 CYS B C 1
ATOM 4869 O O . CYS B 1 270 ? -0.279 -30.766 -7.805 1 93.5 270 CYS B O 1
ATOM 4871 N N . GLY B 1 271 ? -1.909 -30.062 -6.438 1 94.75 271 GLY B N 1
ATOM 4872 C CA . GLY B 1 271 ? -2.318 -31.406 -6.109 1 94.75 271 GLY B CA 1
ATOM 4873 C C . GLY B 1 271 ? -2.887 -32.156 -7.297 1 94.75 271 GLY B C 1
ATOM 4874 O O . GLY B 1 271 ? -2.75 -33.375 -7.379 1 94.75 271 GLY B O 1
ATOM 4875 N N . ALA B 1 272 ? -3.521 -31.469 -8.164 1 96.62 272 ALA B N 1
ATOM 4876 C CA . ALA B 1 272 ? -4.105 -32.094 -9.352 1 96.62 272 ALA B CA 1
ATOM 4877 C C . ALA B 1 272 ? -3.021 -32.656 -10.258 1 96.62 272 ALA B C 1
ATOM 4879 O O . ALA B 1 272 ? -3.254 -33.656 -10.953 1 96.62 272 ALA B O 1
ATOM 4880 N N . ILE B 1 273 ? -1.839 -32.062 -10.273 1 96.31 273 ILE B N 1
ATOM 4881 C CA . ILE B 1 273 ? -0.745 -32.562 -11.094 1 96.31 273 ILE B CA 1
ATOM 4882 C C . ILE B 1 273 ? -0.391 -34 -10.656 1 96.31 273 ILE B C 1
ATOM 4884 O O . ILE B 1 273 ? -0.311 -34.906 -11.484 1 96.31 273 ILE B O 1
ATOM 4888 N N . ALA B 1 274 ? -0.312 -34.156 -9.375 1 93.25 274 ALA B N 1
ATOM 4889 C CA . ALA B 1 274 ? 0.018 -35.469 -8.836 1 93.25 274 ALA B CA 1
ATOM 4890 C C . ALA B 1 274 ? -1.135 -36.438 -9.031 1 93.25 274 ALA B C 1
ATOM 4892 O O . ALA B 1 274 ? -0.914 -37.656 -9.242 1 93.25 274 ALA B O 1
ATOM 4893 N N . GLN B 1 275 ? -2.311 -35.969 -8.938 1 94.75 275 GLN B N 1
ATOM 4894 C CA . GLN B 1 275 ? -3.488 -36.844 -9.086 1 94.75 275 GLN B CA 1
ATOM 4895 C C . GLN B 1 275 ? -3.611 -37.375 -10.508 1 94.75 275 GLN B C 1
ATOM 4897 O O . GLN B 1 275 ? -3.947 -38.531 -10.711 1 94.75 275 GLN B O 1
ATOM 4902 N N . GLU B 1 276 ? -3.346 -36.562 -11.469 1 96.12 276 GLU B N 1
ATOM 4903 C CA . GLU B 1 276 ? -3.516 -36.938 -12.867 1 96.12 276 GLU B CA 1
ATOM 4904 C C . GLU B 1 276 ? -2.295 -37.688 -13.398 1 96.12 276 GLU B C 1
ATOM 4906 O O . GLU B 1 276 ? -2.389 -38.406 -14.375 1 96.12 276 GLU B O 1
ATOM 4911 N N . LEU B 1 277 ? -1.17 -37.406 -12.734 1 95.5 277 LEU B N 1
ATOM 4912 C CA . LEU B 1 277 ? 0.077 -38.031 -13.148 1 95.5 277 LEU B CA 1
ATOM 4913 C C . LEU B 1 277 ? 0.739 -38.75 -11.984 1 95.5 277 LEU B C 1
ATOM 4915 O O . LEU B 1 277 ? 1.852 -38.406 -11.586 1 95.5 277 LEU B O 1
ATOM 4919 N N . PRO B 1 278 ? 0.139 -39.812 -11.508 1 93.44 278 PRO B N 1
ATOM 4920 C CA . PRO B 1 278 ? 0.556 -40.469 -10.258 1 93.44 278 PRO B CA 1
ATOM 4921 C C . PRO B 1 278 ? 1.938 -41.094 -10.359 1 93.44 278 PRO B C 1
ATOM 4923 O O . PRO B 1 278 ? 2.598 -41.312 -9.336 1 93.44 278 PRO B O 1
ATOM 4926 N N . ASP B 1 279 ? 2.418 -41.438 -11.547 1 94.12 279 ASP B N 1
ATOM 4927 C CA . ASP B 1 279 ? 3.705 -42.094 -11.703 1 94.12 279 ASP B CA 1
ATOM 4928 C C . ASP B 1 279 ? 4.844 -41.094 -11.805 1 94.12 279 ASP B C 1
ATOM 4930 O O . ASP B 1 279 ? 6.02 -41.469 -11.781 1 94.12 279 ASP B O 1
ATOM 4934 N N . ALA B 1 280 ? 4.5 -39.844 -11.906 1 96.06 280 ALA B N 1
ATOM 4935 C CA . ALA B 1 280 ? 5.52 -38.812 -12.07 1 96.06 280 ALA B CA 1
ATOM 4936 C C . ALA B 1 280 ? 5.992 -38.281 -10.727 1 96.06 280 ALA B C 1
ATOM 4938 O O . ALA B 1 280 ? 5.219 -38.219 -9.766 1 96.06 280 ALA B O 1
ATOM 4939 N N . ARG B 1 281 ? 7.242 -37.906 -10.633 1 96.38 281 ARG B N 1
ATOM 4940 C CA . ARG B 1 281 ? 7.762 -37.125 -9.531 1 96.38 281 ARG B CA 1
ATOM 4941 C C . ARG B 1 281 ? 7.602 -35.625 -9.812 1 96.38 281 ARG B C 1
ATOM 4943 O O . ARG B 1 281 ? 7.914 -35.156 -10.906 1 96.38 281 ARG B O 1
ATOM 4950 N N . ILE B 1 282 ? 7.066 -34.938 -8.812 1 97.19 282 ILE B N 1
ATOM 4951 C CA . ILE B 1 282 ? 6.68 -33.562 -9.055 1 97.19 282 ILE B CA 1
ATOM 4952 C C . ILE B 1 282 ? 7.457 -32.656 -8.109 1 97.19 282 ILE B C 1
ATOM 4954 O O . ILE B 1 282 ? 7.457 -32.844 -6.891 1 97.19 282 ILE B O 1
ATOM 4958 N N . VAL B 1 283 ? 8.18 -31.625 -8.609 1 97.38 283 VAL B N 1
ATOM 4959 C CA . VAL B 1 283 ? 8.891 -30.609 -7.855 1 97.38 283 VAL B CA 1
ATOM 4960 C C . VAL B 1 283 ? 8.422 -29.219 -8.289 1 97.38 283 VAL B C 1
ATOM 4962 O O . VAL B 1 283 ? 8.344 -28.938 -9.492 1 97.38 283 VAL B O 1
ATOM 4965 N N . GLY B 1 284 ? 8.086 -28.438 -7.324 1 96.56 284 GLY B N 1
ATOM 4966 C CA . GLY B 1 284 ? 7.695 -27.094 -7.746 1 96.56 284 GLY B CA 1
ATOM 4967 C C . GLY B 1 284 ? 7.262 -26.219 -6.598 1 96.56 284 GLY B C 1
ATOM 4968 O O . GLY B 1 284 ? 7.523 -26.516 -5.434 1 96.56 284 GLY B O 1
ATOM 4969 N N . SER B 1 285 ? 6.75 -25.047 -6.961 1 95.5 285 SER B N 1
ATOM 4970 C CA . SER B 1 285 ? 6.391 -24.031 -5.977 1 95.5 285 SER B CA 1
ATOM 4971 C C . SER B 1 285 ? 5.301 -23.109 -6.512 1 95.5 285 SER B C 1
ATOM 4973 O O . SER B 1 285 ? 5.223 -22.859 -7.715 1 95.5 285 SER B O 1
ATOM 4975 N N . VAL B 1 286 ? 4.457 -22.766 -5.602 1 96.19 286 VAL B N 1
ATOM 4976 C CA . VAL B 1 286 ? 3.713 -21.531 -5.824 1 96.19 286 VAL B CA 1
ATOM 4977 C C . VAL B 1 286 ? 4.605 -20.328 -5.527 1 96.19 286 VAL B C 1
ATOM 4979 O O . VAL B 1 286 ? 5.191 -20.234 -4.445 1 96.19 286 VAL B O 1
ATOM 4982 N N . ILE B 1 287 ? 4.762 -19.516 -6.48 1 96.62 287 ILE B N 1
ATOM 4983 C CA . ILE B 1 287 ? 5.641 -18.359 -6.312 1 96.62 287 ILE B CA 1
ATOM 4984 C C . ILE B 1 287 ? 4.805 -17.094 -6.172 1 96.62 287 ILE B C 1
ATOM 4986 O O . ILE B 1 287 ? 4.023 -16.75 -7.066 1 96.62 287 ILE B O 1
ATOM 4990 N N . GLU B 1 288 ? 4.977 -16.422 -5.07 1 96.19 288 GLU B N 1
ATOM 4991 C CA . GLU B 1 288 ? 4.262 -15.195 -4.715 1 96.19 288 GLU B CA 1
ATOM 4992 C C . GLU B 1 288 ? 5.148 -13.969 -4.875 1 96.19 288 GLU B C 1
ATOM 4994 O O . GLU B 1 288 ? 6.223 -13.891 -4.27 1 96.19 288 GLU B O 1
ATOM 4999 N N . PHE B 1 289 ? 4.703 -13.109 -5.734 1 96.44 289 PHE B N 1
ATOM 5000 C CA . PHE B 1 289 ? 5.301 -11.781 -5.711 1 96.44 289 PHE B CA 1
ATOM 5001 C C . PHE B 1 289 ? 4.605 -10.891 -4.688 1 96.44 289 PHE B C 1
ATOM 5003 O O . PHE B 1 289 ? 3.455 -10.492 -4.879 1 96.44 289 PHE B O 1
ATOM 5010 N N . GLY B 1 290 ? 5.359 -10.578 -3.709 1 93.75 290 GLY B N 1
ATOM 5011 C CA . GLY B 1 290 ? 4.781 -9.828 -2.605 1 93.75 290 GLY B CA 1
ATOM 5012 C C . GLY B 1 290 ? 4.32 -8.438 -3.006 1 93.75 290 GLY B C 1
ATOM 5013 O O . GLY B 1 290 ? 4.992 -7.754 -3.779 1 93.75 290 GLY B O 1
ATOM 5014 N N . THR B 1 291 ? 3.139 -7.984 -2.482 1 91.12 291 THR B N 1
ATOM 5015 C CA . THR B 1 291 ? 2.551 -6.719 -2.904 1 91.12 291 THR B CA 1
ATOM 5016 C C . THR B 1 291 ? 2.488 -5.734 -1.737 1 91.12 291 THR B C 1
ATOM 5018 O O . THR B 1 291 ? 2.352 -4.527 -1.942 1 91.12 291 THR B O 1
ATOM 5021 N N . GLY B 1 292 ? 2.453 -6.203 -0.587 1 85.31 292 GLY B N 1
ATOM 5022 C CA . GLY B 1 292 ? 2.312 -5.309 0.55 1 85.31 292 GLY B CA 1
ATOM 5023 C C . GLY B 1 292 ? 2.266 -6.039 1.881 1 85.31 292 GLY B C 1
ATOM 5024 O O . GLY B 1 292 ? 2.684 -7.191 1.977 1 85.31 292 GLY B O 1
ATOM 5025 N N . ASP B 1 293 ? 1.699 -5.34 2.887 1 86 293 ASP B N 1
ATOM 5026 C CA . ASP B 1 293 ? 1.672 -5.91 4.23 1 86 293 ASP B CA 1
ATOM 5027 C C . ASP B 1 293 ? 0.451 -6.809 4.422 1 86 293 ASP B C 1
ATOM 5029 O O . ASP B 1 293 ? -0.42 -6.871 3.551 1 86 293 ASP B O 1
ATOM 5033 N N . ALA B 1 294 ? 0.433 -7.5 5.566 1 87 294 ALA B N 1
ATOM 5034 C CA . ALA B 1 294 ? -0.614 -8.477 5.859 1 87 294 ALA B CA 1
ATOM 5035 C C . ALA B 1 294 ? -1.986 -7.809 5.902 1 87 294 ALA B C 1
ATOM 5037 O O . ALA B 1 294 ? -2.99 -8.414 5.52 1 87 294 ALA B O 1
ATOM 5038 N N . PHE B 1 295 ? -2.111 -6.582 6.391 1 90 295 PHE B N 1
ATOM 5039 C CA . PHE B 1 295 ? -3.385 -5.879 6.457 1 90 295 PHE B CA 1
ATOM 5040 C C . PHE B 1 295 ? -3.938 -5.621 5.062 1 90 295 PHE B C 1
ATOM 5042 O O . PHE B 1 295 ? -5.141 -5.762 4.828 1 90 295 PHE B O 1
ATOM 5049 N N . SER B 1 296 ? -3.068 -5.246 4.16 1 86.94 296 SER B N 1
ATOM 5050 C CA . SER B 1 296 ? -3.512 -4.98 2.795 1 86.94 296 SER B CA 1
ATOM 5051 C C . SER B 1 296 ? -4.082 -6.234 2.146 1 86.94 296 SER B C 1
ATOM 5053 O O . SER B 1 296 ? -5.066 -6.164 1.403 1 86.94 296 SER B O 1
ATOM 5055 N N . VAL B 1 297 ? -3.414 -7.359 2.344 1 87.44 297 VAL B N 1
ATOM 5056 C CA . VAL B 1 297 ? -3.887 -8.625 1.788 1 87.44 297 VAL B CA 1
ATOM 5057 C C . VAL B 1 297 ? -5.223 -9 2.424 1 87.44 297 VAL B C 1
ATOM 5059 O O . VAL B 1 297 ? -6.152 -9.414 1.729 1 87.44 297 VAL B O 1
ATOM 5062 N N . PHE B 1 298 ? -5.324 -8.812 3.758 1 89.44 298 PHE B N 1
ATOM 5063 C CA . PHE B 1 298 ? -6.562 -9.047 4.492 1 89.44 298 PHE B CA 1
ATOM 5064 C C . PHE B 1 298 ? -7.699 -8.211 3.928 1 89.44 298 PHE B C 1
ATOM 5066 O O . PHE B 1 298 ? -8.805 -8.711 3.719 1 89.44 298 PHE B O 1
ATOM 5073 N N . ARG B 1 299 ? -7.41 -7.02 3.688 1 88.12 299 ARG B N 1
ATOM 5074 C CA . ARG B 1 299 ? -8.414 -6.09 3.176 1 88.12 299 ARG B CA 1
ATOM 5075 C C . ARG B 1 299 ? -8.859 -6.488 1.774 1 88.12 299 ARG B C 1
ATOM 5077 O O . ARG B 1 299 ? -10.055 -6.422 1.457 1 88.12 299 ARG B O 1
ATOM 5084 N N . GLN B 1 300 ? -7.934 -6.895 0.938 1 87.81 300 GLN B N 1
ATOM 5085 C CA . GLN B 1 300 ? -8.234 -7.223 -0.452 1 87.81 300 GLN B CA 1
ATOM 5086 C C . GLN B 1 300 ? -9.242 -8.367 -0.542 1 87.81 300 GLN B C 1
ATOM 5088 O O . GLN B 1 300 ? -10.211 -8.289 -1.304 1 87.81 300 GLN B O 1
ATOM 5093 N N . ASP B 1 301 ? -9 -9.367 0.159 1 87.69 301 ASP B N 1
ATOM 5094 C CA . ASP B 1 301 ? -9.891 -10.523 0.124 1 87.69 301 ASP B CA 1
ATOM 5095 C C . ASP B 1 301 ? -11.305 -10.148 0.567 1 87.69 301 ASP B C 1
ATOM 5097 O O . ASP B 1 301 ? -12.289 -10.57 -0.045 1 87.69 301 ASP B O 1
ATOM 5101 N N . ARG B 1 302 ? -11.375 -9.383 1.546 1 87.94 302 ARG B N 1
ATOM 5102 C CA . ARG B 1 302 ? -12.664 -8.984 2.1 1 87.94 302 ARG B CA 1
ATOM 5103 C C . ARG B 1 302 ? -13.391 -8.016 1.165 1 87.94 302 ARG B C 1
ATOM 5105 O O . ARG B 1 302 ? -14.609 -8.094 1.003 1 87.94 302 ARG B O 1
ATOM 5112 N N . PHE B 1 303 ? -12.633 -7.168 0.61 1 85.94 303 PHE B N 1
ATOM 5113 C CA . PHE B 1 303 ? -13.219 -6.156 -0.26 1 85.94 303 PHE B CA 1
ATOM 5114 C C . PHE B 1 303 ? -13.805 -6.793 -1.513 1 85.94 303 PHE B C 1
ATOM 5116 O O . PHE B 1 303 ? -14.883 -6.402 -1.966 1 85.94 303 PHE B O 1
ATOM 5123 N N . GLU B 1 304 ? -13.094 -7.676 -2.094 1 88 304 GLU B N 1
ATOM 5124 C CA . GLU B 1 304 ? -13.594 -8.359 -3.283 1 88 304 GLU B CA 1
ATOM 5125 C C . GLU B 1 304 ? -14.906 -9.07 -2.994 1 88 304 GLU B C 1
ATOM 5127 O O . GLU B 1 304 ? -15.844 -9.016 -3.797 1 88 304 GLU B O 1
ATOM 5132 N N . ARG B 1 305 ? -14.938 -9.719 -1.896 1 88.69 305 ARG B N 1
ATOM 5133 C CA . ARG B 1 305 ? -16.172 -10.391 -1.498 1 88.69 305 ARG B CA 1
ATOM 5134 C C . ARG B 1 305 ? -17.312 -9.391 -1.307 1 88.69 305 ARG B C 1
ATOM 5136 O O . ARG B 1 305 ? -18.422 -9.602 -1.791 1 88.69 305 ARG B O 1
ATOM 5143 N N . TRP B 1 306 ? -16.984 -8.375 -0.575 1 86.5 306 TRP B N 1
ATOM 5144 C CA . TRP B 1 306 ? -17.984 -7.363 -0.263 1 86.5 306 TRP B CA 1
ATOM 5145 C C . TRP B 1 306 ? -18.531 -6.719 -1.536 1 86.5 306 TRP B C 1
ATOM 5147 O O . TRP B 1 306 ? -19.734 -6.535 -1.686 1 86.5 306 TRP B O 1
ATOM 5157 N N . LEU B 1 307 ? -17.688 -6.387 -2.434 1 83.62 307 LEU B N 1
ATOM 5158 C CA . LEU B 1 307 ? -18.094 -5.766 -3.688 1 83.62 307 LEU B CA 1
ATOM 5159 C C . LEU B 1 307 ? -18.969 -6.707 -4.5 1 83.62 307 LEU B C 1
ATOM 5161 O O . LEU B 1 307 ? -19.922 -6.27 -5.156 1 83.62 307 LEU B O 1
ATOM 5165 N N . ARG B 1 308 ? -18.625 -7.941 -4.457 1 86.56 308 ARG B N 1
ATOM 5166 C CA . ARG B 1 308 ? -19.344 -8.938 -5.254 1 86.56 308 ARG B CA 1
ATOM 5167 C C . ARG B 1 308 ? -20.734 -9.18 -4.699 1 86.56 308 ARG B C 1
ATOM 5169 O O . ARG B 1 308 ? -21.703 -9.344 -5.461 1 86.56 308 ARG B O 1
ATOM 5176 N N . HIS B 1 309 ? -20.875 -9.102 -3.383 1 88.75 309 HIS B N 1
ATOM 5177 C CA . HIS B 1 309 ? -22.109 -9.641 -2.828 1 88.75 309 HIS B CA 1
ATOM 5178 C C . HIS B 1 309 ? -22.906 -8.555 -2.119 1 88.75 309 HIS B C 1
ATOM 5180 O O . HIS B 1 309 ? -24.125 -8.688 -1.947 1 88.75 309 HIS B O 1
ATOM 5186 N N . GLU B 1 310 ? -22.266 -7.488 -1.688 1 84.69 310 GLU B N 1
ATOM 5187 C CA . GLU B 1 310 ? -22.969 -6.512 -0.859 1 84.69 310 GLU B CA 1
ATOM 5188 C C . GLU B 1 310 ? -22.797 -5.098 -1.4 1 84.69 310 GLU B C 1
ATOM 5190 O O . GLU B 1 310 ? -23.641 -4.234 -1.185 1 84.69 310 GLU B O 1
ATOM 5195 N N . GLY B 1 311 ? -21.703 -4.902 -2.006 1 79.06 311 GLY B N 1
ATOM 5196 C CA . GLY B 1 311 ? -21.344 -3.541 -2.373 1 79.06 311 GLY B CA 1
ATOM 5197 C C . GLY B 1 311 ? -21.656 -3.213 -3.82 1 79.06 311 GLY B C 1
ATOM 5198 O O . GLY B 1 311 ? -21.031 -2.334 -4.414 1 79.06 311 GLY B O 1
ATOM 5199 N N . GLN B 1 312 ? -22.625 -3.809 -4.418 1 77.19 312 GLN B N 1
ATOM 5200 C CA . GLN B 1 312 ? -22.891 -3.639 -5.844 1 77.19 312 GLN B CA 1
ATOM 5201 C C . GLN B 1 312 ? -23.438 -2.246 -6.137 1 77.19 312 GLN B C 1
ATOM 5203 O O . GLN B 1 312 ? -23.25 -1.721 -7.234 1 77.19 312 GLN B O 1
ATOM 5208 N N . LEU B 1 313 ? -23.969 -1.66 -5.098 1 74.44 313 LEU B N 1
ATOM 5209 C CA . LEU B 1 313 ? -24.609 -0.375 -5.324 1 74.44 313 LEU B CA 1
ATOM 5210 C C . LEU B 1 313 ? -23.781 0.764 -4.734 1 74.44 313 LEU B C 1
ATOM 5212 O O . LEU B 1 313 ? -24.234 1.913 -4.711 1 74.44 313 LEU B O 1
ATOM 5216 N N . GLU B 1 314 ? -22.625 0.383 -4.328 1 74.88 314 GLU B N 1
ATOM 5217 C CA . GLU B 1 314 ? -21.766 1.439 -3.811 1 74.88 314 GLU B CA 1
ATOM 5218 C C . GLU B 1 314 ? -21.391 2.436 -4.906 1 74.88 314 GLU B C 1
ATOM 5220 O O . GLU B 1 314 ? -20.984 2.041 -6 1 74.88 314 GLU B O 1
ATOM 5225 N N . PRO B 1 315 ? -21.609 3.689 -4.637 1 69.5 315 PRO B N 1
ATOM 5226 C CA . PRO B 1 315 ? -21.375 4.699 -5.668 1 69.5 315 PRO B CA 1
ATOM 5227 C C . PRO B 1 315 ? -19.938 4.719 -6.16 1 69.5 315 PRO B C 1
ATOM 5229 O O . PRO B 1 315 ? -19.672 5.039 -7.324 1 69.5 315 PRO B O 1
ATOM 5232 N N . ASP B 1 316 ? -19.031 4.391 -5.297 1 71.62 316 ASP B N 1
ATOM 5233 C CA . ASP B 1 316 ? -17.641 4.477 -5.727 1 71.62 316 ASP B CA 1
ATOM 5234 C C . ASP B 1 316 ? -17.125 3.113 -6.172 1 71.62 316 ASP B C 1
ATOM 5236 O O . ASP B 1 316 ? -15.953 2.789 -5.949 1 71.62 316 ASP B O 1
ATOM 5240 N N . GLN B 1 317 ? -17.828 2.373 -6.824 1 73.5 317 GLN B N 1
ATOM 5241 C CA . GLN B 1 317 ? -17.469 1.022 -7.246 1 73.5 317 GLN B CA 1
ATOM 5242 C C . GLN B 1 317 ? -16.219 1.033 -8.117 1 73.5 317 GLN B C 1
ATOM 5244 O O . GLN B 1 317 ? -15.328 0.206 -7.934 1 73.5 317 GLN B O 1
ATOM 5249 N N . PRO B 1 318 ? -16.141 2.055 -9.023 1 68.81 318 PRO B N 1
ATOM 5250 C CA . PRO B 1 318 ? -14.953 2.031 -9.883 1 68.81 318 PRO B CA 1
ATOM 5251 C C . PRO B 1 318 ? -13.656 2.209 -9.094 1 68.81 318 PRO B C 1
ATOM 5253 O O . PRO B 1 318 ? -12.68 1.497 -9.344 1 68.81 318 PRO B O 1
ATOM 5256 N N . GLY B 1 319 ? -13.734 3.049 -8.109 1 69.81 319 GLY B N 1
ATOM 5257 C CA . GLY B 1 319 ? -12.547 3.252 -7.285 1 69.81 319 GLY B CA 1
ATOM 5258 C C . GLY B 1 319 ? -12.211 2.051 -6.422 1 69.81 319 GLY B C 1
ATOM 5259 O O . GLY B 1 319 ? -11.039 1.72 -6.242 1 69.81 319 GLY B O 1
ATOM 5260 N N . LEU B 1 320 ? -13.266 1.398 -6.023 1 72.69 320 LEU B N 1
ATOM 5261 C CA . LEU B 1 320 ? -13.07 0.215 -5.191 1 72.69 320 LEU B CA 1
ATOM 5262 C C . LEU B 1 320 ? -12.492 -0.937 -6.008 1 72.69 320 LEU B C 1
ATOM 5264 O O . LEU B 1 320 ? -11.656 -1.691 -5.52 1 72.69 320 LEU B O 1
ATOM 5268 N N . ARG B 1 321 ? -12.844 -1.033 -7.203 1 75.12 321 ARG B N 1
ATOM 5269 C CA . ARG B 1 321 ? -12.312 -2.064 -8.086 1 75.12 321 ARG B CA 1
ATOM 5270 C C . ARG B 1 321 ? -10.859 -1.786 -8.445 1 75.12 321 ARG B C 1
ATOM 5272 O O . ARG B 1 321 ? -10.062 -2.715 -8.602 1 75.12 321 ARG B O 1
ATOM 5279 N N . ASP B 1 322 ? -10.609 -0.533 -8.539 1 76 322 ASP B N 1
ATOM 5280 C CA . ASP B 1 322 ? -9.227 -0.151 -8.797 1 76 322 ASP B CA 1
ATOM 5281 C C . ASP B 1 322 ? -8.32 -0.562 -7.641 1 76 322 ASP B C 1
ATOM 5283 O O . ASP B 1 322 ? -7.18 -0.979 -7.859 1 76 322 ASP B O 1
ATOM 5287 N N . PHE B 1 323 ? -8.828 -0.484 -6.465 1 75.88 323 PHE B N 1
ATOM 5288 C CA . PHE B 1 323 ? -8.07 -0.933 -5.305 1 75.88 323 PHE B CA 1
ATOM 5289 C C . PHE B 1 323 ? -7.777 -2.426 -5.395 1 75.88 323 PHE B C 1
ATOM 5291 O O . PHE B 1 323 ? -6.652 -2.859 -5.137 1 75.88 323 PHE B O 1
ATOM 5298 N N . CYS B 1 324 ? -8.75 -3.131 -5.742 1 79.75 324 CYS B N 1
ATOM 5299 C CA . CYS B 1 324 ? -8.586 -4.574 -5.836 1 79.75 324 CYS B CA 1
ATOM 5300 C C . CYS B 1 324 ? -7.547 -4.934 -6.895 1 79.75 324 CYS B C 1
ATOM 5302 O O . CYS B 1 324 ? -6.723 -5.828 -6.684 1 79.75 324 CYS B O 1
ATOM 5304 N N . ARG B 1 325 ? -7.602 -4.234 -7.941 1 82.69 325 ARG B N 1
ATOM 5305 C CA . ARG B 1 325 ? -6.633 -4.461 -9.008 1 82.69 325 ARG B CA 1
ATOM 5306 C C . ARG B 1 325 ? -5.219 -4.137 -8.539 1 82.69 325 ARG B C 1
ATOM 5308 O O . ARG B 1 325 ? -4.293 -4.93 -8.734 1 82.69 325 ARG B O 1
ATOM 5315 N N . ASP B 1 326 ? -5.117 -3.047 -7.867 1 81.81 326 ASP B N 1
ATOM 5316 C CA . ASP B 1 326 ? -3.803 -2.557 -7.461 1 81.81 326 ASP B CA 1
ATOM 5317 C C . ASP B 1 326 ? -3.221 -3.408 -6.336 1 81.81 326 ASP B C 1
ATOM 5319 O O . ASP B 1 326 ? -2.004 -3.451 -6.148 1 81.81 326 ASP B O 1
ATOM 5323 N N . ALA B 1 327 ? -4.129 -4.074 -5.715 1 84.62 327 ALA B N 1
ATOM 5324 C CA . ALA B 1 327 ? -3.684 -4.91 -4.605 1 84.62 327 ALA B CA 1
ATOM 5325 C C . ALA B 1 327 ? -3.039 -6.199 -5.109 1 84.62 327 ALA B C 1
ATOM 5327 O O . ALA B 1 327 ? -2.24 -6.82 -4.406 1 84.62 327 ALA B O 1
ATOM 5328 N N . THR B 1 328 ? -3.322 -6.586 -6.328 1 89.06 328 THR B N 1
ATOM 5329 C CA . THR B 1 328 ? -2.805 -7.855 -6.828 1 89.06 328 THR B CA 1
ATOM 5330 C C . THR B 1 328 ? -1.772 -7.625 -7.926 1 89.06 328 THR B C 1
ATOM 5332 O O . THR B 1 328 ? -0.935 -8.492 -8.195 1 89.06 328 THR B O 1
ATOM 5335 N N . THR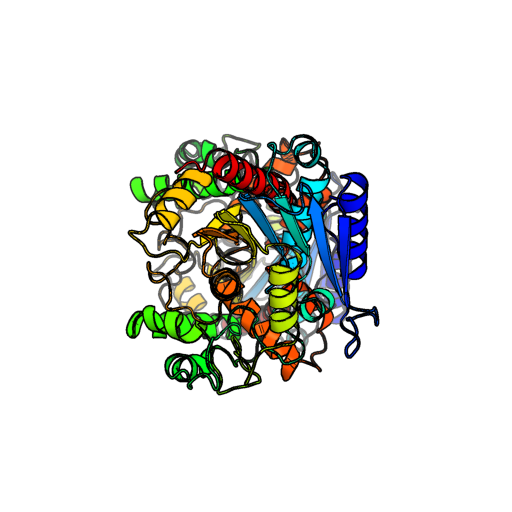 B 1 329 ? -1.92 -6.547 -8.586 1 91.88 329 THR B N 1
ATOM 5336 C CA . THR B 1 329 ? -1.004 -6.184 -9.664 1 91.88 329 THR B CA 1
ATOM 5337 C C . THR B 1 329 ? -0.572 -4.727 -9.539 1 91.88 329 THR B C 1
ATOM 5339 O O . THR B 1 329 ? -1.201 -3.836 -10.117 1 91.88 329 THR B O 1
ATOM 5342 N N . LEU B 1 330 ? 0.558 -4.598 -8.898 1 88 330 LEU B N 1
ATOM 5343 C CA . LEU B 1 330 ? 1.012 -3.24 -8.625 1 88 330 LEU B CA 1
ATOM 5344 C C . LEU B 1 330 ? 1.39 -2.52 -9.914 1 88 330 LEU B C 1
ATOM 5346 O O . LEU B 1 330 ? 1.942 -3.129 -10.828 1 88 330 LEU B O 1
ATOM 5350 N N . ARG B 1 331 ? 1.209 -1.194 -9.953 1 84.56 331 ARG B N 1
ATOM 5351 C CA . ARG B 1 331 ? 1.567 -0.356 -11.094 1 84.56 331 ARG B CA 1
ATOM 5352 C C . ARG B 1 331 ? 2.994 0.165 -10.961 1 84.56 331 ARG B C 1
ATOM 5354 O O . ARG B 1 331 ? 3.562 0.683 -11.93 1 84.56 331 ARG B O 1
ATOM 5361 N N . ASP B 1 332 ? 3.486 -0.136 -9.875 1 79.44 332 ASP B N 1
ATOM 5362 C CA . ASP B 1 332 ? 4.828 0.332 -9.539 1 79.44 332 ASP B CA 1
ATOM 5363 C C . ASP B 1 332 ? 5.871 -0.246 -10.492 1 79.44 332 ASP B C 1
ATOM 5365 O O . ASP B 1 332 ? 5.941 -1.463 -10.68 1 79.44 332 ASP B O 1
ATOM 5369 N N . HIS B 1 333 ? 6.699 0.629 -11.039 1 81.75 333 HIS B N 1
ATOM 5370 C CA . HIS B 1 333 ? 7.672 0.232 -12.047 1 81.75 333 HIS B CA 1
ATOM 5371 C C . HIS B 1 333 ? 8.695 -0.738 -11.469 1 81.75 333 HIS B C 1
ATOM 5373 O O . HIS B 1 333 ? 9.062 -1.725 -12.117 1 81.75 333 HIS B O 1
ATOM 5379 N N . GLY B 1 334 ? 9.266 -0.391 -10.297 1 83.44 334 GLY B N 1
ATOM 5380 C CA . GLY B 1 334 ? 10.25 -1.267 -9.68 1 83.44 334 GLY B CA 1
ATOM 5381 C C . GLY B 1 334 ? 9.719 -2.662 -9.406 1 83.44 334 GLY B C 1
ATOM 5382 O O . GLY B 1 334 ? 10.43 -3.65 -9.609 1 83.44 334 GLY B O 1
ATOM 5383 N N . TRP B 1 335 ? 8.523 -2.744 -8.945 1 90.44 335 TRP B N 1
ATOM 5384 C CA . TRP B 1 335 ? 7.898 -4.031 -8.672 1 90.44 335 TRP B CA 1
ATOM 5385 C C . TRP B 1 335 ? 7.68 -4.816 -9.961 1 90.44 335 TRP B C 1
ATOM 5387 O O . TRP B 1 335 ? 7.953 -6.02 -10.016 1 90.44 335 TRP B O 1
ATOM 5397 N N . ARG B 1 336 ? 7.227 -4.133 -11.023 1 91.75 336 ARG B N 1
ATOM 5398 C CA . ARG B 1 336 ? 6.957 -4.797 -12.297 1 91.75 336 ARG B CA 1
ATOM 5399 C C . ARG B 1 336 ? 8.25 -5.277 -12.945 1 91.75 336 ARG B C 1
ATOM 5401 O O . ARG B 1 336 ? 8.281 -6.348 -13.555 1 91.75 336 ARG B O 1
ATOM 5408 N N . GLN B 1 337 ? 9.281 -4.523 -12.766 1 90.75 337 GLN B N 1
ATOM 5409 C CA . GLN B 1 337 ? 10.578 -4.973 -13.258 1 90.75 337 GLN B CA 1
ATOM 5410 C C . GLN B 1 337 ? 11.039 -6.227 -12.516 1 90.75 337 GLN B C 1
ATOM 5412 O O . GLN B 1 337 ? 11.625 -7.129 -13.117 1 90.75 337 GLN B O 1
ATOM 5417 N N . LEU B 1 338 ? 10.797 -6.215 -11.25 1 94.38 338 LEU B N 1
ATOM 5418 C CA . LEU B 1 338 ? 11.125 -7.387 -10.453 1 94.38 338 LEU B CA 1
ATOM 5419 C C . LEU B 1 338 ? 10.383 -8.617 -10.953 1 94.38 338 LEU B C 1
ATOM 5421 O O . LEU B 1 338 ? 10.977 -9.688 -11.102 1 94.38 338 LEU B O 1
ATOM 5425 N N . VAL B 1 339 ? 9.117 -8.453 -11.25 1 97 339 VAL B N 1
ATOM 5426 C CA . VAL B 1 339 ? 8.281 -9.547 -11.734 1 97 339 VAL B CA 1
ATOM 5427 C C . VAL B 1 339 ? 8.852 -10.086 -13.047 1 97 339 VAL B C 1
ATOM 5429 O O . VAL B 1 339 ? 9.008 -11.297 -13.211 1 97 339 VAL B O 1
ATOM 5432 N N . LEU B 1 340 ? 9.148 -9.211 -13.953 1 96.81 340 LEU B N 1
ATOM 5433 C CA . LEU B 1 340 ? 9.617 -9.617 -15.273 1 96.81 340 LEU B CA 1
ATOM 5434 C C . LEU B 1 340 ? 10.977 -10.312 -15.172 1 96.81 340 LEU B C 1
ATOM 5436 O O . LEU B 1 340 ? 11.164 -11.398 -15.727 1 96.81 340 LEU B O 1
ATOM 5440 N N . LYS B 1 341 ? 11.844 -9.727 -14.391 1 95.94 341 LYS B N 1
ATOM 5441 C CA . LYS B 1 341 ? 13.203 -10.266 -14.281 1 95.94 341 LYS B CA 1
ATOM 5442 C C . LYS B 1 341 ? 13.211 -11.57 -13.484 1 95.94 341 LYS B C 1
ATOM 5444 O O . LYS B 1 341 ? 13.758 -12.57 -13.938 1 95.94 341 LYS B O 1
ATOM 5449 N N . GLN B 1 342 ? 12.562 -11.523 -12.406 1 96.81 342 GLN B N 1
ATOM 5450 C CA . GLN B 1 342 ? 12.648 -12.664 -11.5 1 96.81 342 GLN B CA 1
ATOM 5451 C C . GLN B 1 342 ? 11.703 -13.781 -11.93 1 96.81 342 GLN B C 1
ATOM 5453 O O . GLN B 1 342 ? 11.984 -14.961 -11.695 1 96.81 342 GLN B O 1
ATOM 5458 N N . GLY B 1 343 ? 10.594 -13.391 -12.547 1 98.06 343 GLY B N 1
ATOM 5459 C CA . GLY B 1 343 ? 9.742 -14.43 -13.109 1 98.06 343 GLY B CA 1
ATOM 5460 C C . GLY B 1 343 ? 10.445 -15.289 -14.141 1 98.06 343 GLY B C 1
ATOM 5461 O O . GLY B 1 343 ? 10.422 -16.516 -14.055 1 98.06 343 GLY B O 1
ATOM 5462 N N . SER B 1 344 ? 11.086 -14.656 -15.078 1 97.81 344 SER B N 1
ATOM 5463 C CA . SER B 1 344 ? 11.836 -15.359 -16.109 1 97.81 344 SER B CA 1
ATOM 5464 C C . SER B 1 344 ? 12.984 -16.172 -15.508 1 97.81 344 SER B C 1
ATOM 5466 O O . SER B 1 344 ? 13.211 -17.312 -15.906 1 97.81 344 SER B O 1
ATOM 5468 N N . ALA B 1 345 ? 13.656 -15.57 -14.57 1 97.69 345 ALA B N 1
ATOM 5469 C CA . ALA B 1 345 ? 14.789 -16.234 -13.945 1 97.69 345 ALA B CA 1
ATOM 5470 C C . ALA B 1 345 ? 14.344 -17.516 -13.219 1 97.69 345 ALA B C 1
ATOM 5472 O O . ALA B 1 345 ? 15.055 -18.516 -13.227 1 97.69 345 ALA B O 1
ATOM 5473 N N . ARG B 1 346 ? 13.219 -17.453 -12.602 1 98.06 346 ARG B N 1
ATOM 5474 C CA . ARG B 1 346 ? 12.727 -18.609 -11.859 1 98.06 346 ARG B CA 1
ATOM 5475 C C . ARG B 1 346 ? 12.312 -19.734 -12.805 1 98.06 346 ARG B C 1
ATOM 5477 O O . ARG B 1 346 ? 12.484 -20.906 -12.484 1 98.06 346 ARG B O 1
ATOM 5484 N N . ILE B 1 347 ? 11.711 -19.344 -13.938 1 98.69 347 ILE B N 1
ATOM 5485 C CA . ILE B 1 347 ? 11.391 -20.359 -14.945 1 98.69 347 ILE B CA 1
ATOM 5486 C C . ILE B 1 347 ? 12.672 -21.016 -15.43 1 98.69 347 ILE B C 1
ATOM 5488 O O . ILE B 1 347 ? 12.766 -22.25 -15.469 1 98.69 347 ILE B O 1
ATOM 5492 N N . ASN B 1 348 ? 13.664 -20.234 -15.672 1 98.44 348 ASN B N 1
ATOM 5493 C CA . ASN B 1 348 ? 14.93 -20.781 -16.172 1 98.44 348 ASN B CA 1
ATOM 5494 C C . ASN B 1 348 ? 15.586 -21.703 -15.156 1 98.44 348 ASN B C 1
ATOM 5496 O O . ASN B 1 348 ? 16.156 -22.734 -15.516 1 98.44 348 ASN B O 1
ATOM 5500 N N . ARG B 1 349 ? 15.508 -21.328 -13.922 1 98.06 349 ARG B N 1
ATOM 5501 C CA . ARG B 1 349 ? 16.094 -22.156 -12.883 1 98.06 349 ARG B CA 1
ATOM 5502 C C . ARG B 1 349 ? 15.391 -23.5 -12.781 1 98.06 349 ARG B C 1
ATOM 5504 O O . ARG B 1 349 ? 16.031 -24.531 -12.562 1 98.06 349 ARG B O 1
ATOM 5511 N N . MET B 1 350 ? 14.102 -23.469 -12.875 1 98.5 350 MET B N 1
ATOM 5512 C CA . MET B 1 350 ? 13.344 -24.719 -12.891 1 98.5 350 MET B CA 1
ATOM 5513 C C . MET B 1 350 ? 13.773 -25.594 -14.07 1 98.5 350 MET B C 1
ATOM 5515 O O . MET B 1 350 ? 13.984 -26.797 -13.906 1 98.5 350 MET B O 1
ATOM 5519 N N . LEU B 1 351 ? 13.93 -24.969 -15.25 1 98.19 351 LEU B N 1
ATOM 5520 C CA . LEU B 1 351 ? 14.289 -25.719 -16.453 1 98.19 351 LEU B CA 1
ATOM 5521 C C . LEU B 1 351 ? 15.695 -26.312 -16.312 1 98.19 351 LEU B C 1
ATOM 5523 O O . LEU B 1 351 ? 15.93 -27.469 -16.703 1 98.19 351 LEU B O 1
ATOM 5527 N N . MET B 1 352 ? 16.562 -25.547 -15.719 1 97.19 352 MET B N 1
ATOM 5528 C CA . MET B 1 352 ? 17.922 -26.062 -15.484 1 97.19 352 MET B CA 1
ATOM 5529 C C . MET B 1 352 ? 17.906 -27.203 -14.477 1 97.19 352 MET B C 1
ATOM 5531 O O . MET B 1 352 ? 18.609 -28.188 -14.656 1 97.19 352 MET B O 1
ATOM 5535 N N . GLY B 1 353 ? 17.141 -27.031 -13.438 1 97.5 353 GLY B N 1
ATOM 5536 C CA . GLY B 1 353 ? 17 -28.094 -12.461 1 97.5 353 GLY B CA 1
ATOM 5537 C C . GLY B 1 353 ? 16.438 -29.375 -13.047 1 97.5 353 GLY B C 1
ATOM 5538 O O . GLY B 1 353 ? 16.906 -30.469 -12.75 1 97.5 353 GLY B O 1
ATOM 5539 N N . LEU B 1 354 ? 15.414 -29.266 -13.891 1 97.25 354 LEU B N 1
ATOM 5540 C CA . LEU B 1 354 ? 14.797 -30.406 -14.562 1 97.25 354 LEU B CA 1
ATOM 5541 C C . LEU B 1 354 ? 15.789 -31.094 -15.484 1 97.25 354 LEU B C 1
ATOM 5543 O O . LEU B 1 354 ? 15.867 -32.312 -15.516 1 97.25 354 LEU B O 1
ATOM 5547 N N . ALA B 1 355 ? 16.5 -30.297 -16.234 1 96.5 355 ALA B N 1
ATOM 5548 C CA . ALA B 1 355 ? 17.484 -30.844 -17.156 1 96.5 355 ALA B CA 1
ATOM 5549 C C . ALA B 1 355 ? 18.547 -31.656 -16.422 1 96.5 355 ALA B C 1
ATOM 5551 O O . ALA B 1 355 ? 19.031 -32.656 -16.922 1 96.5 355 ALA B O 1
ATOM 5552 N N . ALA B 1 356 ? 18.875 -31.219 -15.25 1 95.81 356 ALA B N 1
ATOM 5553 C CA . ALA B 1 356 ? 19.953 -31.844 -14.484 1 95.81 356 ALA B CA 1
ATOM 5554 C C . ALA B 1 356 ? 19.406 -32.969 -13.625 1 95.81 356 ALA B C 1
ATOM 5556 O O . ALA B 1 356 ? 20.188 -33.688 -12.961 1 95.81 356 ALA B O 1
ATOM 5557 N N . TRP B 1 357 ? 18.062 -33.125 -13.586 1 95.94 357 TRP B N 1
ATOM 5558 C CA . TRP B 1 357 ? 17.422 -34.125 -12.734 1 95.94 357 TRP B CA 1
ATOM 5559 C C . TRP B 1 357 ? 17.625 -35.531 -13.305 1 95.94 357 TRP B C 1
ATOM 5561 O O . TRP B 1 357 ? 16.844 -35.969 -14.141 1 95.94 357 TRP B O 1
ATOM 5571 N N . ASN B 1 358 ? 18.797 -36.156 -12.898 1 86.38 358 ASN B N 1
ATOM 5572 C CA . ASN B 1 358 ? 19.109 -37.531 -13.297 1 86.38 358 ASN B CA 1
ATOM 5573 C C . ASN B 1 358 ? 18.969 -38.5 -12.133 1 86.38 358 ASN B C 1
ATOM 5575 O O . ASN B 1 358 ? 19.109 -38.094 -10.969 1 86.38 358 ASN B O 1
ATOM 5579 N N . ASP B 1 359 ? 18.375 -39.719 -12.273 1 68.62 359 ASP B N 1
ATOM 5580 C CA . ASP B 1 359 ? 18.281 -40.719 -11.242 1 68.62 359 ASP B CA 1
ATOM 5581 C C . ASP B 1 359 ? 19.672 -41.094 -10.719 1 68.62 359 ASP B C 1
ATOM 5583 O O . ASP B 1 359 ? 20.656 -41.031 -11.445 1 68.62 359 ASP B O 1
#

Radius of gyration: 28.23 Å; Cα contacts (8 Å, |Δi|>4): 1516; chains: 2; bounding box: 50×83×65 Å

Nearest PDB structures (foldseek):
  3lwu-assembly1_A  TM=4.695E-01  e=4.730E-06  Shewanella frigidimarina NCIMB 400
  4mhy-assembly1_A  TM=4.988E-01  e=5.241E-03  Ixodes scapularis
  7d2i-assembly1_A  TM=4.736E-01  e=3.261E-03  Ixodes scapularis
  7d17-assembly1_A  TM=4.141E-01  e=1.023E-03  Macrostomum lignano
  2bco-assembly2_B  TM=4.903E-01  e=4.972E-03  Vibrio parahaemolyticus